Protein AF-K6VUL8-F1 (afdb_monomer)

Foldseek 3Di:
DDDDDDDLAPDDLLNVLVVVVVVDPPFDPLLSQLLSLLLVDLVSNCCSLVVNPPPPDDDDPPPDPPQFFDWFWAKKWWDQWFLHHHIDMDGDDRDPDDDDDDDDPSQCPVVSQQQVLCLQPVDGPQVVPDDPVVQVRTTDPPHNPFGKIKIWIDTHVFAIKMWIWGADDPDGSNRTFTWIDGVPDDIDTGCVVVVCNVVCQLQVPDDDPCRLCVLLVDDQQSVLVVVCRNLVLCSLVSSLVSLVVVLVVLCVLVVVLVVLLVVLLVLLVVFPDPLSVVLNVQSPDPDGDLVVLVCSLVVPDDPVSVVLVLLVVLLPDDFPDLVVLLVLLVQLLVLVVQLVVLDDVVLVVLVVLLVVLVVQLVVVVVVPDQWDQDPPPRPDTCHPVVNVVSVVSNVVSVVSNVSNVVSVVSNVVSLVVLLVSLVVDDQRDDDPPDDDPLNVVLNVLNVQSNPQDPDSNCSSVSSVPRRVSNSVSSNSSSVSSVVVSCVVCVRSVVSSVSSVVSSVSVVSSVVSVVVSVSSVVSSVVSVVCSQVSQCVSVVSLFVQLQVQLVVQDDPAQKHFDDWGFDDDDPPTGTFTWIDHVNHIDGRSVPDDPSSSSSSSVSSSVSPDDDPPDPPDPDPPCDDPPDDDRDDDPDDDDDDDDDDDDDDDDDDDDDDDDDDDDDDDDDDDDDDDDDDDDDDDDD

Solvent-accessible surface area (backbone atoms only — not comparable to full-atom values): 40327 Å² total; per-residue (Å²): 136,81,81,83,75,78,76,85,65,88,73,50,69,68,57,54,49,46,57,54,53,71,69,40,83,84,64,51,68,74,22,51,50,49,43,53,22,27,50,73,32,76,64,49,30,50,36,58,76,67,71,47,90,71,78,80,68,83,76,69,98,74,78,70,78,75,77,78,60,55,72,28,60,32,35,42,37,37,17,3,41,38,65,30,30,68,78,48,74,48,80,41,80,64,63,99,75,87,83,85,90,74,78,64,90,82,64,31,66,67,39,58,53,50,42,53,41,28,43,71,67,78,44,46,75,71,52,79,75,46,64,67,79,56,54,78,56,44,56,10,91,89,30,51,64,67,29,36,35,39,37,36,28,45,32,54,101,50,60,48,33,36,35,18,30,39,43,57,89,92,52,59,83,88,49,49,48,42,28,24,31,45,65,93,56,70,77,43,73,35,49,57,84,75,67,42,54,65,55,48,68,60,58,54,90,71,85,53,72,80,45,53,54,52,51,71,76,43,58,44,47,57,39,24,53,54,47,36,53,62,66,61,50,48,50,63,54,48,20,47,46,53,37,53,50,53,45,62,55,57,41,45,44,48,47,52,25,50,56,44,48,58,47,52,68,64,55,42,81,83,49,99,43,72,65,42,54,51,49,54,58,49,64,70,43,97,72,56,62,65,65,63,50,49,41,60,62,66,48,78,84,49,72,68,46,55,52,45,54,50,29,52,55,49,40,64,56,84,74,76,59,63,65,63,48,50,48,43,23,50,53,26,48,50,24,44,52,50,30,52,73,54,62,47,74,66,51,62,48,36,56,55,49,35,54,53,46,51,53,52,52,55,53,50,69,70,66,78,57,75,68,38,68,29,92,87,76,65,81,48,68,52,32,68,67,50,50,53,54,45,52,52,51,36,55,54,37,51,53,53,52,48,53,38,51,49,31,51,46,48,27,50,54,32,47,51,52,49,53,49,58,49,63,68,64,76,87,83,82,88,54,92,94,59,90,63,80,43,50,62,59,27,54,53,28,40,58,57,41,57,59,68,62,89,52,77,84,49,41,34,60,48,46,69,67,27,42,59,61,28,44,54,28,47,49,51,37,22,53,52,27,45,48,52,45,49,60,69,40,63,76,47,51,64,56,37,49,55,48,52,55,33,50,54,32,41,56,58,16,64,73,35,53,62,61,37,50,36,38,51,51,25,41,46,52,46,65,72,40,50,61,55,56,49,49,64,63,37,49,51,52,40,49,54,22,45,56,46,27,67,71,63,56,74,96,62,68,66,43,77,75,44,64,44,82,44,64,64,85,97,58,33,26,46,44,46,38,16,26,45,87,83,42,83,43,59,37,81,84,74,54,50,74,68,55,50,48,38,42,53,47,20,63,66,67,64,89,61,82,81,75,81,81,74,91,67,94,72,90,71,87,73,78,83,80,77,80,74,80,86,82,82,92,78,90,81,88,90,85,90,88,85,80,91,88,90,82,83,88,80,87,83,92,88,83,90,86,87,82,89,84,81,91,80,89,86,86,88,80,90,86,84,86,89,90,82,86,90,88,87,87,131

Structure (mmCIF, N/CA/C/O backbone):
data_AF-K6VUL8-F1
#
_entry.id   AF-K6VUL8-F1
#
loop_
_atom_site.group_PDB
_atom_site.id
_atom_site.type_symbol
_atom_site.label_atom_id
_atom_site.label_alt_id
_atom_site.label_comp_id
_atom_site.label_asym_id
_atom_site.label_entity_id
_atom_site.label_seq_id
_atom_site.pdbx_PDB_ins_code
_atom_site.Cartn_x
_atom_site.Cartn_y
_atom_site.Cartn_z
_atom_site.occupancy
_atom_site.B_iso_or_equiv
_atom_site.auth_seq_id
_atom_site.auth_comp_id
_atom_site.auth_asym_id
_atom_site.auth_atom_id
_atom_site.pdbx_PDB_model_num
ATOM 1 N N . MET A 1 1 ? -47.765 -31.436 45.464 1.00 25.31 1 MET A N 1
ATOM 2 C CA . MET A 1 1 ? -46.637 -31.233 44.537 1.00 25.31 1 MET A CA 1
ATOM 3 C C . MET A 1 1 ? -46.400 -29.740 44.486 1.00 25.31 1 MET A C 1
ATOM 5 O O . MET A 1 1 ? -47.222 -29.038 43.917 1.00 25.31 1 MET A O 1
ATOM 9 N N . LEU A 1 2 ? -45.379 -29.262 45.192 1.00 23.05 2 LEU A N 1
ATOM 10 C CA . LEU A 1 2 ? -44.821 -27.939 44.929 1.00 23.05 2 LEU A CA 1
ATOM 11 C C . LEU A 1 2 ? -43.824 -28.140 43.787 1.00 23.05 2 LEU A C 1
ATOM 13 O O . LEU A 1 2 ? -43.104 -29.135 43.793 1.00 23.05 2 LEU A O 1
ATOM 17 N N . THR A 1 3 ? -43.853 -27.270 42.788 1.00 23.42 3 THR A N 1
ATOM 18 C CA . THR A 1 3 ? -42.827 -27.233 41.746 1.00 23.42 3 THR A CA 1
ATOM 19 C C . THR A 1 3 ? -41.604 -26.542 42.326 1.00 23.42 3 THR A C 1
ATOM 21 O O . THR A 1 3 ? -41.706 -25.373 42.701 1.00 23.42 3 THR A O 1
ATOM 24 N N . ASP A 1 4 ? -40.477 -27.244 42.403 1.00 26.73 4 ASP A N 1
ATOM 25 C CA . ASP A 1 4 ? -39.197 -26.605 42.692 1.00 26.73 4 ASP A CA 1
ATOM 26 C C . ASP A 1 4 ? -38.881 -25.622 41.557 1.00 26.73 4 ASP A C 1
ATOM 28 O O . ASP A 1 4 ? -38.757 -26.015 40.395 1.00 26.73 4 ASP A O 1
ATOM 32 N N . SER A 1 5 ? -38.804 -24.331 41.882 1.00 23.22 5 SER A N 1
ATOM 33 C CA . SER A 1 5 ? -38.269 -23.330 40.957 1.00 23.22 5 SER A CA 1
ATOM 34 C C . SER A 1 5 ? -36.760 -23.552 40.803 1.00 23.22 5 SER A C 1
ATOM 36 O O . SER A 1 5 ? -36.098 -23.800 41.815 1.00 23.22 5 SER A O 1
ATOM 38 N N . PRO A 1 6 ? -36.195 -23.442 39.587 1.00 24.50 6 PRO A N 1
ATOM 39 C CA . PRO A 1 6 ? -34.751 -23.548 39.390 1.00 24.50 6 PRO A CA 1
ATOM 40 C C . PRO A 1 6 ? -33.995 -22.424 40.126 1.00 24.50 6 PRO A C 1
ATOM 42 O O . PRO A 1 6 ? -34.584 -21.377 40.429 1.00 24.50 6 PRO A O 1
ATOM 45 N N . PRO A 1 7 ? -32.699 -22.619 40.434 1.00 35.38 7 PRO A N 1
ATOM 46 C CA . PRO A 1 7 ? -31.873 -21.594 41.063 1.00 35.38 7 PRO A CA 1
ATOM 47 C C . PRO A 1 7 ? -31.712 -20.349 40.171 1.00 35.38 7 PRO A C 1
ATOM 49 O O . PRO A 1 7 ? -31.817 -20.384 38.946 1.00 35.38 7 PRO A O 1
ATOM 52 N N . ILE A 1 8 ? -31.476 -19.201 40.812 1.00 34.78 8 ILE A N 1
ATOM 53 C CA . ILE A 1 8 ? -31.490 -17.886 40.154 1.00 34.78 8 ILE A CA 1
ATOM 54 C C . ILE A 1 8 ? -30.122 -17.597 39.504 1.00 34.78 8 ILE A C 1
ATOM 56 O O . ILE A 1 8 ? -29.301 -16.865 40.068 1.00 34.78 8 ILE A O 1
ATOM 60 N N . GLY A 1 9 ? -29.876 -18.140 38.305 1.00 44.94 9 GLY A N 1
ATOM 61 C CA . GLY A 1 9 ? -28.724 -17.713 37.493 1.00 44.94 9 GLY A CA 1
ATOM 62 C C . GLY A 1 9 ? -28.232 -18.578 36.324 1.00 44.94 9 GLY A C 1
ATOM 63 O O . GLY A 1 9 ? -27.287 -18.140 35.682 1.00 44.94 9 GLY A O 1
ATOM 64 N N . ASP A 1 10 ? -28.822 -19.741 36.032 1.00 49.44 10 ASP A N 1
ATOM 65 C CA . ASP A 1 10 ? -28.162 -20.829 35.269 1.00 49.44 10 ASP A CA 1
ATOM 66 C C . ASP A 1 10 ? -27.709 -20.565 33.811 1.00 49.44 10 ASP A C 1
ATOM 68 O O . ASP A 1 10 ? -26.972 -21.386 33.268 1.00 49.44 10 ASP A O 1
ATOM 72 N N . LYS A 1 11 ? -28.101 -19.468 33.143 1.00 57.75 11 LYS A N 1
ATOM 73 C CA . LYS A 1 11 ? -27.672 -19.205 31.751 1.00 57.75 11 LYS A CA 1
ATOM 74 C C . LYS A 1 11 ? -26.341 -18.457 31.669 1.00 57.75 11 LYS A C 1
ATOM 76 O O . LYS A 1 11 ? -26.185 -17.365 32.216 1.00 57.75 11 LYS A O 1
ATOM 81 N N . SER A 1 12 ? -25.407 -19.002 30.889 1.00 67.38 12 SER A N 1
ATOM 82 C CA . SER A 1 12 ? -24.137 -18.331 30.575 1.00 67.38 12 SER A CA 1
ATOM 83 C C . SER A 1 12 ? -24.340 -17.108 29.661 1.00 67.38 12 SER A C 1
ATOM 85 O O . SER A 1 12 ? -25.332 -17.016 28.927 1.00 67.38 12 SER A O 1
ATOM 87 N N . LEU A 1 13 ? -23.381 -16.166 29.648 1.00 71.06 13 LEU A N 1
ATOM 88 C CA . LEU A 1 13 ? -23.419 -15.048 28.690 1.00 71.06 13 LEU A CA 1
ATOM 89 C C . LEU A 1 13 ? -23.409 -15.570 27.252 1.00 71.06 13 LEU A C 1
ATOM 91 O O . LEU A 1 13 ? -24.186 -15.102 26.427 1.00 71.06 13 LEU A O 1
ATOM 95 N N . LEU A 1 14 ? -22.548 -16.549 26.968 1.00 74.38 14 LEU A N 1
ATOM 96 C CA . LEU A 1 14 ? -22.374 -17.112 25.635 1.00 74.38 14 LEU A CA 1
ATOM 97 C C . LEU A 1 14 ? -23.662 -17.791 25.141 1.00 74.38 14 LEU A C 1
ATOM 99 O O . LEU A 1 14 ? -24.054 -17.571 24.001 1.00 74.38 14 LEU A O 1
ATOM 103 N N . GLU A 1 15 ? -24.382 -18.520 25.999 1.00 75.62 15 GLU A N 1
ATOM 104 C CA . GLU A 1 15 ? -25.709 -19.067 25.673 1.00 75.62 15 GLU A CA 1
ATOM 105 C C . GLU A 1 15 ? -26.760 -17.967 25.442 1.00 75.62 15 GLU A C 1
ATOM 107 O O . GLU A 1 15 ? -27.526 -18.044 24.484 1.00 75.62 15 GLU A O 1
ATOM 112 N N . THR A 1 16 ? -26.773 -16.920 26.274 1.00 78.06 16 THR A N 1
ATOM 113 C CA . THR A 1 16 ? -27.692 -15.774 26.117 1.00 78.06 16 THR A CA 1
ATOM 114 C C . THR A 1 16 ? -27.429 -15.036 24.795 1.00 78.06 16 THR A C 1
ATOM 116 O O . THR A 1 16 ? -28.362 -14.631 24.104 1.00 78.06 16 THR A O 1
ATOM 119 N N . VAL A 1 17 ? -26.158 -14.899 24.401 1.00 83.94 17 VAL A N 1
ATOM 120 C CA . VAL A 1 17 ? -25.767 -14.337 23.104 1.00 83.94 17 VAL A CA 1
ATOM 121 C C . VAL A 1 17 ? -26.171 -15.267 21.960 1.00 83.94 17 VAL A C 1
ATOM 123 O O . VAL A 1 17 ? -26.728 -14.768 20.988 1.00 83.94 17 VAL A O 1
ATOM 126 N N . TRP A 1 18 ? -25.976 -16.588 22.069 1.00 83.56 18 TRP A N 1
ATOM 127 C CA . TRP A 1 18 ? -26.486 -17.541 21.073 1.00 83.56 18 TRP A CA 1
ATOM 128 C C . TRP A 1 18 ? -28.003 -17.430 20.900 1.00 83.56 18 TRP A C 1
ATOM 130 O O . TRP A 1 18 ? -28.458 -17.343 19.769 1.00 83.56 18 TRP A O 1
ATOM 140 N N . ASP A 1 19 ? -28.786 -17.340 21.978 1.00 84.69 19 ASP A N 1
ATOM 141 C CA . ASP A 1 19 ? -30.246 -17.183 21.883 1.00 84.69 19 ASP A CA 1
ATOM 142 C C . ASP A 1 19 ? -30.664 -15.880 21.168 1.00 84.69 19 ASP A C 1
ATOM 144 O O . ASP A 1 19 ? -31.624 -15.889 20.395 1.00 84.69 19 ASP A O 1
ATOM 148 N N . LEU A 1 20 ? -29.940 -14.769 21.367 1.00 85.31 20 LEU A N 1
ATOM 149 C CA . LEU A 1 20 ? -30.189 -13.523 20.625 1.00 85.31 20 LEU A CA 1
ATOM 150 C C . LEU A 1 20 ? -29.700 -13.587 19.166 1.00 85.31 20 LEU A C 1
ATOM 152 O O . LEU A 1 20 ? -30.355 -13.032 18.286 1.00 85.31 20 LEU A O 1
ATOM 156 N N . LEU A 1 21 ? -28.575 -14.255 18.890 1.00 87.06 21 LEU A N 1
ATOM 157 C CA . LEU A 1 21 ? -28.056 -14.450 17.531 1.00 87.06 21 LEU A CA 1
ATOM 158 C C . LEU A 1 21 ? -28.924 -15.424 16.722 1.00 87.06 21 LEU A C 1
ATOM 160 O O . LEU A 1 21 ? -29.094 -15.223 15.524 1.00 87.06 21 LEU A O 1
ATOM 164 N N . ASP A 1 22 ? -29.492 -16.454 17.348 1.00 85.00 22 ASP A N 1
ATOM 165 C CA . ASP A 1 22 ? -30.405 -17.415 16.717 1.00 85.00 22 ASP A CA 1
ATOM 166 C C . ASP A 1 22 ? -31.780 -16.779 16.436 1.00 85.00 22 ASP A C 1
ATOM 168 O O . ASP A 1 22 ? -32.415 -17.098 15.430 1.00 85.00 22 ASP A O 1
ATOM 172 N N . ALA A 1 23 ? -32.218 -15.832 17.277 1.00 85.38 23 ALA A N 1
ATOM 173 C CA . ALA A 1 23 ? -33.423 -15.031 17.046 1.00 85.38 23 ALA A CA 1
ATOM 174 C C . ALA A 1 23 ? -33.263 -13.976 15.929 1.00 85.38 23 ALA A C 1
ATOM 176 O O . ALA A 1 23 ? -34.260 -13.574 15.324 1.00 85.38 23 ALA A O 1
ATOM 177 N N . ASP A 1 24 ? -32.037 -13.528 15.644 1.00 84.56 24 ASP A N 1
ATOM 178 C CA . ASP A 1 24 ? -31.744 -12.575 14.571 1.00 84.56 24 ASP A CA 1
ATOM 179 C C . ASP A 1 24 ? -31.668 -13.281 13.204 1.00 84.56 24 ASP A C 1
ATOM 181 O O . ASP A 1 24 ? -30.733 -14.030 12.901 1.00 84.56 24 ASP A O 1
ATOM 185 N N . THR A 1 25 ? -32.675 -13.045 12.362 1.00 81.62 25 THR A N 1
ATOM 186 C CA . THR A 1 25 ? -32.781 -13.612 11.008 1.00 81.62 25 THR A CA 1
ATOM 187 C C . THR A 1 25 ? -32.270 -12.683 9.902 1.00 81.62 25 THR A C 1
ATOM 189 O O . THR A 1 25 ? -32.234 -13.098 8.743 1.00 81.62 25 THR A O 1
ATOM 192 N N . GLU A 1 26 ? -31.851 -11.454 10.229 1.00 84.75 26 GLU A N 1
ATOM 193 C CA . GLU A 1 26 ? -31.236 -10.517 9.276 1.00 84.75 26 GLU A CA 1
ATOM 194 C C . GLU A 1 26 ? -29.697 -10.600 9.306 1.00 84.75 26 GLU A C 1
ATOM 196 O O . GLU A 1 26 ? -29.028 -10.321 8.306 1.00 84.75 26 GLU A O 1
ATOM 201 N N . LEU A 1 27 ? -29.127 -11.018 10.439 1.00 87.81 27 LEU A N 1
ATOM 202 C CA . LEU A 1 27 ? -27.696 -11.222 10.636 1.00 87.81 27 LEU A CA 1
ATOM 203 C C . LEU A 1 27 ? -27.188 -12.496 9.936 1.00 87.81 27 LEU A C 1
ATOM 205 O O . LEU A 1 27 ? -27.712 -13.589 10.142 1.00 87.81 27 LEU A O 1
ATOM 209 N N . SER A 1 28 ? -26.116 -12.380 9.145 1.00 86.69 28 SER A N 1
ATOM 210 C CA . SER A 1 28 ? -25.499 -13.525 8.459 1.00 86.69 28 SER A CA 1
ATOM 211 C C . SER A 1 28 ? -24.636 -14.381 9.391 1.00 86.69 28 SER A C 1
ATOM 213 O O . SER A 1 28 ? -23.977 -13.859 10.289 1.00 86.69 28 SER A O 1
ATOM 215 N N . ASP A 1 29 ? -24.563 -15.690 9.134 1.00 84.94 29 ASP A N 1
ATOM 216 C CA . ASP A 1 29 ? -23.842 -16.652 9.987 1.00 84.94 29 ASP A CA 1
ATOM 217 C C . ASP A 1 29 ? -22.368 -16.269 10.203 1.00 84.94 29 ASP A C 1
ATOM 219 O O . ASP A 1 29 ? -21.874 -16.293 11.328 1.00 84.94 29 ASP A O 1
ATOM 223 N N . ASN A 1 30 ? -21.684 -15.788 9.158 1.00 85.94 30 ASN A N 1
ATOM 224 C CA . ASN A 1 30 ? -20.315 -15.265 9.266 1.00 85.94 30 ASN A CA 1
ATOM 225 C C . ASN A 1 30 ? -20.194 -14.118 10.285 1.00 85.94 30 ASN A C 1
ATOM 227 O O . ASN A 1 30 ? -19.182 -14.023 10.976 1.00 85.94 30 ASN A O 1
ATOM 231 N N . ALA A 1 31 ? -21.208 -13.255 10.399 1.00 88.19 31 ALA A N 1
ATOM 232 C CA . ALA A 1 31 ? -21.240 -12.201 11.406 1.00 88.19 31 ALA A CA 1
ATOM 233 C C . ALA A 1 31 ? -21.595 -12.751 12.799 1.00 88.19 31 ALA A C 1
ATOM 235 O O . ALA A 1 31 ? -20.986 -12.311 13.772 1.00 88.19 31 ALA A O 1
ATOM 236 N N . LYS A 1 32 ? -22.480 -13.758 12.904 1.00 89.06 32 LYS A N 1
ATOM 237 C CA . LYS A 1 32 ? -22.768 -14.471 14.169 1.00 89.06 32 LYS A CA 1
ATOM 238 C C . LYS A 1 32 ? -21.497 -15.094 14.758 1.00 89.06 32 LYS A C 1
ATOM 240 O O . LYS A 1 32 ? -21.158 -14.822 15.908 1.00 89.06 32 LYS A O 1
ATOM 245 N N . TYR A 1 33 ? -20.729 -15.830 13.952 1.00 88.44 33 TYR A N 1
ATOM 246 C CA . TYR A 1 33 ? -19.456 -16.417 14.384 1.00 88.44 33 TYR A CA 1
ATOM 247 C C . TYR A 1 33 ? -18.409 -15.359 14.768 1.00 88.44 33 TYR A C 1
ATOM 249 O O . TYR A 1 33 ? -17.673 -15.559 15.728 1.00 88.44 33 TYR A O 1
ATOM 257 N N . VAL A 1 34 ? -18.366 -14.207 14.084 1.00 90.12 34 VAL A N 1
ATOM 258 C CA . VAL A 1 34 ? -17.474 -13.086 14.446 1.00 90.12 34 VAL A CA 1
ATOM 259 C C . VAL A 1 34 ? -17.881 -12.413 15.767 1.00 90.12 34 VAL A C 1
ATOM 261 O O . VAL A 1 34 ? -16.999 -11.989 16.511 1.00 90.12 34 VAL A O 1
ATOM 264 N N . VAL A 1 35 ? -19.175 -12.357 16.113 1.00 90.12 35 VAL A N 1
ATOM 265 C CA . VAL A 1 35 ? -19.628 -11.914 17.449 1.00 90.12 35 VAL A CA 1
ATOM 266 C C . VAL A 1 35 ? -19.168 -12.889 18.538 1.00 90.12 35 VAL A C 1
ATOM 268 O O . VAL A 1 35 ? -18.590 -12.453 19.533 1.00 90.12 35 VAL A O 1
ATOM 271 N N . ILE A 1 36 ? -19.379 -14.196 18.348 1.00 88.38 36 ILE A N 1
ATOM 272 C CA . ILE A 1 36 ? -18.988 -15.226 19.327 1.00 88.38 36 ILE A CA 1
ATOM 273 C C . ILE A 1 36 ? -17.465 -15.261 19.519 1.00 88.38 36 ILE A C 1
ATOM 275 O O . ILE A 1 36 ? -16.987 -15.184 20.650 1.00 88.38 36 ILE A O 1
ATOM 279 N N . ALA A 1 37 ? -16.695 -15.275 18.428 1.00 87.50 37 ALA A N 1
ATOM 280 C CA . ALA A 1 37 ? -15.235 -15.266 18.477 1.00 87.50 37 ALA A CA 1
ATOM 281 C C . ALA A 1 37 ? -14.669 -14.002 19.158 1.00 87.50 37 ALA A C 1
ATOM 283 O O . ALA A 1 37 ? -13.650 -14.074 19.838 1.00 87.50 37 ALA A O 1
ATOM 284 N N . ALA A 1 38 ? -15.343 -12.851 19.031 1.00 89.75 38 ALA A N 1
ATOM 285 C CA . ALA A 1 38 ? -14.962 -11.627 19.735 1.00 89.75 38 ALA A CA 1
ATOM 286 C C . ALA A 1 38 ? -15.233 -11.668 21.247 1.00 89.75 38 ALA A C 1
ATOM 288 O O . ALA A 1 38 ? -14.509 -11.005 21.990 1.00 89.75 38 ALA A O 1
ATOM 289 N N . LEU A 1 39 ? -16.244 -12.412 21.706 1.00 84.88 39 LEU A N 1
ATOM 290 C CA . LEU A 1 39 ? -16.528 -12.614 23.134 1.00 84.88 39 LEU A CA 1
ATOM 291 C C . LEU A 1 39 ? -15.507 -13.556 23.777 1.00 84.88 39 LEU A C 1
ATOM 293 O O . LEU A 1 39 ? -14.970 -13.223 24.830 1.00 84.88 39 LEU A O 1
ATOM 297 N N . ASP A 1 40 ? -15.188 -14.658 23.095 1.00 83.44 40 ASP A N 1
ATOM 298 C CA . ASP A 1 40 ? -14.138 -15.621 23.452 1.00 83.44 40 ASP A CA 1
ATOM 299 C C . ASP A 1 40 ? -12.777 -14.916 23.639 1.00 83.44 40 ASP A C 1
ATOM 301 O O . ASP A 1 40 ? -12.390 -14.565 24.759 1.00 83.44 40 ASP A O 1
ATOM 305 N N . SER A 1 41 ? -12.057 -14.619 22.555 1.00 81.69 41 SER A N 1
ATOM 306 C CA . SER A 1 41 ? -10.683 -14.123 22.661 1.00 81.69 41 SER A CA 1
ATOM 307 C C . SER A 1 41 ? -10.211 -13.361 21.425 1.00 81.69 41 SER A C 1
ATOM 309 O O . SER A 1 41 ? -10.708 -13.527 20.314 1.00 81.69 41 SER A O 1
ATOM 311 N N . GLU A 1 42 ? -9.190 -12.523 21.610 1.00 84.38 42 GLU A N 1
ATOM 312 C CA . GLU A 1 42 ? -8.506 -11.834 20.508 1.00 84.38 42 GLU A CA 1
ATOM 313 C C . GLU A 1 42 ? -7.900 -12.831 19.500 1.00 84.38 42 GLU A C 1
ATOM 315 O O . GLU A 1 42 ? -7.941 -12.591 18.293 1.00 84.38 42 GLU A O 1
ATOM 320 N N . GLN A 1 43 ? -7.425 -13.991 19.975 1.00 82.69 43 GLN A N 1
ATOM 321 C CA . GLN A 1 43 ? -6.955 -15.073 19.110 1.00 82.69 43 GLN A CA 1
ATOM 322 C C . GLN A 1 43 ? -8.103 -15.702 18.306 1.00 82.69 43 GLN A C 1
ATOM 324 O O . GLN A 1 43 ? -7.991 -15.775 17.084 1.00 82.69 43 GLN A O 1
ATOM 329 N N . ALA A 1 44 ? -9.209 -16.101 18.948 1.00 84.62 44 ALA A N 1
ATOM 330 C CA . ALA A 1 44 ? -10.358 -16.686 18.251 1.00 84.62 44 ALA A CA 1
ATOM 331 C C . ALA A 1 44 ? -10.929 -15.734 17.186 1.00 84.62 44 ALA A C 1
ATOM 333 O O . ALA A 1 44 ? -11.226 -16.154 16.066 1.00 84.62 44 ALA A O 1
ATOM 334 N N . LEU A 1 45 ? -11.024 -14.435 17.500 1.00 88.00 45 LEU A N 1
ATOM 335 C CA . LEU A 1 45 ? -11.431 -13.408 16.541 1.00 88.00 45 LEU A CA 1
ATOM 336 C C . LEU A 1 45 ? -10.459 -13.314 15.353 1.00 88.00 45 LEU A C 1
ATOM 338 O O . LEU A 1 45 ? -10.899 -13.269 14.205 1.00 88.00 45 LEU A O 1
ATOM 342 N N . SER A 1 46 ? -9.149 -13.323 15.609 1.00 86.19 46 SER A N 1
ATOM 343 C CA . SER A 1 46 ? -8.126 -13.263 14.558 1.00 86.19 46 SER A CA 1
ATOM 344 C C . SER A 1 46 ? -8.145 -14.501 13.649 1.00 86.19 46 SER A C 1
ATOM 346 O O . SER A 1 46 ? -8.083 -14.359 12.427 1.00 86.19 46 SER A O 1
ATOM 348 N N . GLU A 1 47 ? -8.323 -15.703 14.210 1.00 85.06 47 GLU A N 1
ATOM 349 C CA . GLU A 1 47 ? -8.469 -16.957 13.453 1.00 85.06 47 GLU A CA 1
ATOM 350 C C . GLU A 1 47 ? -9.715 -16.939 12.552 1.00 85.06 47 GLU A C 1
ATOM 352 O O . GLU A 1 47 ? -9.604 -17.163 11.340 1.00 85.06 47 GLU A O 1
ATOM 357 N N . GLN A 1 48 ? -10.877 -16.580 13.113 1.00 86.94 48 GLN A N 1
ATOM 358 C CA . GLN A 1 48 ? -12.150 -16.471 12.392 1.00 86.94 48 GLN A CA 1
ATOM 359 C C . GLN A 1 48 ? -12.086 -15.431 11.257 1.00 86.94 48 GLN A C 1
ATOM 361 O O . GLN A 1 48 ? -12.656 -15.634 10.184 1.00 86.94 48 GLN A O 1
ATOM 366 N N . LEU A 1 49 ? -11.366 -14.322 11.458 1.00 85.31 49 LEU A N 1
ATOM 367 C CA . LEU A 1 49 ? -11.143 -13.289 10.438 1.00 85.31 49 LEU A CA 1
ATOM 368 C C . LEU A 1 49 ? -9.957 -13.589 9.499 1.00 85.31 49 LEU A C 1
ATOM 370 O O . LEU A 1 49 ? -9.750 -12.859 8.526 1.00 85.31 49 LEU A O 1
ATOM 374 N N . GLY A 1 50 ? -9.157 -14.615 9.790 1.00 77.88 50 GLY A N 1
ATOM 375 C CA . GLY A 1 50 ? -8.021 -15.075 8.985 1.00 77.88 50 GLY A CA 1
ATOM 376 C C . GLY A 1 50 ? -8.363 -16.206 8.011 1.00 77.88 50 GLY A C 1
ATOM 377 O O . GLY A 1 50 ? -7.518 -16.587 7.204 1.00 77.88 50 GLY A O 1
ATOM 378 N N . GLY A 1 51 ? -9.587 -16.743 8.072 1.00 64.69 51 GLY A N 1
ATOM 379 C CA . GLY A 1 51 ? -9.999 -17.919 7.300 1.00 64.69 51 GLY A CA 1
ATOM 380 C C . GLY A 1 51 ? -9.575 -19.252 7.928 1.00 64.69 51 GLY A C 1
ATOM 381 O O . GLY A 1 51 ? -9.622 -20.281 7.253 1.00 64.69 51 GLY A O 1
ATOM 382 N N . GLY A 1 52 ? -9.173 -19.255 9.204 1.00 54.41 52 GLY A N 1
ATOM 383 C CA . GLY A 1 52 ? -9.021 -20.486 9.974 1.00 54.41 52 GLY A CA 1
ATOM 384 C C . GLY A 1 52 ? -10.392 -21.113 10.217 1.00 54.41 52 GLY A C 1
ATOM 385 O O . GLY A 1 52 ? -11.304 -20.446 10.699 1.00 54.41 52 GLY A O 1
ATOM 386 N N . THR A 1 53 ? -10.565 -22.392 9.879 1.00 48.12 53 THR A N 1
ATOM 387 C CA . THR A 1 53 ? -11.842 -23.110 10.041 1.00 48.12 53 THR A CA 1
ATOM 388 C C . THR A 1 53 ? -12.068 -23.565 11.486 1.00 48.12 53 THR A C 1
ATOM 390 O O . THR A 1 53 ? -12.278 -24.750 11.749 1.00 48.12 53 THR A O 1
ATOM 393 N N . THR A 1 54 ? -12.023 -22.622 12.427 1.00 51.62 54 THR A N 1
ATOM 394 C CA . THR A 1 54 ? -12.392 -22.823 13.832 1.00 51.62 54 THR A CA 1
ATOM 395 C C . THR A 1 54 ? -13.899 -22.590 13.966 1.00 51.62 54 THR A C 1
ATOM 397 O O . THR A 1 54 ? -14.345 -21.550 14.443 1.00 51.62 54 THR A O 1
ATOM 400 N N . THR A 1 55 ? -14.708 -23.539 13.478 1.00 55.78 55 THR A N 1
ATOM 401 C CA . THR A 1 55 ? -16.177 -23.442 13.526 1.00 55.78 55 THR A CA 1
ATOM 402 C C . THR A 1 55 ? -16.659 -23.419 14.978 1.00 55.78 55 THR A C 1
ATOM 404 O O . THR A 1 55 ? -16.830 -24.470 15.592 1.00 55.78 55 THR A O 1
ATOM 407 N N . GLN A 1 56 ? -16.887 -22.217 15.513 1.00 59.78 56 GLN A N 1
ATOM 408 C CA . GLN A 1 56 ? -17.479 -21.961 16.829 1.00 59.78 56 GLN A CA 1
ATOM 409 C C . GLN A 1 56 ? -18.882 -22.590 16.891 1.00 59.78 56 GLN A C 1
ATOM 411 O O . GLN A 1 56 ? -19.866 -22.006 16.435 1.00 59.78 56 GLN A O 1
ATOM 416 N N . GLN A 1 57 ? -18.973 -23.816 17.407 1.00 61.62 57 GLN A N 1
ATOM 417 C CA . GLN A 1 57 ? -20.241 -24.511 17.623 1.00 61.62 57 GLN A CA 1
ATOM 418 C C . GLN A 1 57 ? -20.903 -23.996 18.906 1.00 61.62 57 GLN A C 1
ATOM 420 O O . GLN A 1 57 ? -20.230 -23.771 19.912 1.00 61.62 57 GLN A O 1
ATOM 425 N N . ARG A 1 58 ? -22.233 -23.848 18.887 1.00 62.84 58 ARG A N 1
ATOM 426 C CA . ARG A 1 58 ? -23.020 -23.612 20.103 1.00 62.84 58 ARG A CA 1
ATOM 427 C C . ARG A 1 58 ? -22.756 -24.774 21.080 1.00 62.84 58 ARG A C 1
ATOM 429 O O . ARG A 1 58 ? -22.958 -25.918 20.669 1.00 62.84 58 ARG A O 1
ATOM 436 N N . PRO A 1 59 ? -22.313 -24.523 22.329 1.00 56.38 59 PRO A N 1
ATOM 437 C CA . PRO A 1 59 ? -22.100 -25.590 23.302 1.00 56.38 59 PRO A CA 1
ATOM 438 C C . PRO A 1 59 ? -23.375 -26.406 23.515 1.00 56.38 59 PRO A C 1
ATOM 440 O O . PRO A 1 59 ? -24.476 -25.848 23.535 1.00 56.38 59 PRO A O 1
ATOM 443 N N . GLU A 1 60 ? -23.236 -27.720 23.694 1.00 48.34 60 GLU A N 1
ATOM 444 C CA . GLU A 1 60 ? -24.379 -28.560 24.046 1.00 48.34 60 GLU A CA 1
ATOM 445 C C . GLU A 1 60 ? -24.939 -28.117 25.406 1.00 48.34 60 GLU A C 1
ATOM 447 O O . GLU A 1 60 ? -24.200 -27.991 26.386 1.00 48.34 60 GLU A O 1
ATOM 452 N N . ALA A 1 61 ? -26.253 -27.878 25.462 1.00 44.56 61 ALA A N 1
ATOM 453 C CA . ALA A 1 61 ? -26.969 -27.462 26.668 1.00 44.56 61 ALA A CA 1
ATOM 454 C C . ALA A 1 61 ? -27.019 -28.621 27.685 1.00 44.56 61 ALA A C 1
ATOM 456 O O . ALA A 1 61 ? -28.008 -29.345 27.799 1.00 44.56 61 ALA A O 1
ATOM 457 N N . GLY A 1 62 ? -25.891 -28.829 28.360 1.00 42.06 62 GLY A N 1
ATOM 458 C CA . GLY A 1 62 ? -25.592 -30.016 29.156 1.00 42.06 62 GLY A CA 1
ATOM 459 C C . GLY A 1 62 ? -24.205 -30.010 29.806 1.00 42.06 62 GLY A C 1
ATOM 460 O O . GLY A 1 62 ? -23.982 -30.801 30.721 1.00 42.06 62 GLY A O 1
ATOM 461 N N . THR A 1 63 ? -23.294 -29.100 29.427 1.00 35.66 63 THR A N 1
ATOM 462 C CA . THR A 1 63 ? -22.110 -28.778 30.245 1.00 35.66 63 THR A CA 1
ATOM 463 C C . THR A 1 63 ? -22.531 -28.007 31.495 1.00 35.66 63 THR A C 1
ATOM 465 O O . THR A 1 63 ? -22.394 -26.788 31.571 1.00 35.66 63 THR A O 1
ATOM 468 N N . VAL A 1 64 ? -23.066 -28.738 32.471 1.00 37.25 64 VAL A N 1
ATOM 469 C CA . VAL A 1 64 ? -23.190 -28.277 33.854 1.00 37.25 64 VAL A CA 1
ATOM 470 C C . VAL A 1 64 ? -21.788 -27.897 34.330 1.00 37.25 64 VAL A C 1
ATOM 472 O O . VAL A 1 64 ? -20.893 -28.743 34.318 1.00 37.25 64 VAL A O 1
ATOM 475 N N . GLU A 1 65 ? -21.584 -26.644 34.741 1.00 41.53 65 GLU A N 1
ATOM 476 C CA . GLU A 1 65 ? -20.406 -26.300 35.537 1.00 41.53 65 GLU A CA 1
ATOM 477 C C . GLU A 1 65 ? -20.488 -27.115 36.835 1.00 41.53 65 GLU A C 1
ATOM 479 O O . GLU A 1 65 ? -21.422 -26.933 37.617 1.00 41.53 65 GLU A O 1
ATOM 484 N N . GLU A 1 66 ? -19.564 -28.058 37.053 1.00 37.59 66 GLU A N 1
ATOM 485 C CA . GLU A 1 66 ? -19.512 -28.797 38.319 1.00 37.59 66 GLU A CA 1
ATOM 486 C C . GLU A 1 66 ? -19.347 -27.785 39.462 1.00 37.59 66 GLU A C 1
ATOM 488 O O . GLU A 1 66 ? -18.321 -27.102 39.524 1.00 37.59 66 GLU A O 1
ATOM 493 N N . GLU A 1 67 ? -20.346 -27.677 40.356 1.00 42.94 67 GLU A N 1
ATOM 494 C CA . GLU A 1 67 ? -20.284 -26.754 41.498 1.00 42.94 67 GLU A CA 1
ATOM 495 C C . GLU A 1 67 ? -18.953 -26.972 42.244 1.00 42.94 67 GLU A C 1
ATOM 497 O O . GLU A 1 67 ? -18.704 -28.076 42.748 1.00 42.94 67 GLU A O 1
ATOM 502 N N . PRO A 1 68 ? -18.066 -25.959 42.315 1.00 52.38 68 PRO A N 1
ATOM 503 C CA . PRO A 1 68 ? -16.715 -26.158 42.815 1.00 52.38 68 PRO A CA 1
ATOM 504 C C . PRO A 1 68 ? -16.761 -26.530 44.299 1.00 52.38 68 PRO A C 1
ATOM 506 O O . PRO A 1 68 ? -17.146 -25.717 45.142 1.00 52.38 68 PRO A O 1
ATOM 509 N N . ALA A 1 69 ? -16.359 -27.772 44.593 1.00 60.56 69 ALA A N 1
ATOM 510 C CA . ALA A 1 69 ? -16.544 -28.442 45.880 1.00 60.56 69 ALA A CA 1
ATOM 511 C C . ALA A 1 69 ? -16.267 -27.532 47.091 1.00 60.56 69 ALA A C 1
ATOM 513 O O . ALA A 1 69 ? -15.171 -26.978 47.236 1.00 60.56 69 ALA A O 1
ATOM 514 N N . GLY A 1 70 ? -17.262 -27.390 47.975 1.00 71.75 70 GLY A N 1
ATOM 515 C CA . GLY A 1 70 ? -17.316 -26.323 48.967 1.00 71.75 70 GLY A CA 1
ATOM 516 C C . GLY A 1 70 ? -16.092 -26.260 49.878 1.00 71.75 70 GLY A C 1
ATOM 517 O O . GLY A 1 70 ? -15.833 -27.163 50.677 1.00 71.75 70 GLY A O 1
ATOM 518 N N . ALA A 1 71 ? -15.352 -25.152 49.797 1.00 84.44 71 ALA A N 1
ATOM 519 C CA . ALA A 1 71 ? -14.190 -24.882 50.636 1.00 84.44 71 ALA A CA 1
ATOM 520 C C . ALA A 1 71 ? -14.596 -24.157 51.932 1.00 84.44 71 ALA A C 1
ATOM 522 O O . ALA A 1 71 ? -14.784 -22.940 51.964 1.00 84.44 71 ALA A O 1
ATOM 523 N N . PHE A 1 72 ? -14.711 -24.898 53.035 1.00 87.12 72 PHE A N 1
ATOM 524 C CA . PHE A 1 72 ? -15.051 -24.350 54.348 1.00 87.12 72 PHE A CA 1
ATOM 525 C C . PHE A 1 72 ? -13.801 -23.978 55.144 1.00 87.12 72 PHE A C 1
ATOM 527 O O . PHE A 1 72 ? -12.988 -24.831 55.502 1.00 87.12 72 PHE A O 1
ATOM 534 N N . LEU A 1 73 ? -13.679 -22.692 55.468 1.00 89.94 73 LEU A N 1
ATOM 535 C CA . LEU A 1 73 ? -12.624 -22.148 56.318 1.00 89.94 73 LEU A CA 1
ATOM 536 C C . LEU A 1 73 ? -12.624 -22.816 57.707 1.00 89.94 73 LEU A C 1
ATOM 538 O O . LEU A 1 73 ? -13.656 -22.853 58.380 1.00 89.94 73 LEU A O 1
ATOM 542 N N . ARG A 1 74 ? -11.462 -23.327 58.133 1.00 91.69 74 ARG A N 1
ATOM 543 C CA . ARG A 1 74 ? -11.292 -24.107 59.373 1.00 91.69 74 ARG A CA 1
ATOM 544 C C . ARG A 1 74 ? -10.304 -23.481 60.359 1.00 91.69 74 ARG A C 1
ATOM 546 O O . ARG A 1 74 ? -10.540 -23.496 61.565 1.00 91.69 74 ARG A O 1
ATOM 553 N N . GLU A 1 75 ? -9.184 -22.957 59.875 1.00 94.38 75 GLU A N 1
ATOM 554 C CA . GLU A 1 75 ? -8.159 -22.338 60.722 1.00 94.38 75 GLU A CA 1
ATOM 555 C C . GLU A 1 75 ? -7.499 -21.174 59.980 1.00 94.38 75 GLU A C 1
ATOM 557 O O . GLU A 1 75 ? -7.127 -21.325 58.819 1.00 94.38 75 GLU A O 1
ATOM 562 N N . ILE A 1 76 ? -7.308 -20.037 60.654 1.00 95.50 76 ILE A N 1
ATOM 563 C CA . ILE A 1 76 ? -6.352 -19.002 60.234 1.00 95.50 76 ILE A CA 1
ATOM 564 C C . ILE A 1 76 ? -5.268 -18.918 61.308 1.00 95.50 76 ILE A C 1
ATOM 566 O O . ILE A 1 76 ? -5.565 -18.640 62.470 1.00 95.50 76 ILE A O 1
ATOM 570 N N . ARG A 1 77 ? -4.012 -19.122 60.925 1.00 96.31 77 ARG A N 1
ATOM 571 C CA . ARG A 1 77 ? -2.831 -19.055 61.791 1.00 96.31 77 ARG A CA 1
ATOM 572 C C . ARG A 1 77 ? -1.906 -17.956 61.288 1.00 96.31 77 ARG A C 1
ATOM 574 O O . ARG A 1 77 ? -1.606 -17.894 60.098 1.00 96.31 77 ARG A O 1
ATOM 581 N N . VAL A 1 78 ? -1.482 -17.072 62.186 1.00 95.75 78 VAL A N 1
ATOM 582 C CA . VAL A 1 78 ? -0.740 -15.856 61.834 1.00 95.75 78 VAL A CA 1
ATOM 583 C C . VAL A 1 78 ? 0.390 -15.616 62.829 1.00 95.75 78 VAL A C 1
ATOM 585 O O . VAL A 1 78 ? 0.158 -15.642 64.036 1.00 95.75 78 VAL A O 1
ATOM 588 N N . ALA A 1 79 ? 1.589 -15.325 62.328 1.00 94.38 79 ALA A N 1
ATOM 589 C CA . ALA A 1 79 ? 2.743 -14.872 63.103 1.00 94.38 79 ALA A CA 1
ATOM 590 C C . ALA A 1 79 ? 3.419 -13.678 62.408 1.00 94.38 79 ALA A C 1
ATOM 592 O O . ALA A 1 79 ? 3.442 -13.595 61.180 1.00 94.38 79 ALA A O 1
ATOM 593 N N . GLY A 1 80 ? 3.953 -12.737 63.189 1.00 90.81 80 GLY A N 1
ATOM 594 C CA . GLY A 1 80 ? 4.758 -11.606 62.712 1.00 90.81 80 GLY A CA 1
ATOM 595 C C . GLY A 1 80 ? 4.074 -10.603 61.778 1.00 90.81 80 GLY A C 1
ATOM 596 O O . GLY A 1 80 ? 4.756 -9.764 61.184 1.00 90.81 80 GLY A O 1
ATOM 597 N N . PHE A 1 81 ? 2.752 -10.661 61.634 1.00 89.88 81 PHE A N 1
ATOM 598 C CA . PHE A 1 81 ? 1.972 -9.926 60.640 1.00 89.88 81 PHE A CA 1
ATOM 599 C C . PHE A 1 81 ? 1.004 -8.946 61.316 1.00 89.88 81 PHE A C 1
ATOM 601 O O . PHE A 1 81 ? 0.180 -9.313 62.160 1.00 89.88 81 PHE A O 1
ATOM 608 N N . ARG A 1 82 ? 1.067 -7.672 60.915 1.00 87.62 82 ARG A N 1
ATOM 609 C CA . ARG A 1 82 ? 0.161 -6.599 61.354 1.00 87.62 82 ARG A CA 1
ATOM 610 C C . ARG A 1 82 ? 0.080 -6.493 62.881 1.00 87.62 82 ARG A C 1
ATOM 612 O O . ARG A 1 82 ? 1.095 -6.272 63.534 1.00 87.62 82 ARG A O 1
ATOM 619 N N . GLY A 1 83 ? -1.109 -6.622 63.474 1.00 86.44 83 GLY A N 1
ATOM 620 C CA . GLY A 1 83 ? -1.311 -6.555 64.925 1.00 86.44 83 GLY A CA 1
ATOM 621 C C . GLY A 1 83 ? -0.896 -7.816 65.696 1.00 86.44 83 GLY A C 1
ATOM 622 O O . GLY A 1 83 ? -1.034 -7.834 66.916 1.00 86.44 83 GLY A O 1
ATOM 623 N N . ILE A 1 84 ? -0.420 -8.862 65.012 1.00 89.81 84 ILE A N 1
ATOM 624 C CA . ILE A 1 84 ? -0.111 -10.177 65.584 1.00 89.81 84 ILE A CA 1
ATOM 625 C C . ILE A 1 84 ? 1.411 -10.381 65.557 1.00 89.81 84 ILE A C 1
ATOM 627 O O . ILE A 1 84 ? 2.018 -10.423 64.493 1.00 89.81 84 ILE A O 1
ATOM 631 N N . GLY A 1 85 ? 2.027 -10.455 66.740 1.00 87.38 85 GLY A N 1
ATOM 632 C CA . GLY A 1 85 ? 3.466 -10.694 66.910 1.00 87.38 85 GLY A CA 1
ATOM 633 C C . GLY A 1 85 ? 3.780 -12.187 67.051 1.00 87.38 85 GLY A C 1
ATOM 634 O O . GLY A 1 85 ? 4.158 -12.816 66.064 1.00 87.38 85 GLY A O 1
ATOM 635 N N . PRO A 1 86 ? 3.598 -12.778 68.248 1.00 89.88 86 PRO A N 1
ATOM 636 C CA . PRO A 1 86 ? 3.685 -14.227 68.428 1.00 89.88 86 PRO A CA 1
ATOM 637 C C . PRO A 1 86 ? 2.581 -14.948 67.642 1.00 89.88 86 PRO A C 1
ATOM 639 O O . PRO A 1 86 ? 1.540 -14.350 67.362 1.00 89.88 86 PRO A O 1
ATOM 642 N N . GLU A 1 87 ? 2.790 -16.234 67.335 1.00 93.38 87 GLU A N 1
ATOM 643 C CA . GLU A 1 87 ? 1.792 -17.058 66.639 1.00 93.38 87 GLU A CA 1
ATOM 644 C C . GLU A 1 87 ? 0.439 -17.018 67.365 1.00 93.38 87 GLU A C 1
ATOM 646 O O . GLU A 1 87 ? 0.344 -17.278 68.568 1.00 93.38 87 GLU A O 1
ATOM 651 N N . ALA A 1 88 ? -0.610 -16.699 66.612 1.00 93.25 88 ALA A N 1
ATOM 652 C CA . ALA A 1 88 ? -1.987 -16.726 67.068 1.00 93.25 88 ALA A CA 1
ATOM 653 C C . ALA A 1 88 ? -2.869 -17.454 66.049 1.00 93.25 88 ALA A C 1
ATOM 655 O O . ALA A 1 88 ? -2.740 -17.262 64.838 1.00 93.25 88 ALA A O 1
ATOM 656 N N . THR A 1 89 ? -3.805 -18.248 66.565 1.00 93.94 89 THR A N 1
ATOM 657 C CA . THR A 1 89 ? -4.700 -19.092 65.769 1.00 93.94 89 THR A CA 1
ATOM 658 C C . THR A 1 89 ? -6.154 -18.702 66.006 1.00 93.94 89 THR A C 1
ATOM 660 O O . THR A 1 89 ? -6.586 -18.520 67.146 1.00 93.94 89 THR A O 1
ATOM 663 N N . LEU A 1 90 ? -6.912 -18.593 64.919 1.00 93.19 90 LEU A N 1
ATOM 664 C CA . LEU A 1 90 ? -8.357 -18.426 64.894 1.00 93.19 90 LEU A CA 1
ATOM 665 C C . LEU A 1 90 ? -8.978 -19.701 64.310 1.00 93.19 90 LEU A C 1
ATOM 667 O O . LEU A 1 90 ? -9.019 -19.890 63.095 1.00 93.19 90 LEU A O 1
ATOM 671 N N . GLU A 1 91 ? -9.432 -20.583 65.200 1.00 92.25 91 GLU A N 1
ATOM 672 C CA . GLU A 1 91 ? -10.247 -21.753 64.859 1.00 92.25 91 GLU A CA 1
ATOM 673 C C . GLU A 1 91 ? -11.654 -21.295 64.441 1.00 92.25 91 GLU A C 1
ATOM 675 O O . GLU A 1 91 ? -12.294 -20.511 65.148 1.00 92.25 91 GLU A O 1
ATOM 680 N N . ILE A 1 92 ? -12.146 -21.803 63.312 1.00 90.38 92 ILE A N 1
ATOM 681 C CA . ILE A 1 92 ? -13.506 -21.587 62.808 1.00 90.38 92 ILE A CA 1
ATOM 682 C C . ILE A 1 92 ? -14.105 -22.966 62.538 1.00 90.38 92 ILE A C 1
ATOM 684 O O . ILE A 1 92 ? -13.461 -23.828 61.946 1.00 90.38 92 ILE A O 1
ATOM 688 N N . THR A 1 93 ? -15.327 -23.219 63.000 1.00 87.62 93 THR A N 1
ATOM 689 C CA . THR A 1 93 ? -15.955 -24.526 62.788 1.00 87.62 93 THR A CA 1
ATOM 690 C C . THR A 1 93 ? -16.438 -24.620 61.332 1.00 87.62 93 THR A C 1
ATOM 692 O O . THR A 1 93 ? -17.285 -23.814 60.946 1.00 87.62 93 THR A O 1
ATOM 695 N N . PRO A 1 94 ? -15.948 -25.574 60.516 1.00 83.81 94 PRO A N 1
ATOM 696 C CA . PRO A 1 94 ? -16.215 -25.600 59.078 1.00 83.81 94 PRO A CA 1
ATOM 697 C C . PRO A 1 94 ? -17.604 -26.189 58.775 1.00 83.81 94 PRO A C 1
ATOM 699 O O . PRO A 1 94 ? -17.728 -27.354 58.407 1.00 83.81 94 PRO A O 1
ATOM 702 N N . TYR A 1 95 ? -18.658 -25.391 58.967 1.00 78.56 95 TYR A N 1
ATOM 703 C CA . TYR A 1 95 ? -20.037 -25.714 58.582 1.00 78.56 95 TYR A CA 1
ATOM 704 C C . TYR A 1 95 ? -20.787 -24.458 58.085 1.00 78.56 95 TYR A C 1
ATOM 706 O O . TYR A 1 95 ? -20.368 -23.340 58.392 1.00 78.56 95 TYR A O 1
ATOM 714 N N . PRO A 1 96 ? -21.898 -24.594 57.330 1.00 76.25 96 PRO A N 1
ATOM 715 C CA . PRO A 1 96 ? -22.724 -23.456 56.918 1.00 76.25 96 PRO A CA 1
ATOM 716 C C . PRO A 1 96 ? -23.340 -22.708 58.116 1.00 76.25 96 PRO A C 1
ATOM 718 O O . PRO A 1 96 ? -24.251 -23.215 58.768 1.00 76.25 96 PRO A O 1
ATOM 721 N N . GLY A 1 97 ? -22.873 -21.491 58.403 1.00 78.31 97 GLY A N 1
ATOM 722 C CA . GLY A 1 97 ? -23.382 -20.681 59.513 1.00 78.31 97 GLY A CA 1
ATOM 723 C C . GLY A 1 97 ? -22.674 -19.333 59.665 1.00 78.31 97 GLY A C 1
ATOM 724 O O . GLY A 1 97 ? -21.752 -19.011 58.919 1.00 78.31 97 GLY A O 1
ATOM 725 N N . ILE A 1 98 ? -23.103 -18.540 60.653 1.00 81.00 98 ILE A N 1
ATOM 726 C CA . ILE A 1 98 ? -22.534 -17.217 60.956 1.00 81.00 98 ILE A CA 1
ATOM 727 C C . ILE A 1 98 ? -21.587 -17.328 62.159 1.00 81.00 98 ILE A C 1
ATOM 729 O O . ILE A 1 98 ? -22.021 -17.633 63.270 1.00 81.00 98 ILE A O 1
ATOM 733 N N . THR A 1 99 ? -20.300 -17.029 61.960 1.00 84.06 99 THR A N 1
ATOM 734 C CA . THR A 1 99 ? -19.288 -16.994 63.034 1.00 84.06 99 THR A CA 1
ATOM 735 C C . THR A 1 99 ? -18.942 -15.549 63.400 1.00 84.06 99 THR A C 1
ATOM 737 O O . THR A 1 99 ? -18.349 -14.826 62.604 1.00 84.06 99 THR A O 1
ATOM 740 N N . VAL A 1 100 ? -19.284 -15.114 64.620 1.00 85.38 100 VAL A N 1
ATOM 741 C CA . VAL A 1 100 ? -19.069 -13.726 65.080 1.00 85.38 100 VAL A CA 1
ATOM 742 C C . VAL A 1 100 ? -17.786 -13.599 65.909 1.00 85.38 100 VAL A C 1
ATOM 744 O O . VAL A 1 100 ? -17.749 -13.942 67.092 1.00 85.38 100 VAL A O 1
ATOM 747 N N . VAL A 1 101 ? -16.730 -13.042 65.309 1.00 86.25 101 VAL A N 1
ATOM 748 C CA . VAL A 1 101 ? -15.443 -12.792 65.984 1.00 86.25 101 VAL A CA 1
ATOM 749 C C . VAL A 1 101 ? -15.474 -11.446 66.721 1.00 86.25 101 VAL A C 1
ATOM 751 O O . VAL A 1 101 ? -15.399 -10.381 66.110 1.00 86.25 101 VAL A O 1
ATOM 754 N N . SER A 1 102 ? -15.559 -11.478 68.054 1.00 86.38 102 SER A N 1
ATOM 755 C CA . SER A 1 102 ? -15.651 -10.280 68.907 1.00 86.38 102 SER A CA 1
ATOM 756 C C . SER A 1 102 ? -14.436 -10.097 69.830 1.00 86.38 102 SER A C 1
ATOM 758 O O . SER A 1 102 ? -13.752 -11.046 70.203 1.00 86.38 102 SER A O 1
ATOM 760 N N . GLY A 1 103 ? -14.131 -8.842 70.179 1.00 84.94 103 GLY A N 1
ATOM 761 C CA . GLY A 1 103 ? -12.933 -8.467 70.941 1.00 84.94 103 GLY A CA 1
ATOM 762 C C . GLY A 1 103 ? -12.670 -6.959 70.898 1.00 84.94 103 GLY A C 1
ATOM 763 O O . GLY A 1 103 ? -13.285 -6.244 70.104 1.00 84.94 103 GLY A O 1
ATOM 764 N N . ARG A 1 104 ? -11.756 -6.455 71.737 1.00 84.56 104 ARG A N 1
ATOM 765 C CA . ARG A 1 104 ? -11.442 -5.012 71.852 1.00 84.56 104 ARG A CA 1
ATOM 766 C C . ARG A 1 104 ? -10.837 -4.441 70.554 1.00 84.56 104 ARG A C 1
ATOM 768 O O . ARG A 1 104 ? -10.380 -5.176 69.678 1.00 84.56 104 ARG A O 1
ATOM 775 N N . ASN A 1 105 ? -10.804 -3.118 70.414 1.00 78.88 105 ASN A N 1
ATOM 776 C CA . ASN A 1 105 ? -10.046 -2.492 69.324 1.00 78.88 105 ASN A CA 1
ATOM 777 C C . ASN A 1 105 ? -8.540 -2.741 69.521 1.00 78.88 105 ASN A C 1
ATOM 779 O O . ASN A 1 105 ? -8.074 -2.861 70.653 1.00 78.88 105 ASN A O 1
ATOM 783 N N . GLY A 1 106 ? -7.809 -2.916 68.416 1.00 75.62 106 GLY A N 1
ATOM 784 C CA . GLY A 1 106 ? -6.412 -3.372 68.422 1.00 75.62 106 GLY A CA 1
ATOM 785 C C . GLY A 1 106 ? -6.205 -4.879 68.651 1.00 75.62 106 GLY A C 1
ATOM 786 O O . GLY A 1 106 ? -5.082 -5.348 68.529 1.00 75.62 106 GLY A O 1
ATOM 787 N N . SER A 1 107 ? -7.248 -5.674 68.933 1.00 80.50 107 SER A N 1
ATOM 788 C CA . SER A 1 107 ? -7.107 -7.093 69.319 1.00 80.50 107 SER A CA 1
ATOM 789 C C . SER A 1 107 ? -6.882 -8.083 68.156 1.00 80.50 107 SER A C 1
ATOM 791 O O . SER A 1 107 ? -7.410 -9.192 68.181 1.00 80.50 107 SER A O 1
ATOM 793 N N . GLY A 1 108 ? -6.189 -7.681 67.089 1.00 82.00 108 GLY A N 1
ATOM 794 C CA . GLY A 1 108 ? -5.839 -8.556 65.957 1.00 82.00 108 GLY A CA 1
ATOM 795 C C . GLY A 1 108 ? -6.983 -9.018 65.036 1.00 82.00 108 GLY A C 1
ATOM 796 O O . GLY A 1 108 ? -6.692 -9.571 63.984 1.00 82.00 108 GLY A O 1
ATOM 797 N N . LYS A 1 109 ? -8.266 -8.761 65.350 1.00 87.25 109 LYS A N 1
ATOM 798 C CA . LYS A 1 109 ? -9.428 -9.214 64.541 1.00 87.25 109 LYS A CA 1
ATOM 799 C C . LYS A 1 109 ? -9.281 -8.911 63.044 1.00 87.25 109 LYS A C 1
ATOM 801 O O . LYS A 1 109 ? -9.350 -9.810 62.216 1.00 87.25 109 LYS A O 1
ATOM 806 N N . SER A 1 110 ? -9.025 -7.645 62.711 1.00 84.56 110 SER A N 1
ATOM 807 C CA . SER A 1 110 ? -8.817 -7.205 61.327 1.00 84.56 110 SER A CA 1
ATOM 808 C C . SER A 1 110 ? -7.525 -7.759 60.727 1.00 84.56 110 SER A C 1
ATOM 810 O O . SER A 1 110 ? -7.468 -7.932 59.523 1.00 84.56 110 SER A O 1
ATOM 812 N N . SER A 1 111 ? -6.514 -8.084 61.539 1.00 88.38 111 SER A N 1
ATOM 813 C CA . SER A 1 111 ? -5.273 -8.704 61.062 1.00 88.38 111 SER A CA 1
ATOM 814 C C . SER A 1 111 ? -5.477 -10.153 60.618 1.00 88.38 111 SER A C 1
ATOM 816 O O . SER A 1 111 ? -4.843 -10.554 59.656 1.00 88.38 111 SER A O 1
ATOM 818 N N . PHE A 1 112 ? -6.390 -10.913 61.238 1.00 90.31 112 PHE A N 1
ATOM 819 C CA . PHE A 1 112 ? -6.792 -12.232 60.725 1.00 90.31 112 PHE A CA 1
ATOM 820 C C . PHE A 1 112 ? -7.550 -12.132 59.388 1.00 90.31 112 PHE A C 1
ATOM 822 O O . PHE A 1 112 ? -7.334 -12.959 58.508 1.00 90.31 112 PHE A O 1
ATOM 829 N N . ALA A 1 113 ? -8.396 -11.111 59.210 1.00 87.88 113 ALA A N 1
ATOM 830 C CA . ALA A 1 113 ? -9.108 -10.879 57.949 1.00 87.88 113 ALA A CA 1
ATOM 831 C C . ALA A 1 113 ? -8.174 -10.378 56.825 1.00 87.88 113 ALA A C 1
ATOM 833 O O . ALA A 1 113 ? -8.184 -10.941 55.736 1.00 87.88 113 ALA A O 1
ATOM 834 N N . GLU A 1 114 ? -7.319 -9.385 57.107 1.00 87.12 114 GLU A N 1
ATOM 835 C CA . GLU A 1 114 ? -6.267 -8.901 56.193 1.00 87.12 114 GLU A CA 1
ATOM 836 C C . GLU A 1 114 ? -5.283 -10.040 55.829 1.00 87.12 114 GLU A C 1
ATOM 838 O O . GLU A 1 114 ? -4.816 -10.114 54.696 1.00 87.12 114 GLU A O 1
ATOM 843 N N . ALA A 1 115 ? -5.003 -10.972 56.752 1.00 90.12 115 ALA A N 1
ATOM 844 C CA . ALA A 1 115 ? -4.183 -12.159 56.490 1.00 90.12 115 ALA A CA 1
ATOM 845 C C . ALA A 1 115 ? -4.867 -13.158 55.538 1.00 90.12 115 ALA A C 1
ATOM 847 O O . ALA A 1 115 ? -4.230 -13.635 54.601 1.00 90.12 115 ALA A O 1
ATOM 848 N N . LEU A 1 116 ? -6.158 -13.454 55.742 1.00 90.38 116 LEU A N 1
ATOM 849 C CA . LEU A 1 116 ? -6.941 -14.309 54.840 1.00 90.38 116 LEU A CA 1
ATOM 850 C C . LEU A 1 116 ? -7.032 -13.703 53.428 1.00 90.38 116 LEU A C 1
ATOM 852 O O . LEU A 1 116 ? -6.846 -14.419 52.447 1.00 90.38 116 LEU A O 1
ATOM 856 N N . GLU A 1 117 ? -7.262 -12.388 53.330 1.00 86.81 117 GLU A N 1
ATOM 857 C CA . GLU A 1 117 ? -7.298 -11.649 52.058 1.00 86.81 117 GLU A CA 1
ATOM 858 C C . GLU A 1 117 ? -5.973 -11.777 51.309 1.00 86.81 117 GLU A C 1
ATOM 860 O O . GLU A 1 117 ? -5.956 -12.130 50.128 1.00 86.81 117 GLU A O 1
ATOM 865 N N . TYR A 1 118 ? -4.861 -11.580 52.016 1.00 88.62 118 TYR A N 1
ATOM 866 C CA . TYR A 1 118 ? -3.538 -11.668 51.421 1.00 88.62 118 TYR A CA 1
ATOM 867 C C . TYR A 1 118 ? -3.165 -13.097 51.009 1.00 88.62 118 TYR A C 1
ATOM 869 O O . TYR A 1 118 ? -2.644 -13.300 49.915 1.00 88.62 118 TYR A O 1
ATOM 877 N N . ALA A 1 119 ? -3.478 -14.104 51.831 1.00 89.69 119 ALA A N 1
ATOM 878 C CA . ALA A 1 119 ? -3.214 -15.503 51.497 1.00 89.69 119 ALA A CA 1
ATOM 879 C C . ALA A 1 119 ? -3.973 -15.967 50.238 1.00 89.69 119 ALA A C 1
ATOM 881 O O . ALA A 1 119 ? -3.426 -16.751 49.465 1.00 89.69 119 ALA A O 1
ATOM 882 N N . LEU A 1 120 ? -5.195 -15.462 50.021 1.00 86.12 120 LEU A N 1
ATOM 883 C CA . LEU A 1 120 ? -6.023 -15.779 48.851 1.00 86.12 120 LEU A CA 1
ATOM 884 C C . LEU A 1 120 ? -5.676 -14.961 47.598 1.00 86.12 120 LEU A C 1
ATOM 886 O O . LEU A 1 120 ? -5.767 -15.495 46.498 1.00 86.12 120 LEU A O 1
ATOM 890 N N . THR A 1 121 ? -5.317 -13.679 47.737 1.00 80.88 121 THR A N 1
ATOM 891 C CA . THR A 1 121 ? -5.252 -12.736 46.595 1.00 80.88 121 THR A CA 1
ATOM 892 C C . THR A 1 121 ? -3.867 -12.153 46.306 1.00 80.88 121 THR A C 1
ATOM 894 O O . THR A 1 121 ? -3.692 -11.479 45.292 1.00 80.88 121 THR A O 1
ATOM 897 N N . GLY A 1 122 ? -2.890 -12.328 47.203 1.00 81.69 122 GLY A N 1
ATOM 898 C CA . GLY A 1 122 ? -1.608 -11.613 47.141 1.00 81.69 122 GLY A CA 1
ATOM 899 C C . GLY A 1 122 ? -1.715 -10.099 47.366 1.00 81.69 122 GLY A C 1
ATOM 900 O O . GLY A 1 122 ? -0.745 -9.375 47.162 1.00 81.69 122 GLY A O 1
ATOM 901 N N . GLN A 1 123 ? -2.888 -9.591 47.760 1.00 76.38 123 GLN A N 1
ATOM 902 C CA . GLN A 1 123 ? -3.163 -8.167 47.950 1.00 76.38 123 GLN A CA 1
ATOM 903 C C . GLN A 1 123 ? -4.017 -7.937 49.207 1.00 76.38 123 GLN A C 1
ATOM 905 O O . GLN A 1 123 ? -4.510 -8.864 49.842 1.00 76.38 123 GLN A O 1
ATOM 910 N N . SER A 1 124 ? -4.189 -6.671 49.582 1.00 73.56 124 SER A N 1
ATOM 911 C CA . SER A 1 124 ? -5.276 -6.256 50.470 1.00 73.56 124 SER A CA 1
ATOM 912 C C . SER A 1 124 ? -5.825 -4.916 50.006 1.00 73.56 124 SER A C 1
ATOM 914 O O . SER A 1 124 ? -5.047 -4.024 49.640 1.00 73.56 124 SER A O 1
ATOM 916 N N . TYR A 1 125 ? -7.150 -4.744 50.062 1.00 67.50 125 TYR A N 1
ATOM 917 C CA . TYR A 1 125 ? -7.829 -3.484 49.731 1.00 67.50 125 TYR A CA 1
ATOM 918 C C . TYR A 1 125 ? -7.173 -2.266 50.405 1.00 67.50 125 TYR A C 1
ATOM 920 O O . TYR A 1 125 ? -7.005 -1.204 49.798 1.00 67.50 125 TYR A O 1
ATOM 928 N N . ARG A 1 126 ? -6.723 -2.437 51.656 1.00 63.28 126 ARG A N 1
ATOM 929 C CA . ARG A 1 126 ? -6.100 -1.374 52.453 1.00 63.28 126 ARG A CA 1
ATOM 930 C C . ARG A 1 126 ? -4.772 -0.875 51.879 1.00 63.28 126 ARG A C 1
ATOM 932 O O . ARG A 1 126 ? -4.463 0.302 52.046 1.00 63.28 126 ARG A O 1
ATOM 939 N N . TRP A 1 127 ? -3.989 -1.747 51.247 1.00 65.38 127 TRP A N 1
ATOM 940 C CA . TRP A 1 127 ? -2.686 -1.399 50.669 1.00 65.38 127 TRP A CA 1
ATOM 941 C C . TRP A 1 127 ? -2.807 -0.896 49.236 1.00 65.38 127 TRP A C 1
ATOM 943 O O . TRP A 1 127 ? -2.119 0.050 48.868 1.00 65.38 127 TRP A O 1
ATOM 953 N N . LYS A 1 128 ? -3.740 -1.460 48.462 1.00 60.88 128 LYS A N 1
ATOM 954 C CA . LYS A 1 128 ? -4.009 -1.065 47.072 1.00 60.88 128 LYS A CA 1
ATOM 955 C C . LYS A 1 128 ? -4.420 0.410 46.941 1.00 60.88 128 LYS A C 1
ATOM 957 O O . LYS A 1 128 ? -4.064 1.057 45.963 1.00 60.88 128 LYS A O 1
ATOM 962 N N . ASN A 1 129 ? -5.128 0.939 47.947 1.00 54.12 129 ASN A N 1
ATOM 963 C CA . ASN A 1 129 ? -5.825 2.228 47.875 1.00 54.12 129 ASN A CA 1
ATOM 964 C C . ASN A 1 129 ? -5.369 3.295 48.902 1.00 54.12 129 ASN A C 1
ATOM 966 O O . ASN A 1 129 ? -6.031 4.328 49.023 1.00 54.12 129 ASN A O 1
ATOM 970 N N . LYS A 1 130 ? -4.286 3.093 49.678 1.00 53.06 130 LYS A N 1
ATOM 971 C CA . LYS A 1 130 ? -3.821 4.074 50.694 1.00 53.06 130 LYS A CA 1
ATOM 972 C C . LYS A 1 130 ? -2.307 4.324 50.639 1.00 53.06 130 LYS A C 1
ATOM 974 O O . LYS A 1 130 ? -1.530 3.475 50.226 1.00 53.06 130 LYS A O 1
ATOM 979 N N . ALA A 1 131 ? -1.895 5.528 51.046 1.00 52.78 131 ALA A N 1
ATOM 980 C CA . ALA A 1 131 ? -0.524 6.032 50.893 1.00 52.78 131 ALA A CA 1
ATOM 981 C C . ALA A 1 131 ? 0.550 5.206 51.640 1.00 52.78 131 ALA A C 1
ATOM 983 O O . ALA A 1 131 ? 0.245 4.571 52.650 1.00 52.78 131 ALA A O 1
ATOM 984 N N . LYS A 1 132 ? 1.813 5.311 51.177 1.00 54.25 132 LYS A N 1
ATOM 985 C CA . LYS A 1 132 ? 3.008 4.540 51.610 1.00 54.25 132 LYS A CA 1
ATOM 986 C C . LYS A 1 132 ? 3.068 4.167 53.097 1.00 54.25 132 LYS A C 1
ATOM 988 O O . LYS A 1 132 ? 3.298 3.007 53.405 1.00 54.25 132 LYS A O 1
ATOM 993 N N . LEU A 1 133 ? 2.738 5.107 53.986 1.00 50.59 133 LEU A N 1
ATOM 994 C CA . LEU A 1 133 ? 2.682 4.933 55.446 1.00 50.59 133 LEU A CA 1
ATOM 995 C C . LEU A 1 133 ? 1.916 3.672 55.922 1.00 50.59 133 LEU A C 1
ATOM 997 O O . LEU A 1 133 ? 2.162 3.178 57.020 1.00 50.59 133 LEU A O 1
ATOM 1001 N N . TRP A 1 134 ? 0.967 3.158 55.129 1.00 54.09 134 TRP A N 1
ATOM 1002 C CA . TRP A 1 134 ? 0.216 1.929 55.425 1.00 54.09 134 TRP A CA 1
ATOM 1003 C C . TRP A 1 134 ? 0.844 0.651 54.861 1.00 54.09 134 TRP A C 1
ATOM 1005 O O . TRP A 1 134 ? 0.584 -0.425 55.405 1.00 54.09 134 TRP A O 1
ATOM 1015 N N . VAL A 1 135 ? 1.650 0.769 53.802 1.00 58.81 135 VAL A N 1
ATOM 1016 C CA . VAL A 1 135 ? 2.485 -0.310 53.257 1.00 58.81 135 VAL A CA 1
ATOM 1017 C C . VAL A 1 135 ? 3.630 -0.576 54.229 1.00 58.81 135 VAL A C 1
ATOM 1019 O O . VAL A 1 135 ? 3.794 -1.709 54.658 1.00 58.81 135 VAL A O 1
ATOM 1022 N N . ASP A 1 136 ? 4.315 0.471 54.700 1.00 62.78 136 ASP A N 1
ATOM 1023 C CA . ASP A 1 136 ? 5.442 0.383 55.648 1.00 62.78 136 ASP A CA 1
ATOM 1024 C C . ASP A 1 136 ? 5.071 -0.311 56.986 1.00 62.78 136 ASP A C 1
ATOM 1026 O O . ASP A 1 136 ? 5.932 -0.822 57.699 1.00 62.78 136 ASP A O 1
ATOM 1030 N N . ALA A 1 137 ? 3.777 -0.362 57.326 1.00 70.81 137 ALA A N 1
ATOM 1031 C CA . ALA A 1 137 ? 3.225 -0.929 58.561 1.00 70.81 137 ALA A CA 1
ATOM 1032 C C . ALA A 1 137 ? 2.554 -2.311 58.362 1.00 70.81 137 ALA A C 1
ATOM 1034 O O . ALA A 1 137 ? 1.492 -2.595 58.936 1.00 70.81 137 ALA A O 1
ATOM 1035 N N . TRP A 1 138 ? 3.133 -3.162 57.508 1.00 83.25 138 TRP A N 1
ATOM 1036 C CA . TRP A 1 138 ? 2.621 -4.508 57.220 1.00 83.25 138 TRP A CA 1
ATOM 1037 C C . TRP A 1 138 ? 3.120 -5.580 58.211 1.00 83.25 138 TRP A C 1
ATOM 1039 O O . TRP A 1 138 ? 2.313 -6.342 58.746 1.00 83.25 138 TRP A O 1
ATOM 1049 N N . ARG A 1 139 ? 4.427 -5.610 58.504 1.00 86.44 139 ARG A N 1
ATOM 1050 C CA . ARG A 1 139 ? 5.080 -6.539 59.446 1.00 86.44 139 ARG A CA 1
ATOM 1051 C C . ARG A 1 139 ? 4.878 -6.057 60.893 1.00 86.44 139 ARG A C 1
ATOM 1053 O O . ARG A 1 139 ? 4.756 -4.858 61.141 1.00 86.44 139 ARG A O 1
ATOM 1060 N N . ASN A 1 140 ? 4.813 -6.966 61.868 1.00 87.94 140 ASN A N 1
ATOM 1061 C CA . ASN A 1 140 ? 4.573 -6.589 63.265 1.00 87.94 140 ASN A CA 1
ATOM 1062 C C . ASN A 1 140 ? 5.778 -5.857 63.892 1.00 87.94 140 ASN A C 1
ATOM 1064 O O . ASN A 1 140 ? 6.902 -6.353 63.864 1.00 87.94 140 ASN A O 1
ATOM 1068 N N . LEU A 1 141 ? 5.519 -4.705 64.523 1.00 84.56 141 LEU A N 1
ATOM 1069 C CA . LEU A 1 141 ? 6.543 -3.820 65.100 1.00 84.56 141 LEU A CA 1
ATOM 1070 C C . LEU A 1 141 ? 7.272 -4.399 66.329 1.00 84.56 141 LEU A C 1
ATOM 1072 O O . LEU A 1 141 ? 8.396 -3.998 66.616 1.00 84.56 141 LEU A O 1
ATOM 1076 N N . HIS A 1 142 ? 6.637 -5.299 67.084 1.00 83.75 142 HIS A N 1
ATOM 1077 C CA . HIS A 1 142 ? 7.181 -5.825 68.344 1.00 83.75 142 HIS A CA 1
ATOM 1078 C C . HIS A 1 142 ? 7.847 -7.194 68.182 1.00 83.75 142 HIS A C 1
ATOM 1080 O O . HIS A 1 142 ? 8.796 -7.503 68.896 1.00 83.75 142 HIS A O 1
ATOM 1086 N N . GLN A 1 143 ? 7.352 -8.008 67.250 1.00 85.69 143 GLN A N 1
ATOM 1087 C CA . GLN A 1 143 ? 7.884 -9.322 66.913 1.00 85.69 143 GLN A CA 1
ATOM 1088 C C . GLN A 1 143 ? 7.553 -9.616 65.445 1.00 85.69 143 GLN A C 1
ATOM 1090 O O . GLN A 1 143 ? 6.547 -10.248 65.151 1.00 85.69 143 GLN A O 1
ATOM 1095 N N . GLY A 1 144 ? 8.378 -9.133 64.513 1.00 81.50 144 GLY A N 1
ATOM 1096 C CA . GLY A 1 144 ? 8.174 -9.297 63.065 1.00 81.50 144 GLY A CA 1
ATOM 1097 C C . GLY A 1 144 ? 8.709 -10.608 62.468 1.00 81.50 144 GLY A C 1
ATOM 1098 O O . GLY A 1 144 ? 8.841 -10.701 61.245 1.00 81.50 144 GLY A O 1
ATOM 1099 N N . GLN A 1 145 ? 9.088 -11.575 63.312 1.00 83.81 145 GLN A N 1
ATOM 1100 C CA . GLN A 1 145 ? 9.722 -12.848 62.944 1.00 83.81 145 GLN A CA 1
ATOM 1101 C C . GLN A 1 145 ? 9.259 -13.992 63.880 1.00 83.81 145 GLN A C 1
ATOM 1103 O O . GLN A 1 145 ? 9.205 -13.782 65.099 1.00 83.81 145 GLN A O 1
ATOM 1108 N N . PRO A 1 146 ? 8.968 -15.201 63.350 1.00 87.94 146 PRO A N 1
ATOM 1109 C CA . PRO A 1 146 ? 8.742 -15.482 61.928 1.00 87.94 146 PRO A CA 1
ATOM 1110 C C . PRO A 1 146 ? 7.533 -14.689 61.404 1.00 87.94 146 PRO A C 1
ATOM 1112 O O . PRO A 1 146 ? 6.650 -14.326 62.178 1.00 87.94 146 PRO A O 1
ATOM 1115 N N . CYS A 1 147 ? 7.504 -14.397 60.103 1.00 91.75 147 CYS A N 1
ATOM 1116 C CA . CYS A 1 147 ? 6.368 -13.739 59.460 1.00 91.75 147 CYS A CA 1
ATOM 1117 C C . CYS A 1 147 ? 5.707 -14.723 58.490 1.00 91.75 147 CYS A C 1
ATOM 1119 O O . CYS A 1 147 ? 6.255 -15.033 57.430 1.00 91.75 147 CYS A O 1
ATOM 1121 N N . GLU A 1 148 ? 4.558 -15.261 58.895 1.00 93.94 148 GLU A N 1
ATOM 1122 C CA . GLU A 1 148 ? 3.829 -16.290 58.154 1.00 93.94 148 GLU A CA 1
ATOM 1123 C C . GLU A 1 148 ? 2.323 -16.152 58.384 1.00 93.94 148 GLU A C 1
ATOM 1125 O O . GLU A 1 148 ? 1.852 -15.923 59.502 1.00 93.94 148 GLU A O 1
ATOM 1130 N N . VAL A 1 149 ? 1.570 -16.338 57.305 1.00 94.94 149 VAL A N 1
ATOM 1131 C CA . VAL A 1 149 ? 0.133 -16.582 57.311 1.00 94.94 149 VAL A CA 1
ATOM 1132 C C . VAL A 1 149 ? -0.101 -17.980 56.758 1.00 94.94 149 VAL A C 1
ATOM 1134 O O . VAL A 1 149 ? 0.384 -18.311 55.676 1.00 94.94 149 VAL A O 1
ATOM 1137 N N . ARG A 1 150 ? -0.902 -18.773 57.465 1.00 95.88 150 ARG A N 1
ATOM 1138 C CA . ARG A 1 150 ? -1.424 -20.059 57.007 1.00 95.88 150 ARG A CA 1
ATOM 1139 C C . ARG A 1 150 ? -2.938 -20.087 57.182 1.00 95.88 150 ARG A C 1
ATOM 1141 O O . ARG A 1 150 ? -3.457 -19.656 58.210 1.00 95.88 150 ARG A O 1
ATOM 1148 N N . VAL A 1 151 ? -3.634 -20.633 56.194 1.00 95.25 151 VAL A N 1
ATOM 1149 C CA . VAL A 1 151 ? -5.081 -20.839 56.216 1.00 95.25 151 VAL A CA 1
ATOM 1150 C C . VAL A 1 151 ? -5.374 -22.285 55.844 1.00 95.25 151 VAL A C 1
ATOM 1152 O O . VAL A 1 151 ? -4.924 -22.753 54.801 1.00 95.25 151 VAL A O 1
ATOM 1155 N N . ASP A 1 152 ? -6.149 -22.976 56.675 1.00 94.31 152 ASP A N 1
ATOM 1156 C CA . ASP A 1 152 ? -6.602 -24.340 56.415 1.00 94.31 152 ASP A CA 1
ATOM 1157 C C . ASP A 1 152 ? -8.107 -24.362 56.104 1.00 94.31 152 ASP A C 1
ATOM 1159 O O . ASP A 1 152 ? -8.920 -23.754 56.810 1.00 94.31 152 ASP A O 1
ATOM 1163 N N . PHE A 1 153 ? -8.472 -25.141 55.088 1.00 92.12 153 PHE A N 1
ATOM 1164 C CA . PHE A 1 153 ? -9.832 -25.394 54.623 1.00 92.12 153 PHE A CA 1
ATOM 1165 C C . PHE A 1 153 ? -10.179 -26.886 54.712 1.00 92.12 153 PHE A C 1
ATOM 1167 O O . PHE A 1 153 ? -9.341 -27.764 54.478 1.00 92.12 153 PHE A O 1
ATOM 1174 N N . THR A 1 154 ? -11.446 -27.168 54.997 1.00 90.69 154 THR A N 1
ATOM 1175 C CA . THR A 1 154 ? -12.085 -28.462 54.742 1.00 90.69 154 THR A CA 1
ATOM 1176 C C . THR A 1 154 ? -12.773 -28.378 53.381 1.00 90.69 154 THR A C 1
ATOM 1178 O O . THR A 1 154 ? -13.575 -27.470 53.181 1.00 90.69 154 THR A O 1
ATOM 1181 N N . ILE A 1 155 ? -12.471 -29.293 52.460 1.00 87.56 155 ILE A N 1
ATOM 1182 C CA . ILE A 1 155 ? -13.111 -29.359 51.137 1.00 87.56 155 ILE A CA 1
ATOM 1183 C C . ILE A 1 155 ? -14.205 -30.429 51.173 1.00 87.56 155 ILE A C 1
ATOM 1185 O O . ILE A 1 155 ? -13.971 -31.523 51.690 1.00 87.56 155 ILE A O 1
ATOM 1189 N N . GLU A 1 156 ? -15.389 -30.142 50.635 1.00 80.88 156 GLU A N 1
ATOM 1190 C CA . GLU A 1 156 ? -16.441 -31.153 50.478 1.00 80.88 156 GLU A CA 1
ATOM 1191 C C . GLU A 1 156 ? -15.952 -32.316 49.606 1.00 80.88 156 GLU A C 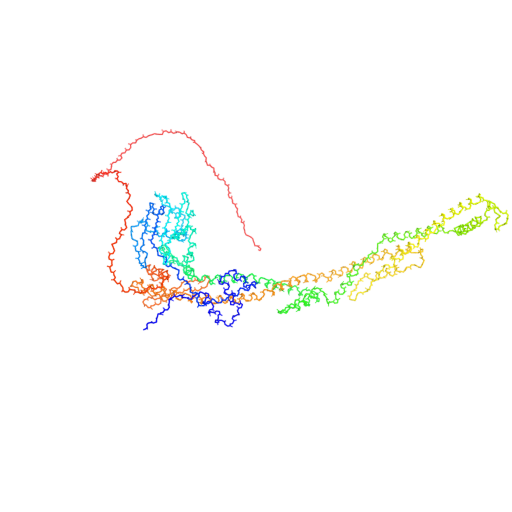1
ATOM 1193 O O . GLU A 1 156 ? -15.458 -32.119 48.501 1.00 80.88 156 GLU A O 1
ATOM 1198 N N . ASN A 1 157 ? -16.059 -33.542 50.128 1.00 76.75 157 ASN A N 1
ATOM 1199 C CA . ASN A 1 157 ? -15.607 -34.783 49.481 1.00 76.75 157 ASN A CA 1
ATOM 1200 C C . ASN A 1 157 ? -14.115 -34.818 49.058 1.00 76.75 157 ASN A C 1
ATOM 1202 O O . ASN A 1 157 ? -13.706 -35.741 48.356 1.00 76.75 157 ASN A O 1
ATOM 1206 N N . GLY A 1 158 ? -13.294 -33.857 49.502 1.00 81.06 158 GLY A N 1
ATOM 1207 C CA . GLY A 1 158 ? -11.902 -33.687 49.077 1.00 81.06 158 GLY A CA 1
ATOM 1208 C C . GLY A 1 158 ? -10.873 -33.744 50.218 1.00 81.06 158 GLY A C 1
ATOM 1209 O O . GLY A 1 158 ? -11.234 -33.706 51.398 1.00 81.06 158 GLY A O 1
ATOM 1210 N N . PRO A 1 159 ? -9.568 -33.816 49.890 1.00 83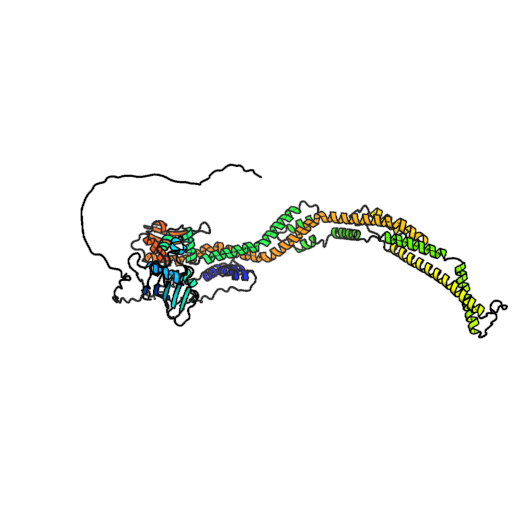.62 159 PRO A N 1
ATOM 1211 C CA . PRO A 1 159 ? -8.495 -33.740 50.879 1.00 83.62 159 PRO A CA 1
ATOM 1212 C C . PRO A 1 159 ? -8.477 -32.371 51.572 1.00 83.62 159 PRO A C 1
ATOM 1214 O O . PRO A 1 159 ? -8.815 -31.343 50.972 1.00 83.62 159 PRO A O 1
ATOM 1217 N N . LYS A 1 160 ? -8.017 -32.324 52.830 1.00 87.81 160 LYS A N 1
ATOM 1218 C CA . LYS A 1 160 ? -7.807 -31.049 53.528 1.00 87.81 160 LYS A CA 1
ATOM 1219 C C . LYS A 1 160 ? -6.855 -30.181 52.701 1.00 87.81 160 LYS A C 1
ATOM 1221 O O . LYS A 1 160 ? -5.804 -30.643 52.265 1.00 87.81 160 LYS A O 1
ATOM 1226 N N . THR A 1 161 ? -7.204 -28.916 52.496 1.00 92.31 161 THR A N 1
ATOM 1227 C CA . THR A 1 161 ? -6.411 -28.001 51.664 1.00 92.31 161 THR A CA 1
ATOM 1228 C C . THR A 1 161 ? -5.908 -26.846 52.514 1.00 92.31 161 THR A C 1
ATOM 1230 O O . THR A 1 161 ? -6.635 -26.311 53.343 1.00 92.31 161 THR A O 1
ATOM 1233 N N . SER A 1 162 ? -4.635 -26.493 52.367 1.00 93.69 162 SER A N 1
ATOM 1234 C CA . SER A 1 162 ? -3.993 -25.376 53.062 1.00 93.69 162 SER A CA 1
ATOM 1235 C C . SER A 1 162 ? -3.412 -24.399 52.048 1.00 93.69 162 SER A C 1
ATOM 1237 O O . SER A 1 162 ? -2.885 -24.820 51.020 1.00 93.69 162 SER A O 1
ATOM 1239 N N . ILE A 1 163 ? -3.457 -23.110 52.357 1.00 94.25 163 ILE A N 1
ATOM 1240 C CA . ILE A 1 163 ? -2.732 -22.062 51.631 1.00 94.25 163 ILE A CA 1
ATOM 1241 C C . ILE A 1 163 ? -1.942 -21.210 52.624 1.00 94.25 163 ILE A C 1
ATOM 1243 O O . ILE A 1 163 ? -2.184 -21.259 53.834 1.00 94.25 163 ILE A O 1
ATOM 1247 N N . GLY A 1 164 ? -1.027 -20.387 52.130 1.00 93.06 164 GLY A N 1
ATOM 1248 C CA . GLY A 1 164 ? -0.346 -19.421 52.975 1.00 93.06 164 GLY A CA 1
ATOM 1249 C C . GLY A 1 164 ? 0.540 -18.442 52.224 1.00 93.06 164 GLY A C 1
ATOM 1250 O O . GLY A 1 164 ? 0.728 -18.537 51.014 1.00 93.06 164 GLY A O 1
ATOM 1251 N N . ALA A 1 165 ? 1.099 -17.511 52.988 1.00 93.12 165 ALA A N 1
ATOM 1252 C CA . ALA A 1 165 ? 2.120 -16.565 52.567 1.00 93.12 165 ALA A CA 1
ATOM 1253 C C . ALA A 1 165 ? 3.223 -16.549 53.633 1.00 93.12 165 ALA A C 1
ATOM 1255 O O . ALA A 1 165 ? 2.935 -16.373 54.817 1.00 93.12 165 ALA A O 1
ATOM 1256 N N . GLN A 1 166 ? 4.475 -16.759 53.233 1.00 92.38 166 GLN A N 1
ATOM 1257 C CA . GLN A 1 166 ? 5.626 -16.752 54.140 1.00 92.38 166 GLN A CA 1
ATOM 1258 C C . GLN A 1 166 ? 6.676 -15.763 53.633 1.00 92.38 166 GLN A C 1
ATOM 1260 O O . GLN A 1 166 ? 7.037 -15.791 52.455 1.00 92.38 166 GLN A O 1
ATOM 1265 N N . TRP A 1 167 ? 7.184 -14.904 54.516 1.00 92.56 167 TRP A N 1
ATOM 1266 C CA . TRP A 1 167 ? 8.207 -13.918 54.170 1.00 92.56 167 TRP A CA 1
ATOM 1267 C C . TRP A 1 167 ? 9.564 -14.322 54.744 1.00 92.56 167 TRP A C 1
ATOM 1269 O O . TRP A 1 167 ? 9.654 -14.588 55.946 1.00 92.56 167 TRP A O 1
ATOM 1279 N N . PRO A 1 168 ? 10.639 -14.294 53.937 1.00 88.88 168 PRO A N 1
ATOM 1280 C CA . PRO A 1 168 ? 11.996 -14.390 54.452 1.00 88.88 168 PRO A CA 1
ATOM 1281 C C . PRO A 1 168 ? 12.333 -13.287 55.468 1.00 88.88 168 PRO A C 1
ATOM 1283 O O . PRO A 1 168 ? 11.686 -12.232 55.559 1.00 88.88 168 PRO A O 1
ATOM 1286 N N . ASP A 1 169 ? 13.402 -13.524 56.218 1.00 83.25 169 ASP A N 1
ATOM 1287 C CA . ASP A 1 169 ? 13.976 -12.536 57.123 1.00 83.25 169 ASP A CA 1
ATOM 1288 C C . ASP A 1 169 ? 14.502 -11.327 56.341 1.00 83.25 169 ASP A C 1
ATOM 1290 O O . ASP A 1 169 ? 15.196 -11.471 55.338 1.00 83.25 169 ASP A O 1
ATOM 1294 N N . GLY A 1 170 ? 14.121 -10.124 56.777 1.00 80.00 170 GLY A N 1
ATOM 1295 C CA . GLY A 1 170 ? 14.460 -8.872 56.094 1.00 80.00 170 GLY A CA 1
ATOM 1296 C C . GLY A 1 170 ? 13.729 -8.606 54.770 1.00 80.00 170 GLY A C 1
ATOM 1297 O O . GLY A 1 170 ? 13.950 -7.550 54.191 1.00 80.00 170 GLY A O 1
ATOM 1298 N N . ALA A 1 171 ? 12.859 -9.504 54.290 1.00 83.94 171 ALA A N 1
ATOM 1299 C CA . ALA A 1 171 ? 12.082 -9.266 53.071 1.00 83.94 171 ALA A CA 1
ATOM 1300 C C . ALA A 1 171 ? 11.007 -8.180 53.263 1.00 83.94 171 ALA A C 1
ATOM 1302 O O . ALA A 1 171 ? 10.346 -8.148 54.307 1.00 83.94 171 ALA A O 1
ATOM 1303 N N . ASP A 1 172 ? 10.800 -7.356 52.234 1.00 84.44 172 ASP A N 1
ATOM 1304 C CA . ASP A 1 172 ? 9.678 -6.416 52.109 1.00 84.44 172 ASP A CA 1
ATOM 1305 C C . ASP A 1 172 ? 8.350 -7.135 51.796 1.00 84.44 172 ASP A C 1
ATOM 1307 O O . ASP A 1 172 ? 8.323 -8.353 51.605 1.00 84.44 172 ASP A O 1
ATOM 1311 N N . LEU A 1 173 ? 7.239 -6.384 51.744 1.00 82.00 173 LEU A N 1
ATOM 1312 C CA . LEU A 1 173 ? 5.887 -6.929 51.552 1.00 82.00 173 LEU A CA 1
ATOM 1313 C C . LEU A 1 173 ? 5.779 -7.798 50.288 1.00 82.00 173 LEU A C 1
ATOM 1315 O O . LEU A 1 173 ? 5.287 -8.920 50.369 1.00 82.00 173 LEU A O 1
ATOM 1319 N N . ASP A 1 174 ? 6.309 -7.321 49.160 1.00 83.12 174 ASP A N 1
ATOM 1320 C CA . ASP A 1 174 ? 6.274 -8.025 47.869 1.00 83.12 174 ASP A CA 1
ATOM 1321 C C . ASP A 1 174 ? 7.214 -9.251 47.820 1.00 83.12 174 ASP A C 1
ATOM 1323 O O . ASP A 1 174 ? 7.185 -10.032 46.873 1.00 83.12 174 ASP A O 1
ATOM 1327 N N . GLY A 1 175 ? 8.034 -9.463 48.857 1.00 82.88 175 GLY A N 1
ATOM 1328 C CA . GLY A 1 175 ? 8.877 -10.651 49.034 1.00 82.88 175 GLY A CA 1
ATOM 1329 C C . GLY A 1 175 ? 8.134 -11.882 49.575 1.00 82.88 175 GLY A C 1
ATOM 1330 O O . GLY A 1 175 ? 8.780 -12.831 50.031 1.00 82.88 175 GLY A O 1
ATOM 1331 N N . ALA A 1 176 ? 6.799 -11.865 49.576 1.00 86.81 176 ALA A N 1
ATOM 1332 C CA . ALA A 1 176 ? 5.954 -12.963 50.028 1.00 86.81 176 ALA A CA 1
ATOM 1333 C C . ALA A 1 176 ? 6.064 -14.195 49.119 1.00 86.81 176 ALA A C 1
ATOM 1335 O O . ALA A 1 176 ? 5.834 -14.129 47.912 1.00 86.81 176 ALA A O 1
ATOM 1336 N N . LYS A 1 177 ? 6.315 -15.366 49.711 1.00 90.69 177 LYS A N 1
ATOM 1337 C CA . LYS A 1 177 ? 6.144 -16.653 49.029 1.00 90.69 177 LYS A CA 1
ATOM 1338 C C . LYS A 1 177 ? 4.752 -17.198 49.312 1.00 90.69 177 LYS A C 1
ATOM 1340 O O . LYS A 1 177 ? 4.507 -17.755 50.385 1.00 90.69 177 LYS A O 1
ATOM 1345 N N . HIS A 1 178 ? 3.851 -17.009 48.353 1.00 91.31 178 HIS A N 1
ATOM 1346 C CA . HIS A 1 178 ? 2.508 -17.583 48.371 1.00 91.31 178 HIS A CA 1
ATOM 1347 C C . HIS A 1 178 ? 2.548 -19.054 47.972 1.00 91.31 178 HIS A C 1
ATOM 1349 O O . HIS A 1 178 ? 3.221 -19.411 47.009 1.00 91.31 178 HIS A O 1
ATOM 1355 N N . TRP A 1 179 ? 1.802 -19.900 48.676 1.00 93.44 179 TRP A N 1
ATOM 1356 C CA . TRP A 1 179 ? 1.752 -21.336 48.415 1.00 93.44 179 TRP A CA 1
ATOM 1357 C C . TRP A 1 179 ? 0.360 -21.920 48.661 1.00 93.44 179 TRP A C 1
ATOM 1359 O O . TRP A 1 179 ? -0.404 -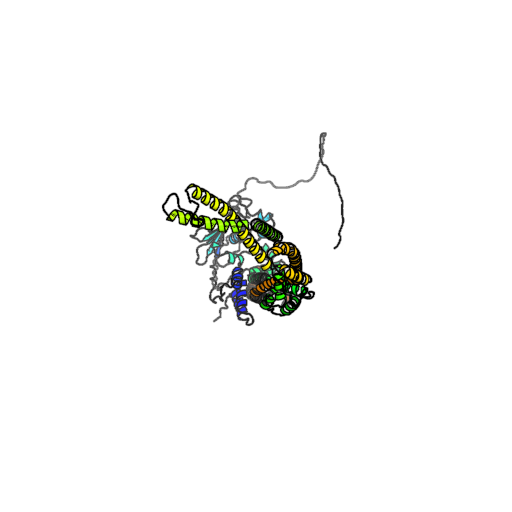21.421 49.488 1.00 93.44 179 TRP A O 1
ATOM 1369 N N . SER A 1 180 ? 0.070 -23.029 47.987 1.00 92.38 180 SER A N 1
ATOM 1370 C CA . SER A 1 180 ? -1.069 -23.913 48.241 1.00 92.38 180 SER A CA 1
ATOM 1371 C C . SER A 1 180 ? -0.610 -25.366 48.388 1.00 92.38 180 SER A C 1
ATOM 1373 O O . SER A 1 180 ? 0.474 -25.745 47.942 1.00 92.38 180 SER A O 1
ATOM 1375 N N . GLN A 1 181 ? -1.394 -26.182 49.091 1.00 92.75 181 GLN A N 1
ATOM 1376 C CA . GLN A 1 181 ? -1.098 -27.591 49.340 1.00 92.75 181 GLN A CA 1
ATOM 1377 C C . GLN A 1 181 ? -2.379 -28.372 49.647 1.00 92.75 181 GLN A C 1
ATOM 1379 O O . GLN A 1 181 ? -3.090 -28.051 50.600 1.00 92.75 181 GLN A O 1
ATOM 1384 N N . ARG A 1 182 ? -2.637 -29.441 48.893 1.00 90.56 182 ARG A N 1
ATOM 1385 C CA . ARG A 1 182 ? -3.616 -30.477 49.253 1.00 90.56 182 ARG A CA 1
ATOM 1386 C C . ARG A 1 182 ? -2.949 -31.522 50.152 1.00 90.56 182 ARG A C 1
ATOM 1388 O O . ARG A 1 182 ? -1.749 -31.773 50.046 1.00 90.56 182 ARG A O 1
ATOM 1395 N N . GLU A 1 183 ? -3.701 -32.116 51.069 1.00 88.88 183 GLU A N 1
ATOM 1396 C CA . GLU A 1 183 ? -3.196 -33.134 51.995 1.00 88.88 183 GLU A CA 1
ATOM 1397 C C . GLU A 1 183 ? -2.657 -34.360 51.237 1.00 88.88 183 GLU A C 1
ATOM 1399 O O . GLU A 1 183 ? -3.357 -34.967 50.433 1.00 88.88 183 GLU A O 1
ATOM 1404 N N . GLY A 1 184 ? -1.382 -34.693 51.471 1.00 84.19 184 GLY A N 1
ATOM 1405 C CA . GLY A 1 184 ? -0.637 -35.722 50.731 1.00 84.19 184 GLY A CA 1
ATOM 1406 C C . GLY A 1 184 ? 0.180 -35.202 49.537 1.00 84.19 184 GLY A C 1
ATOM 1407 O O . GLY A 1 184 ? 1.133 -35.864 49.129 1.00 84.19 184 GLY A O 1
ATOM 1408 N N . GLU A 1 185 ? -0.114 -34.007 49.015 1.00 89.56 185 GLU A N 1
ATOM 1409 C CA . GLU A 1 185 ? 0.625 -33.398 47.901 1.00 89.56 185 GLU A CA 1
ATOM 1410 C C . GLU A 1 185 ? 1.813 -32.531 48.368 1.00 89.56 185 GLU A C 1
ATOM 1412 O O . GLU A 1 185 ? 1.951 -32.158 49.540 1.00 89.56 185 GLU A O 1
ATOM 1417 N N . LYS A 1 186 ? 2.692 -32.176 47.421 1.00 89.38 186 LYS A N 1
ATOM 1418 C CA . LYS A 1 186 ? 3.720 -31.140 47.616 1.00 89.38 186 LYS A CA 1
ATOM 1419 C C . LYS A 1 186 ? 3.077 -29.748 47.607 1.00 89.38 186 LYS A C 1
ATOM 1421 O O . LYS A 1 186 ? 2.018 -29.554 47.018 1.00 89.38 186 LYS A O 1
ATOM 1426 N N . ARG A 1 187 ? 3.748 -28.766 48.220 1.00 91.06 187 ARG A N 1
ATOM 1427 C CA . ARG A 1 187 ? 3.391 -27.350 48.042 1.00 91.06 187 ARG A CA 1
ATOM 1428 C C . ARG A 1 187 ? 3.564 -26.943 46.576 1.00 91.06 187 ARG A C 1
ATOM 1430 O O . ARG A 1 187 ? 4.549 -27.337 45.953 1.00 91.06 187 ARG A O 1
ATOM 1437 N N . GLN A 1 188 ? 2.628 -26.146 46.080 1.00 90.12 188 GLN A N 1
ATOM 1438 C CA . GLN A 1 188 ? 2.656 -25.492 44.772 1.00 90.12 188 GLN A CA 1
ATOM 1439 C C . GLN A 1 188 ? 2.609 -23.970 44.985 1.00 90.12 188 GLN A C 1
ATOM 1441 O O . GLN A 1 188 ? 2.084 -23.515 46.005 1.00 90.12 188 GLN A O 1
ATOM 1446 N N . ASP A 1 189 ? 3.173 -23.183 44.069 1.00 87.31 189 ASP A N 1
ATOM 1447 C CA . ASP A 1 189 ? 3.247 -21.725 44.228 1.00 87.31 189 ASP A CA 1
ATOM 1448 C C . ASP A 1 189 ? 1.892 -21.052 43.934 1.00 87.31 189 ASP A C 1
ATOM 1450 O O . ASP A 1 189 ? 1.207 -21.362 42.956 1.00 87.31 189 ASP A O 1
ATOM 1454 N N . GLY A 1 190 ? 1.500 -20.109 44.795 1.00 83.75 190 GLY A N 1
ATOM 1455 C CA . GLY A 1 190 ? 0.222 -19.392 44.715 1.00 83.75 190 GLY A CA 1
ATOM 1456 C C . GLY A 1 190 ? -1.027 -20.262 44.930 1.00 83.75 190 GLY A C 1
ATOM 1457 O O . GLY A 1 190 ? -0.951 -21.429 45.315 1.00 83.75 190 GLY A O 1
ATOM 1458 N N . VAL A 1 191 ? -2.205 -19.674 44.685 1.00 80.75 191 VAL A N 1
ATOM 1459 C CA . VAL A 1 191 ? -3.516 -20.360 44.757 1.00 80.75 191 VAL A CA 1
ATOM 1460 C C . VAL A 1 191 ? -4.015 -20.883 43.404 1.00 80.75 191 VAL A C 1
ATOM 1462 O O . VAL A 1 191 ? -4.979 -21.643 43.359 1.00 80.75 191 VAL A O 1
ATOM 1465 N N . ALA A 1 192 ? -3.352 -20.519 42.299 1.00 77.81 192 ALA A N 1
ATOM 1466 C CA . ALA A 1 192 ? -3.759 -20.902 40.945 1.00 77.81 192 ALA A CA 1
ATOM 1467 C C . ALA A 1 192 ? -3.782 -22.428 40.737 1.00 77.81 192 ALA A C 1
ATOM 1469 O O . ALA A 1 192 ? -4.669 -22.942 40.062 1.00 77.81 192 ALA A O 1
ATOM 1470 N N . ALA A 1 193 ? -2.882 -23.159 41.405 1.00 76.88 193 ALA A N 1
ATOM 1471 C CA . ALA A 1 193 ? -2.844 -24.624 41.418 1.00 76.88 193 ALA A CA 1
ATOM 1472 C C . ALA A 1 193 ? -4.114 -25.295 41.990 1.00 76.88 193 ALA A C 1
ATOM 1474 O O . ALA A 1 193 ? -4.333 -26.486 41.776 1.00 76.88 193 ALA A O 1
ATOM 1475 N N . LEU A 1 194 ? -4.964 -24.552 42.710 1.00 78.81 194 LEU A N 1
ATOM 1476 C CA . LEU A 1 194 ? -6.256 -25.038 43.205 1.00 78.81 194 LEU A CA 1
ATOM 1477 C C . LEU A 1 194 ? -7.416 -24.781 42.225 1.00 78.81 194 LEU A C 1
ATOM 1479 O O . LEU A 1 194 ? -8.533 -25.206 42.506 1.00 78.81 194 LEU A O 1
ATOM 1483 N N . GLY A 1 195 ? -7.177 -24.076 41.112 1.00 74.06 195 GLY A N 1
ATOM 1484 C CA . GLY A 1 195 ? -8.218 -23.571 40.203 1.00 74.06 195 GLY A CA 1
ATOM 1485 C C . GLY A 1 195 ? -8.951 -22.326 40.723 1.00 74.06 195 GLY A C 1
ATOM 1486 O O . GLY A 1 195 ? -9.873 -21.834 40.085 1.00 74.06 195 GLY A O 1
ATOM 1487 N N . TRP A 1 196 ? -8.554 -21.793 41.884 1.00 77.31 196 TRP A N 1
ATOM 1488 C CA . TRP A 1 196 ? -9.335 -20.786 42.611 1.00 77.31 196 TRP A CA 1
ATOM 1489 C C . TRP A 1 196 ? -9.209 -19.351 42.081 1.00 77.31 196 TRP A C 1
ATOM 1491 O O . TRP A 1 196 ? -10.012 -18.517 42.482 1.00 77.31 196 TRP A O 1
ATOM 1501 N N . SER A 1 197 ? -8.251 -19.034 41.200 1.00 69.44 197 SER A N 1
ATOM 1502 C CA . SER A 1 197 ? -7.971 -17.648 40.773 1.00 69.44 197 SER A CA 1
ATOM 1503 C C . SER A 1 197 ? -9.213 -16.914 40.250 1.00 69.44 197 SER A C 1
ATOM 1505 O O . SER A 1 197 ? -9.581 -15.873 40.789 1.00 69.44 197 SER A O 1
ATOM 1507 N N . THR A 1 198 ? -9.893 -17.486 39.253 1.00 63.75 198 THR A N 1
ATOM 1508 C CA . THR A 1 198 ? -11.089 -16.897 38.631 1.00 63.75 198 THR A CA 1
ATOM 1509 C C . THR A 1 198 ? -12.240 -16.787 39.633 1.00 63.75 198 THR A C 1
ATOM 1511 O O . THR A 1 198 ? -12.872 -15.741 39.749 1.00 63.75 198 THR A O 1
ATOM 1514 N N . ALA A 1 199 ? -12.461 -17.836 40.433 1.00 68.44 199 ALA A N 1
ATOM 1515 C CA . ALA A 1 199 ? -13.503 -17.853 41.456 1.00 68.44 199 ALA A CA 1
ATOM 1516 C C . ALA A 1 199 ? -13.263 -16.818 42.573 1.00 68.44 199 ALA A C 1
ATOM 1518 O O . ALA A 1 199 ? -14.219 -16.239 43.076 1.00 68.44 199 ALA A O 1
ATOM 1519 N N . VAL A 1 200 ? -12.007 -16.548 42.946 1.00 72.62 200 VAL A N 1
ATOM 1520 C CA . VAL A 1 200 ? -11.637 -15.552 43.969 1.00 72.62 200 VAL A CA 1
ATOM 1521 C C . VAL A 1 200 ? -11.705 -14.115 43.436 1.00 72.62 200 VAL A C 1
ATOM 1523 O O . VAL A 1 200 ? -11.927 -13.199 44.229 1.00 72.62 200 VAL A O 1
ATOM 1526 N N . GLU A 1 201 ? -11.555 -13.894 42.126 1.00 66.00 201 GLU A N 1
ATOM 1527 C CA . GLU A 1 201 ? -11.787 -12.576 41.519 1.00 66.00 201 GLU A CA 1
ATOM 1528 C C . GLU A 1 201 ? -13.285 -12.278 41.329 1.00 66.00 201 GLU A C 1
ATOM 1530 O O . GLU A 1 201 ? -13.724 -11.187 41.693 1.00 66.00 201 GLU A O 1
ATOM 1535 N N . ILE A 1 202 ? -14.077 -13.245 40.844 1.00 58.38 202 ILE A N 1
ATOM 1536 C CA . ILE A 1 202 ? -15.536 -13.102 40.673 1.00 58.38 202 ILE A CA 1
ATOM 1537 C C . ILE A 1 202 ? -16.244 -13.056 42.038 1.00 58.38 202 ILE A C 1
ATOM 1539 O O . ILE A 1 202 ? -16.934 -12.093 42.370 1.00 58.38 202 ILE A O 1
ATOM 1543 N N . TYR A 1 203 ? -16.053 -14.084 42.867 1.00 63.56 203 TYR A N 1
ATOM 1544 C CA . TYR A 1 203 ? -16.731 -14.255 44.154 1.00 63.56 203 TYR A CA 1
ATOM 1545 C C . TYR A 1 203 ? -15.830 -13.820 45.313 1.00 63.56 203 TYR A C 1
ATOM 1547 O O . TYR A 1 203 ? -15.579 -14.596 46.239 1.00 63.56 203 TYR A O 1
ATOM 1555 N N . ARG A 1 204 ? -15.311 -12.583 45.260 1.00 68.50 204 ARG A N 1
ATOM 1556 C CA . ARG A 1 204 ? -14.318 -12.093 46.230 1.00 68.50 204 ARG A CA 1
ATOM 1557 C C . ARG A 1 204 ? -14.796 -12.303 47.683 1.00 68.50 204 ARG A C 1
ATOM 1559 O O . ARG A 1 204 ? -15.711 -11.612 48.130 1.00 68.50 204 ARG A O 1
ATOM 1566 N N . PRO A 1 205 ? -14.162 -13.207 48.459 1.00 69.12 205 PRO A N 1
ATOM 1567 C CA . PRO A 1 205 ? -14.778 -13.786 49.660 1.00 69.12 205 PRO A CA 1
ATOM 1568 C C . PRO A 1 205 ? -14.656 -12.913 50.919 1.00 69.12 205 PRO A C 1
ATOM 1570 O O . PRO A 1 205 ? -14.933 -13.372 52.027 1.00 69.12 205 PRO A O 1
ATOM 1573 N N . ILE A 1 206 ? -14.182 -11.672 50.779 1.00 77.31 206 ILE A N 1
ATOM 1574 C CA . ILE A 1 206 ? -13.901 -10.750 51.882 1.00 77.31 206 ILE A CA 1
ATOM 1575 C C . ILE A 1 206 ? -14.332 -9.347 51.473 1.00 77.31 206 ILE A C 1
ATOM 1577 O O . ILE A 1 206 ? -13.853 -8.807 50.478 1.00 77.31 206 ILE A O 1
ATOM 1581 N N . LEU A 1 207 ? -15.179 -8.745 52.304 1.00 73.06 207 LEU A N 1
ATOM 1582 C CA . LEU A 1 207 ? -15.537 -7.333 52.254 1.00 73.06 207 LEU A CA 1
ATOM 1583 C C . LEU A 1 207 ? -14.918 -6.622 53.458 1.00 73.06 207 LEU A C 1
ATOM 1585 O O . LEU A 1 207 ? -15.129 -7.038 54.601 1.00 73.06 207 LEU A O 1
ATOM 1589 N N . SER A 1 208 ? -14.181 -5.534 53.229 1.00 72.50 208 SER A N 1
ATOM 1590 C CA . SER A 1 208 ? -13.712 -4.677 54.323 1.00 72.50 208 SER A CA 1
ATOM 1591 C C . SER A 1 208 ? -14.697 -3.531 54.611 1.00 72.50 208 SER A C 1
ATOM 1593 O O . SER A 1 208 ? -15.432 -3.083 53.735 1.00 72.50 208 SER A O 1
ATOM 1595 N N . TYR A 1 209 ? -14.732 -3.031 55.850 1.00 66.69 209 TYR A N 1
ATOM 1596 C CA . TYR A 1 209 ? -15.630 -1.925 56.229 1.00 66.69 209 TYR A CA 1
ATOM 1597 C C . TYR A 1 209 ? -15.347 -0.644 55.415 1.00 66.69 209 TYR A C 1
ATOM 1599 O O . TYR A 1 209 ? -16.262 -0.037 54.865 1.00 66.69 209 TYR A O 1
ATOM 1607 N N . ASP A 1 210 ? -14.061 -0.298 55.261 1.00 63.62 210 ASP A N 1
ATOM 1608 C CA . ASP A 1 210 ? -13.564 0.812 54.428 1.00 63.62 210 ASP A CA 1
ATOM 1609 C C . ASP A 1 210 ? -13.937 0.677 52.932 1.00 63.62 210 ASP A C 1
ATOM 1611 O O . ASP A 1 210 ? -13.778 1.625 52.160 1.00 63.62 210 ASP A O 1
ATOM 1615 N N . GLU A 1 211 ? -14.368 -0.507 52.503 1.00 66.50 211 GLU A N 1
ATOM 1616 C CA . GLU A 1 211 ? -14.711 -0.846 51.123 1.00 66.50 211 GLU A CA 1
ATOM 1617 C C . GLU A 1 211 ? -16.215 -0.867 50.889 1.00 66.50 211 GLU A C 1
ATOM 1619 O O . GLU A 1 211 ? -16.662 -0.327 49.886 1.00 66.50 211 GLU A O 1
ATOM 1624 N N . ILE A 1 212 ? -17.003 -1.389 51.833 1.00 65.50 212 ILE A N 1
ATOM 1625 C CA . ILE A 1 212 ? -18.469 -1.321 51.768 1.00 65.50 212 ILE A CA 1
ATOM 1626 C C . ILE A 1 212 ? -18.939 0.141 51.741 1.00 65.50 212 ILE A C 1
ATOM 1628 O O . ILE A 1 212 ? -19.688 0.524 50.842 1.00 65.50 212 ILE A O 1
ATOM 1632 N N . GLY A 1 213 ? -18.463 0.970 52.679 1.00 62.09 213 GLY A N 1
ATOM 1633 C CA . GLY A 1 213 ? -18.763 2.405 52.670 1.00 62.09 213 GLY A CA 1
ATOM 1634 C C . GLY A 1 213 ? -18.195 3.090 51.424 1.00 62.09 213 GLY A C 1
ATOM 1635 O O . GLY A 1 213 ? -18.910 3.780 50.703 1.00 62.09 213 GLY A O 1
ATOM 1636 N N . GLY A 1 214 ? -16.926 2.811 51.104 1.00 64.88 214 GLY A N 1
ATOM 1637 C CA . GLY A 1 214 ? -16.243 3.403 49.952 1.00 64.88 214 GLY A CA 1
ATOM 1638 C C . GLY A 1 214 ? -16.884 3.084 48.597 1.00 64.88 214 GLY A C 1
ATOM 1639 O O . GLY A 1 214 ? -16.815 3.912 47.694 1.00 64.88 214 GLY A O 1
ATOM 1640 N N . LEU A 1 215 ? -17.515 1.919 48.425 1.00 65.56 215 LEU A N 1
ATOM 1641 C CA . LEU A 1 215 ? -18.185 1.517 47.184 1.00 65.56 215 LEU A CA 1
ATOM 1642 C C . LEU A 1 215 ? -19.472 2.316 46.928 1.00 65.56 215 LEU A C 1
ATOM 1644 O O . LEU A 1 215 ? -19.749 2.672 45.785 1.00 65.56 215 LEU A O 1
ATOM 1648 N N . LEU A 1 216 ? -20.241 2.610 47.980 1.00 62.00 216 LEU A N 1
ATOM 1649 C CA . LEU A 1 216 ? -21.547 3.274 47.878 1.00 62.00 216 LEU A CA 1
ATOM 1650 C C . LEU A 1 216 ? -21.473 4.803 48.035 1.00 62.00 216 LEU A C 1
ATOM 1652 O O . LEU A 1 216 ? -22.363 5.503 47.561 1.00 62.00 216 LEU A O 1
ATOM 1656 N N . GLU A 1 217 ? -20.398 5.329 48.628 1.00 62.66 217 GLU A N 1
ATOM 1657 C CA . GLU A 1 217 ? -20.101 6.772 48.696 1.00 62.66 217 GLU A CA 1
ATOM 1658 C C . GLU A 1 217 ? -19.383 7.309 47.435 1.00 62.66 217 GLU A C 1
ATOM 1660 O O . GLU A 1 217 ? -19.043 8.491 47.357 1.00 62.66 217 GLU A O 1
ATOM 1665 N N . GLN A 1 218 ? -19.134 6.454 46.437 1.00 65.00 218 GLN A N 1
ATOM 1666 C CA . GLN A 1 218 ? -18.485 6.818 45.175 1.00 65.00 218 GLN A CA 1
ATOM 1667 C C . GLN A 1 218 ? -19.453 7.381 44.116 1.00 65.00 218 GLN A C 1
ATOM 1669 O O . GLN A 1 218 ? -20.669 7.224 44.176 1.00 65.00 218 GLN A O 1
ATOM 1674 N N . GLU A 1 219 ? -18.883 8.040 43.102 1.00 69.12 219 GLU A N 1
ATOM 1675 C CA . GLU A 1 219 ? -19.621 8.566 41.946 1.00 69.12 219 GLU A CA 1
ATOM 1676 C C . GLU A 1 219 ? -20.429 7.453 41.234 1.00 69.12 219 GLU A C 1
ATOM 1678 O O . GLU A 1 219 ? -19.906 6.347 41.067 1.00 69.12 219 GLU A O 1
ATOM 1683 N N . PRO A 1 220 ? -21.655 7.720 40.728 1.00 69.62 220 PRO A N 1
ATOM 1684 C CA . PRO A 1 220 ? -22.501 6.696 40.094 1.00 69.62 220 PRO A CA 1
ATOM 1685 C C . PRO A 1 220 ? -21.876 5.976 38.890 1.00 69.62 220 PRO A C 1
ATOM 1687 O O . PRO A 1 220 ? -22.302 4.874 38.548 1.00 69.62 220 PRO A O 1
ATOM 1690 N N . SER A 1 221 ? -20.875 6.584 38.250 1.00 72.06 221 SER A N 1
ATOM 1691 C CA . SER A 1 221 ? -20.041 5.995 37.197 1.00 72.06 221 SER A CA 1
ATOM 1692 C C . SER A 1 221 ? -19.060 4.944 37.729 1.00 72.06 221 SER A C 1
ATOM 1694 O O . SER A 1 221 ? -18.839 3.937 37.074 1.00 72.06 221 SER A O 1
ATOM 1696 N N . LYS A 1 222 ? -18.505 5.125 38.932 1.00 72.62 222 LYS A N 1
ATOM 1697 C CA . LYS A 1 222 ? -17.623 4.136 39.573 1.00 72.62 222 LYS A CA 1
ATOM 1698 C C . LYS A 1 222 ? -18.413 2.999 40.207 1.00 72.62 222 LYS A C 1
ATOM 1700 O O . LYS A 1 222 ? -17.963 1.860 40.172 1.00 72.62 222 LYS A O 1
ATOM 1705 N N . LEU A 1 223 ? -19.609 3.291 40.727 1.00 69.62 223 LEU A N 1
ATOM 1706 C CA . LEU A 1 223 ? -20.552 2.249 41.135 1.00 69.62 223 LEU A CA 1
ATOM 1707 C C . LEU A 1 223 ? -21.046 1.444 39.921 1.00 69.62 223 LEU A C 1
ATOM 1709 O O . LEU A 1 223 ? -21.177 0.231 40.034 1.00 69.62 223 LEU A O 1
ATOM 1713 N N . TYR A 1 224 ? -21.244 2.081 38.756 1.00 73.69 224 TYR A N 1
ATOM 1714 C CA . TYR A 1 224 ? -21.438 1.357 37.493 1.00 73.69 224 TYR A CA 1
ATOM 1715 C C . TYR A 1 224 ? -20.239 0.441 37.223 1.00 73.69 224 TYR A C 1
ATOM 1717 O O . TYR A 1 224 ? -20.435 -0.756 37.086 1.00 73.69 224 TYR A O 1
ATOM 1725 N N . ASP A 1 225 ? -19.009 0.966 37.203 1.00 71.81 225 ASP A N 1
ATOM 1726 C CA . ASP A 1 225 ? -17.810 0.196 36.819 1.00 71.81 225 ASP A CA 1
ATOM 1727 C C . ASP A 1 225 ? -17.536 -0.997 37.745 1.00 71.81 225 ASP A C 1
ATOM 1729 O O . ASP A 1 225 ? -17.172 -2.080 37.287 1.00 71.81 225 ASP A O 1
ATOM 1733 N N . ALA A 1 226 ? -17.749 -0.816 39.050 1.00 69.12 226 ALA A N 1
ATOM 1734 C CA . ALA A 1 226 ? -17.614 -1.880 40.035 1.00 69.12 226 ALA A CA 1
ATOM 1735 C C . ALA A 1 226 ? -18.704 -2.957 39.893 1.00 69.12 226 ALA A C 1
ATOM 1737 O O . ALA A 1 226 ? -18.419 -4.128 40.131 1.00 69.12 226 ALA A O 1
ATOM 1738 N N . LEU A 1 227 ? -19.925 -2.587 39.488 1.00 68.69 227 LEU A N 1
ATOM 1739 C CA . LEU A 1 227 ? -20.996 -3.540 39.191 1.00 68.69 227 LEU A CA 1
ATOM 1740 C C . LEU A 1 227 ? -20.794 -4.228 37.830 1.00 68.69 227 LEU A C 1
ATOM 1742 O O . LEU A 1 227 ? -20.929 -5.442 37.774 1.00 68.69 227 LEU A O 1
ATOM 1746 N N . ASP A 1 228 ? -20.417 -3.511 36.763 1.00 69.00 228 ASP A N 1
ATOM 1747 C CA . ASP A 1 228 ? -20.142 -4.091 35.432 1.00 69.00 228 ASP A CA 1
ATOM 1748 C C . ASP A 1 228 ? -19.068 -5.195 35.578 1.00 69.00 228 ASP A C 1
ATOM 1750 O O . ASP A 1 228 ? -19.288 -6.317 35.129 1.00 69.00 228 ASP A O 1
ATOM 1754 N N . LYS A 1 229 ? -17.982 -4.947 36.335 1.00 66.88 229 LYS A N 1
ATOM 1755 C CA . LYS A 1 229 ? -16.964 -5.978 36.623 1.00 66.88 229 LYS A CA 1
ATOM 1756 C C . LYS A 1 229 ? -17.426 -7.083 37.589 1.00 66.88 229 LYS A C 1
ATOM 1758 O O . LYS A 1 229 ? -17.172 -8.253 37.323 1.00 66.88 229 LYS A O 1
ATOM 1763 N N . LEU A 1 230 ? -18.098 -6.767 38.703 1.00 59.28 230 LEU A N 1
ATOM 1764 C CA . LEU A 1 230 ? -18.558 -7.794 39.665 1.00 59.28 230 LEU A CA 1
ATOM 1765 C C . LEU A 1 230 ? -19.584 -8.769 39.048 1.00 59.28 230 LEU A C 1
ATOM 1767 O O . LEU A 1 230 ? -19.821 -9.849 39.584 1.00 59.28 230 LEU A O 1
ATOM 1771 N N . LEU A 1 231 ? -20.177 -8.397 37.911 1.00 62.09 231 LEU A N 1
ATOM 1772 C CA . LEU A 1 231 ? -21.157 -9.180 37.160 1.00 62.09 231 LEU A CA 1
ATOM 1773 C C . LEU A 1 231 ? -20.601 -9.771 35.849 1.00 62.09 231 LEU A C 1
ATOM 1775 O O . LEU A 1 231 ? -21.382 -10.308 35.060 1.00 62.09 231 LEU A O 1
ATOM 1779 N N . ALA A 1 232 ? -19.284 -9.672 35.619 1.00 61.75 232 ALA A N 1
ATOM 1780 C CA . ALA A 1 232 ? -18.588 -10.081 34.390 1.00 61.75 232 ALA A CA 1
ATOM 1781 C C . ALA A 1 232 ? -19.182 -9.471 33.097 1.00 61.75 232 ALA A C 1
ATOM 1783 O O . ALA A 1 232 ? -19.155 -10.062 32.022 1.00 61.75 232 ALA A O 1
ATOM 1784 N N . LEU A 1 233 ? -19.786 -8.282 33.181 1.00 67.06 233 LEU A N 1
ATOM 1785 C CA . LEU A 1 233 ? -20.392 -7.574 32.045 1.00 67.06 233 LEU A CA 1
ATOM 1786 C C . LEU A 1 233 ? -19.373 -6.783 31.208 1.00 67.06 233 LEU A C 1
ATOM 1788 O O . LEU A 1 233 ? -19.708 -6.288 30.127 1.00 67.06 233 LEU A O 1
ATOM 1792 N N . ASP A 1 234 ? -18.124 -6.718 31.668 1.00 73.19 234 ASP A N 1
ATOM 1793 C CA . ASP A 1 234 ? -16.966 -6.255 30.908 1.00 73.19 234 ASP A CA 1
ATOM 1794 C C . ASP A 1 234 ? -16.660 -7.145 29.688 1.00 73.19 234 ASP A C 1
ATOM 1796 O O . ASP A 1 234 ? -16.243 -6.607 28.664 1.00 73.19 234 ASP A O 1
ATOM 1800 N N . GLU A 1 235 ? -17.010 -8.439 29.712 1.00 78.00 235 GLU A N 1
ATOM 1801 C CA . GLU A 1 235 ? -16.948 -9.370 28.561 1.00 78.00 235 GLU A CA 1
ATOM 1802 C C . GLU A 1 235 ? -17.576 -8.772 27.277 1.00 78.00 235 GLU A C 1
ATOM 1804 O O . GLU A 1 235 ? -16.993 -8.814 26.190 1.00 78.00 235 GLU A O 1
ATOM 1809 N N . ILE A 1 236 ? -18.745 -8.131 27.408 1.00 82.56 236 ILE A N 1
ATOM 1810 C CA . ILE A 1 236 ? -19.473 -7.485 26.299 1.00 82.56 236 ILE A CA 1
ATOM 1811 C C . ILE A 1 236 ? -18.721 -6.239 25.807 1.00 82.56 236 ILE A C 1
ATOM 1813 O O . ILE A 1 236 ? -18.688 -5.945 24.609 1.00 82.56 236 ILE A O 1
ATOM 1817 N N . GLN A 1 237 ? -18.128 -5.481 26.732 1.00 82.12 237 GLN A N 1
ATOM 1818 C CA . GLN A 1 237 ? -17.392 -4.263 26.406 1.00 82.12 237 GLN A CA 1
ATOM 1819 C C . GLN A 1 237 ? -16.072 -4.580 25.701 1.00 82.12 237 GLN A C 1
ATOM 1821 O O . GLN A 1 237 ? -15.696 -3.859 24.775 1.00 82.12 237 GLN A O 1
ATOM 1826 N N . ASP A 1 238 ? -15.410 -5.665 26.093 1.00 85.44 238 ASP A N 1
ATOM 1827 C CA . ASP A 1 238 ? -14.184 -6.144 25.467 1.00 85.44 238 ASP A CA 1
ATOM 1828 C C . ASP A 1 238 ? -14.434 -6.723 24.077 1.00 85.44 238 ASP A C 1
ATOM 1830 O O . ASP A 1 238 ? -13.677 -6.398 23.163 1.00 85.44 238 ASP A O 1
ATOM 1834 N N . ALA A 1 239 ? -15.531 -7.452 23.849 1.00 88.50 239 ALA A N 1
ATOM 1835 C CA . ALA A 1 239 ? -15.950 -7.816 22.493 1.00 88.50 239 ALA A CA 1
ATOM 1836 C C . ALA A 1 239 ? -16.169 -6.571 21.605 1.00 88.50 239 ALA A C 1
ATOM 1838 O O . ALA A 1 239 ? -15.680 -6.513 20.473 1.00 88.50 239 ALA A O 1
ATOM 1839 N N . GLU A 1 240 ? -16.827 -5.527 22.129 1.00 89.38 240 GLU A N 1
ATOM 1840 C CA . GLU A 1 240 ? -17.010 -4.250 21.419 1.00 89.38 240 GLU A CA 1
ATOM 1841 C C . GLU A 1 240 ? -15.671 -3.548 21.115 1.00 89.38 240 GLU A C 1
ATOM 1843 O O . GLU A 1 240 ? -15.510 -2.947 20.046 1.00 89.38 240 GLU A O 1
ATOM 1848 N N . ASN A 1 241 ? -14.701 -3.637 22.033 1.00 90.81 241 ASN A N 1
ATOM 1849 C CA . ASN A 1 241 ? -13.355 -3.077 21.888 1.00 90.81 241 ASN A CA 1
ATOM 1850 C C . ASN A 1 241 ? -12.541 -3.840 20.828 1.00 90.81 241 ASN A C 1
ATOM 1852 O O . ASN A 1 241 ? -12.030 -3.213 19.897 1.00 90.81 241 ASN A O 1
ATOM 1856 N N . ARG A 1 242 ? -12.486 -5.178 20.918 1.00 92.38 242 ARG A N 1
ATOM 1857 C CA . ARG A 1 242 ? -11.804 -6.089 19.977 1.00 92.38 242 ARG A CA 1
ATOM 1858 C C . ARG A 1 242 ? -12.317 -5.873 18.545 1.00 92.38 242 ARG A C 1
ATOM 1860 O O . ARG A 1 242 ? -11.542 -5.544 17.647 1.00 92.38 242 ARG A O 1
ATOM 1867 N N . LEU A 1 243 ? -13.641 -5.903 18.347 1.00 93.56 243 LEU A N 1
ATOM 1868 C CA . LEU A 1 243 ? -14.279 -5.618 17.051 1.00 93.56 243 LEU A CA 1
ATOM 1869 C C . LEU A 1 243 ? -14.034 -4.177 16.565 1.00 93.56 243 LEU A C 1
ATOM 1871 O O . LEU A 1 243 ? -13.927 -3.934 15.362 1.00 93.56 243 LEU A O 1
ATOM 1875 N N . SER A 1 244 ? -13.930 -3.201 17.475 1.00 93.12 244 SER A N 1
ATOM 1876 C CA . SER A 1 244 ? -13.612 -1.809 17.124 1.00 93.12 244 SER A CA 1
ATOM 1877 C C . SER A 1 244 ? -12.162 -1.603 16.684 1.00 93.12 244 SER A C 1
ATOM 1879 O O . SER A 1 244 ? -11.925 -0.733 15.837 1.00 93.12 244 SER A O 1
ATOM 1881 N N . ALA A 1 245 ? -11.216 -2.373 17.226 1.00 93.62 245 ALA A N 1
ATOM 1882 C CA . ALA A 1 245 ? -9.819 -2.377 16.801 1.00 93.62 245 ALA A CA 1
ATOM 1883 C C . ALA A 1 245 ? -9.689 -2.995 15.402 1.00 93.62 245 ALA A C 1
ATOM 1885 O O . ALA A 1 245 ? -9.274 -2.304 14.470 1.00 93.62 245 ALA A O 1
ATOM 1886 N N . GLU A 1 246 ? -10.184 -4.222 15.222 1.00 92.69 246 GLU A N 1
ATOM 1887 C CA . GLU A 1 246 ? -10.147 -4.960 13.951 1.00 92.69 246 GLU A CA 1
ATOM 1888 C C . GLU A 1 246 ? -10.818 -4.197 12.795 1.00 92.69 246 GLU A C 1
ATOM 1890 O O . GLU A 1 246 ? -10.233 -3.997 11.726 1.00 92.69 246 GLU A O 1
ATOM 1895 N N . TYR A 1 247 ? -12.012 -3.636 13.024 1.00 93.50 247 TYR A N 1
ATOM 1896 C CA . TYR A 1 247 ? -12.675 -2.757 12.052 1.00 93.50 247 TYR A CA 1
ATOM 1897 C C . TYR A 1 247 ? -11.857 -1.493 11.726 1.00 93.50 247 TYR A C 1
ATOM 1899 O O . TYR A 1 247 ? -11.974 -0.934 10.634 1.00 93.50 247 TYR A O 1
ATOM 1907 N N . SER A 1 248 ? -11.040 -1.000 12.662 1.00 92.25 248 SER A N 1
ATOM 1908 C CA . SER A 1 248 ? -10.213 0.198 12.468 1.00 92.25 248 SER A CA 1
ATOM 1909 C C . SER A 1 248 ? -8.899 -0.060 11.746 1.00 92.25 248 SER A C 1
ATOM 1911 O O . SER A 1 248 ? -8.401 0.855 11.085 1.00 92.25 248 SER A O 1
ATOM 1913 N N . GLU A 1 249 ? -8.386 -1.283 11.801 1.00 91.25 249 GLU A N 1
ATOM 1914 C CA . GLU A 1 249 ? -7.254 -1.727 10.997 1.00 91.25 249 GLU A CA 1
ATOM 1915 C C . GLU A 1 249 ? -7.699 -2.133 9.587 1.00 91.25 249 GLU A C 1
ATOM 1917 O O . GLU A 1 249 ? -7.302 -1.506 8.600 1.00 91.25 249 GLU A O 1
ATOM 1922 N N . ARG A 1 250 ? -8.611 -3.106 9.464 1.00 90.94 250 ARG A N 1
ATOM 1923 C CA . ARG A 1 250 ? -8.947 -3.723 8.166 1.00 90.94 250 ARG A CA 1
ATOM 1924 C C . ARG A 1 250 ? -9.649 -2.780 7.181 1.00 90.94 250 ARG A C 1
ATOM 1926 O O . ARG A 1 250 ? -9.600 -3.026 5.974 1.00 90.94 250 ARG A O 1
ATOM 1933 N N . ARG A 1 251 ? -10.230 -1.662 7.649 1.00 93.75 251 ARG A N 1
ATOM 1934 C CA . ARG A 1 251 ? -10.787 -0.599 6.782 1.00 93.75 251 ARG A CA 1
ATOM 1935 C C . ARG A 1 251 ? -9.737 0.333 6.160 1.00 93.75 251 ARG A C 1
ATOM 1937 O O . ARG A 1 251 ? -10.081 1.100 5.258 1.00 93.75 251 ARG A O 1
ATOM 1944 N N . GLN A 1 252 ? -8.482 0.322 6.622 1.00 93.12 252 GLN A N 1
ATOM 1945 C CA . GLN A 1 252 ? -7.453 1.261 6.147 1.00 93.12 252 GLN A CA 1
ATOM 1946 C C . GLN A 1 252 ? -7.165 1.158 4.637 1.00 93.12 252 GLN A C 1
ATOM 1948 O O . GLN A 1 252 ? -7.143 2.213 3.999 1.00 93.12 252 GLN A O 1
ATOM 1953 N N . PRO A 1 253 ? -7.036 -0.036 4.013 1.00 93.00 253 PRO A N 1
ATOM 1954 C CA . PRO A 1 253 ? -6.829 -0.146 2.566 1.00 93.00 253 PRO A CA 1
ATOM 1955 C C . PRO A 1 253 ? -7.979 0.467 1.757 1.00 93.00 253 PRO A C 1
ATOM 1957 O O . PRO A 1 253 ? -7.743 1.228 0.822 1.00 93.00 253 PRO A O 1
ATOM 1960 N N . ARG A 1 254 ? -9.232 0.215 2.162 1.00 93.88 254 ARG A N 1
ATOM 1961 C CA . ARG A 1 254 ? -10.432 0.781 1.524 1.00 93.88 254 ARG A CA 1
ATOM 1962 C C . ARG A 1 254 ? -10.530 2.299 1.710 1.00 93.88 254 ARG A C 1
ATOM 1964 O O . ARG A 1 254 ? -10.988 2.982 0.794 1.00 93.88 254 ARG A O 1
ATOM 1971 N N . LYS A 1 255 ? -10.040 2.852 2.829 1.00 93.19 255 LYS A N 1
ATOM 1972 C CA . LYS A 1 255 ? -9.866 4.306 2.978 1.00 93.19 255 LYS A CA 1
ATOM 1973 C C . LYS A 1 255 ? -8.798 4.837 2.012 1.00 93.19 255 LYS A C 1
ATOM 1975 O O . LYS A 1 255 ? -9.107 5.724 1.226 1.00 93.19 255 LYS A O 1
ATOM 1980 N N . ALA A 1 256 ? -7.590 4.271 2.019 1.00 93.50 256 ALA A N 1
ATOM 1981 C CA . ALA A 1 256 ? -6.480 4.720 1.174 1.00 93.50 256 ALA A CA 1
ATOM 1982 C C . ALA A 1 256 ? -6.835 4.684 -0.324 1.00 93.50 256 ALA A C 1
ATOM 1984 O O . ALA A 1 256 ? -6.657 5.679 -1.020 1.00 93.50 256 ALA A O 1
ATOM 1985 N N . ALA A 1 257 ? -7.441 3.590 -0.800 1.00 93.69 257 ALA A N 1
ATOM 1986 C CA . ALA A 1 257 ? -7.915 3.465 -2.178 1.00 93.69 257 ALA A CA 1
ATOM 1987 C C . ALA A 1 257 ? -8.967 4.528 -2.549 1.00 93.69 257 ALA A C 1
ATOM 1989 O O . ALA A 1 257 ? -8.975 5.019 -3.676 1.00 93.69 257 ALA A O 1
ATOM 1990 N N . LYS A 1 258 ? -9.847 4.913 -1.612 1.00 92.81 258 LYS A N 1
ATOM 1991 C CA . LYS A 1 258 ? -10.857 5.961 -1.824 1.00 92.81 258 LYS A CA 1
ATOM 1992 C C . LYS A 1 258 ? -10.239 7.361 -1.838 1.00 92.81 258 LYS A C 1
ATOM 1994 O O . LYS A 1 258 ? -10.603 8.165 -2.695 1.00 92.81 258 LYS A O 1
ATOM 1999 N N . ASP A 1 259 ? -9.324 7.645 -0.915 1.00 93.44 259 ASP A N 1
ATOM 2000 C CA . ASP A 1 259 ? -8.656 8.944 -0.804 1.00 93.44 259 ASP A CA 1
ATOM 2001 C C . ASP A 1 259 ? -7.754 9.191 -2.032 1.00 93.44 259 ASP A C 1
ATOM 2003 O O . ASP A 1 259 ? -7.825 10.265 -2.633 1.00 93.44 259 ASP A O 1
ATOM 2007 N N . ALA A 1 260 ? -7.019 8.166 -2.489 1.00 93.19 260 ALA A N 1
ATOM 2008 C CA . ALA A 1 260 ? -6.263 8.182 -3.744 1.00 93.19 260 ALA A CA 1
ATOM 2009 C C . ALA A 1 260 ? -7.178 8.338 -4.973 1.00 93.19 260 ALA A C 1
ATOM 2011 O O . ALA A 1 260 ? -6.938 9.207 -5.809 1.00 93.19 260 ALA A O 1
ATOM 2012 N N . GLN A 1 261 ? -8.300 7.604 -5.055 1.00 93.38 261 GLN A N 1
ATOM 2013 C CA . GLN A 1 261 ? -9.262 7.797 -6.152 1.00 93.38 261 GLN A CA 1
ATOM 2014 C C . GLN A 1 261 ? -9.806 9.233 -6.192 1.00 93.38 261 GLN A C 1
ATOM 2016 O O . GLN A 1 261 ? -10.064 9.777 -7.264 1.00 93.38 261 GLN A O 1
ATOM 2021 N N . ALA A 1 262 ? -10.012 9.846 -5.024 1.00 92.19 262 ALA A N 1
ATOM 2022 C CA . ALA A 1 262 ? -10.467 11.222 -4.912 1.00 92.19 262 ALA A CA 1
ATOM 2023 C C . ALA A 1 262 ? -9.367 12.244 -5.246 1.00 92.19 262 ALA A C 1
ATOM 2025 O O . ALA A 1 262 ? -9.712 13.372 -5.586 1.00 92.19 262 ALA A O 1
ATOM 2026 N N . ALA A 1 263 ? -8.078 11.901 -5.144 1.00 91.25 263 ALA A N 1
ATOM 2027 C CA . ALA A 1 263 ? -6.965 12.708 -5.653 1.00 91.25 263 ALA A CA 1
ATOM 2028 C C . ALA A 1 263 ? -6.890 12.640 -7.184 1.00 91.25 263 ALA A C 1
ATOM 2030 O O . ALA A 1 263 ? -7.069 13.666 -7.835 1.00 91.25 263 ALA A O 1
ATOM 2031 N N . LEU A 1 264 ? -6.809 11.436 -7.752 1.00 91.31 264 LEU A N 1
ATOM 2032 C CA . LEU A 1 264 ? -6.750 11.211 -9.199 1.00 91.31 264 LEU A CA 1
ATOM 2033 C C . LEU A 1 264 ? -7.951 11.845 -9.936 1.00 91.31 264 LEU A C 1
ATOM 2035 O O . LEU A 1 264 ? -7.797 12.525 -10.946 1.00 91.31 264 LEU A O 1
ATOM 2039 N N . LYS A 1 265 ? -9.167 11.747 -9.371 1.00 90.50 265 LYS A N 1
ATOM 2040 C CA . LYS A 1 265 ? -10.377 12.427 -9.891 1.00 90.50 265 LYS A CA 1
ATOM 2041 C C . LYS A 1 265 ? -10.335 13.963 -9.855 1.00 90.50 265 LYS A C 1
ATOM 2043 O O . LYS A 1 265 ? -11.185 14.577 -10.495 1.00 90.50 265 LYS A O 1
ATOM 2048 N N . ARG A 1 266 ? -9.422 14.570 -9.091 1.00 90.25 266 ARG A N 1
ATOM 2049 C CA . ARG A 1 266 ? -9.188 16.024 -9.047 1.00 90.25 266 ARG A CA 1
ATOM 2050 C C . ARG A 1 266 ? -8.054 16.473 -9.967 1.00 90.25 266 ARG A C 1
ATOM 2052 O O . ARG A 1 266 ? -8.108 17.615 -10.386 1.00 90.25 266 ARG A O 1
ATOM 2059 N N . ALA A 1 267 ? -7.084 15.611 -10.279 1.00 87.62 267 ALA A N 1
ATOM 2060 C CA . ALA A 1 267 ? -5.999 15.925 -11.211 1.00 87.62 267 ALA A CA 1
ATOM 2061 C C . ALA A 1 267 ? -6.455 15.858 -12.682 1.00 87.62 267 ALA A C 1
ATOM 2063 O O . ALA A 1 267 ? -6.179 16.758 -13.464 1.00 87.62 267 ALA A O 1
ATOM 2064 N N . LEU A 1 268 ? -7.218 14.820 -13.044 1.00 88.44 268 LEU A N 1
ATOM 2065 C CA . LEU A 1 268 ? -7.621 14.535 -14.431 1.00 88.44 268 LEU A CA 1
ATOM 2066 C C . LEU A 1 268 ? -8.365 15.643 -15.221 1.00 88.44 268 LEU A C 1
ATOM 2068 O O . LEU A 1 268 ? -8.280 15.595 -16.444 1.00 88.44 268 LEU A O 1
ATOM 2072 N N . PRO A 1 269 ? -9.132 16.587 -14.628 1.00 85.00 269 PRO A N 1
ATOM 2073 C CA . PRO A 1 269 ? -9.835 17.618 -15.404 1.00 85.00 269 PRO A CA 1
ATOM 2074 C C . PRO A 1 269 ? -8.939 18.678 -16.056 1.00 85.00 269 PRO A C 1
ATOM 2076 O O . PRO A 1 269 ? -9.366 19.278 -17.037 1.00 85.00 269 PRO A O 1
ATOM 2079 N N . ASP A 1 270 ? -7.738 18.908 -15.518 1.00 81.00 270 ASP A N 1
ATOM 2080 C CA . ASP A 1 270 ? -6.832 19.987 -15.944 1.00 81.00 270 ASP A CA 1
ATOM 2081 C C . ASP A 1 270 ? -5.768 19.494 -16.954 1.00 81.00 270 ASP A C 1
ATOM 2083 O O . ASP A 1 270 ? -4.729 20.127 -17.143 1.00 81.00 270 ASP A O 1
ATOM 2087 N N . VAL A 1 271 ? -6.011 18.336 -17.582 1.00 82.88 271 VAL A N 1
ATOM 2088 C CA . VAL A 1 271 ? -5.044 17.573 -18.385 1.00 82.88 271 VAL A CA 1
ATOM 2089 C C . VAL A 1 271 ? -5.557 17.409 -19.815 1.00 82.88 271 VAL A C 1
ATOM 2091 O O . VAL A 1 271 ? -6.573 16.750 -20.043 1.00 82.88 271 VAL A O 1
ATOM 2094 N N . ASP A 1 272 ? -4.829 17.970 -20.779 1.00 80.56 272 ASP A N 1
ATOM 2095 C CA . ASP A 1 272 ? -5.166 17.916 -22.207 1.00 80.56 272 ASP A CA 1
ATOM 2096 C C . ASP A 1 272 ? -4.635 16.620 -22.852 1.00 80.56 272 ASP A C 1
ATOM 2098 O O . ASP A 1 272 ? -3.630 16.611 -23.558 1.00 80.56 272 ASP A O 1
ATOM 2102 N N . ASP A 1 273 ? -5.269 15.491 -22.515 1.00 79.75 273 ASP A N 1
ATOM 2103 C CA . ASP A 1 273 ? -4.870 14.148 -22.958 1.00 79.75 273 ASP A CA 1
ATOM 2104 C C . ASP A 1 273 ? -6.099 13.218 -23.135 1.00 79.75 273 ASP A C 1
ATOM 2106 O O . ASP A 1 273 ? -6.987 13.127 -22.271 1.00 79.75 273 ASP A O 1
ATOM 2110 N N . GLU A 1 274 ? -6.172 12.491 -24.259 1.00 80.44 274 GLU A N 1
ATOM 2111 C CA . GLU A 1 274 ? -7.290 11.575 -24.547 1.00 80.44 274 GLU A CA 1
ATOM 2112 C C . GLU A 1 274 ? -7.359 10.389 -23.566 1.00 80.44 274 GLU A C 1
ATOM 2114 O O . GLU A 1 274 ? -8.450 9.952 -23.175 1.00 80.44 274 GLU A O 1
ATOM 2119 N N . ARG A 1 275 ? -6.205 9.888 -23.114 1.00 84.06 275 ARG A N 1
ATOM 2120 C CA . ARG A 1 275 ? -6.061 8.808 -22.127 1.00 84.06 275 ARG A CA 1
ATOM 2121 C C . ARG A 1 275 ? -6.499 9.290 -20.748 1.00 84.06 275 ARG A C 1
ATOM 2123 O O . ARG A 1 275 ? -7.202 8.552 -20.055 1.00 84.06 275 ARG A O 1
ATOM 2130 N N . ALA A 1 276 ? -6.202 10.539 -20.378 1.00 86.38 276 ALA A N 1
ATOM 2131 C CA . ALA A 1 276 ? -6.733 11.160 -19.160 1.00 86.38 276 ALA A CA 1
ATOM 2132 C C . ALA A 1 276 ? -8.268 11.272 -19.205 1.00 86.38 276 ALA A C 1
ATOM 2134 O O . ALA A 1 276 ? -8.956 10.876 -18.257 1.00 86.38 276 ALA A O 1
ATOM 2135 N N . THR A 1 277 ? -8.828 11.684 -20.345 1.00 86.19 277 THR A N 1
ATOM 2136 C CA . THR A 1 277 ? -10.284 11.711 -20.566 1.00 86.19 277 THR A CA 1
ATOM 2137 C C . THR A 1 277 ? -10.911 10.308 -20.480 1.00 86.19 277 THR A C 1
ATOM 2139 O O . THR A 1 277 ? -11.960 10.120 -19.845 1.00 86.19 277 THR A O 1
ATOM 2142 N N . ALA A 1 278 ? -10.264 9.288 -21.051 1.00 87.06 278 ALA A N 1
ATOM 2143 C CA . ALA A 1 278 ? -10.698 7.893 -20.966 1.00 87.06 278 ALA A CA 1
ATOM 2144 C C . ALA A 1 278 ? -10.625 7.339 -19.527 1.00 87.06 278 ALA A C 1
ATOM 2146 O O . ALA A 1 278 ? -11.575 6.704 -19.055 1.00 87.06 278 ALA A O 1
ATOM 2147 N N . LEU A 1 279 ? -9.552 7.637 -18.793 1.00 89.69 279 LEU A N 1
ATOM 2148 C CA . LEU A 1 279 ? -9.362 7.252 -17.394 1.00 89.69 279 LEU A CA 1
ATOM 2149 C C . LEU A 1 279 ? -10.420 7.903 -16.491 1.00 89.69 279 LEU A C 1
ATOM 2151 O O . LEU A 1 279 ? -11.074 7.218 -15.699 1.00 89.69 279 LEU A O 1
ATOM 2155 N N . ALA A 1 280 ? -10.689 9.198 -16.680 1.00 89.25 280 ALA A N 1
ATOM 2156 C CA . ALA A 1 280 ? -11.752 9.916 -15.981 1.00 89.25 280 ALA A CA 1
ATOM 2157 C C . ALA A 1 280 ? -13.139 9.294 -16.230 1.00 89.25 280 ALA A C 1
ATOM 2159 O O . ALA A 1 280 ? -13.968 9.245 -15.317 1.00 89.25 280 ALA A O 1
ATOM 2160 N N . LYS A 1 281 ? -13.401 8.776 -17.438 1.00 89.44 281 LYS A N 1
ATOM 2161 C CA . LYS A 1 281 ? -14.639 8.052 -17.773 1.00 89.44 281 LYS A CA 1
ATOM 2162 C C . LYS A 1 281 ? -14.740 6.709 -17.039 1.00 89.44 281 LYS A C 1
ATOM 2164 O O . LYS A 1 281 ? -15.795 6.425 -16.474 1.00 89.44 281 LYS A O 1
ATOM 2169 N N . LEU A 1 282 ? -13.666 5.914 -16.992 1.00 90.44 282 LEU A N 1
ATOM 2170 C CA . LEU A 1 282 ? -13.638 4.622 -16.284 1.00 90.44 282 LEU A CA 1
ATOM 2171 C C . LEU A 1 282 ? -13.810 4.795 -14.762 1.00 90.44 282 LEU A C 1
ATOM 2173 O O . LEU A 1 282 ? -14.589 4.078 -14.127 1.00 90.44 282 LEU A O 1
ATOM 2177 N N . LEU A 1 283 ? -13.160 5.808 -14.180 1.00 90.69 283 LEU A N 1
ATOM 2178 C CA . LEU A 1 283 ? -13.219 6.110 -12.747 1.00 90.69 283 LEU A CA 1
ATOM 2179 C C . LEU A 1 283 ? -14.586 6.637 -12.268 1.00 90.69 283 LEU A C 1
ATOM 2181 O O . LEU A 1 283 ? -14.849 6.622 -11.063 1.00 90.69 283 LEU A O 1
ATOM 2185 N N . ARG A 1 284 ? -15.485 7.087 -13.159 1.00 87.81 284 ARG A N 1
ATOM 2186 C CA . ARG A 1 284 ? -16.860 7.497 -12.790 1.00 87.81 284 ARG A CA 1
ATOM 2187 C C . ARG A 1 284 ? -17.739 6.331 -12.323 1.00 87.81 284 ARG A C 1
ATOM 2189 O O . ARG A 1 284 ? -18.729 6.578 -11.638 1.00 87.81 284 ARG A O 1
ATOM 2196 N N . SER A 1 285 ? -17.400 5.085 -12.662 1.00 85.81 285 SER A N 1
ATOM 2197 C CA . SER A 1 285 ? -18.163 3.914 -12.216 1.00 85.81 285 SER A CA 1
ATOM 2198 C C . SER A 1 285 ? -18.123 3.743 -10.690 1.00 85.81 285 SER A C 1
ATOM 2200 O O . SER A 1 285 ? -17.080 3.913 -10.059 1.00 85.81 285 SER A O 1
ATOM 2202 N N . ARG A 1 286 ? -19.250 3.319 -10.095 1.00 79.75 286 ARG A N 1
ATOM 2203 C CA . ARG A 1 286 ? -19.320 2.855 -8.692 1.00 79.75 286 ARG A CA 1
ATOM 2204 C C . ARG A 1 286 ? -18.432 1.626 -8.456 1.00 79.75 286 ARG A C 1
ATOM 2206 O O . ARG A 1 286 ? -17.930 1.440 -7.352 1.00 79.75 286 ARG A O 1
ATOM 2213 N N . THR A 1 287 ? -18.235 0.811 -9.487 1.00 82.75 287 THR A N 1
ATOM 2214 C CA . THR A 1 287 ? -17.320 -0.336 -9.512 1.00 82.75 287 THR A CA 1
ATOM 2215 C C . THR A 1 287 ? -16.434 -0.206 -10.751 1.00 82.75 287 THR A C 1
ATOM 2217 O O . THR A 1 287 ? -16.837 -0.650 -11.830 1.00 82.75 287 THR A O 1
ATOM 2220 N N . PRO A 1 288 ? -15.268 0.459 -10.650 1.00 87.00 288 PRO A N 1
ATOM 2221 C CA . PRO A 1 288 ? -14.346 0.584 -11.772 1.00 87.00 288 PRO A CA 1
ATOM 2222 C C . PRO A 1 288 ? -13.843 -0.782 -12.243 1.00 87.00 288 PRO A C 1
ATOM 2224 O O . PRO A 1 288 ? -13.529 -1.652 -11.419 1.00 87.00 288 PRO A O 1
ATOM 2227 N N . ASP A 1 289 ? -13.742 -0.934 -13.560 1.00 90.00 289 ASP A N 1
ATOM 2228 C CA . ASP A 1 289 ? -13.056 -2.046 -14.209 1.00 90.00 289 ASP A CA 1
ATOM 2229 C C . ASP A 1 289 ? -11.541 -1.821 -14.085 1.00 90.00 289 ASP A C 1
ATOM 2231 O O . ASP A 1 289 ? -10.993 -0.860 -14.628 1.00 90.00 289 ASP A O 1
ATOM 2235 N N . LEU A 1 290 ? -10.878 -2.681 -13.312 1.00 90.94 290 LEU A N 1
ATOM 2236 C CA . LEU A 1 290 ? -9.450 -2.549 -13.016 1.00 90.94 290 LEU A CA 1
ATOM 2237 C C . LEU A 1 290 ? -8.573 -3.015 -14.176 1.00 90.94 290 LEU A C 1
ATOM 2239 O O . LEU A 1 290 ? -7.435 -2.566 -14.285 1.00 90.94 290 LEU A O 1
ATOM 2243 N N . ASP A 1 291 ? -9.091 -3.882 -15.041 1.00 88.19 291 ASP A N 1
ATOM 2244 C CA . ASP A 1 291 ? -8.327 -4.461 -16.140 1.00 88.19 291 ASP A CA 1
ATOM 2245 C C . ASP A 1 291 ? -8.455 -3.593 -17.396 1.00 88.19 291 ASP A C 1
ATOM 2247 O O . ASP A 1 291 ? -7.483 -3.451 -18.136 1.00 88.19 291 ASP A O 1
ATOM 2251 N N . ALA A 1 292 ? -9.591 -2.914 -17.591 1.00 87.75 292 ALA A N 1
ATOM 2252 C CA . ALA A 1 292 ? -9.703 -1.812 -18.547 1.00 87.75 292 ALA A CA 1
ATOM 2253 C C . ALA A 1 292 ? -8.779 -0.637 -18.178 1.00 87.75 292 ALA A C 1
ATOM 2255 O O . ALA A 1 292 ? -8.063 -0.133 -19.043 1.00 87.75 292 ALA A O 1
ATOM 2256 N N . ILE A 1 293 ? -8.744 -0.230 -16.899 1.00 89.00 293 ILE A N 1
ATOM 2257 C CA . ILE A 1 293 ? -7.837 0.836 -16.440 1.00 89.00 293 ILE A CA 1
ATOM 2258 C C . ILE A 1 293 ? -6.373 0.390 -16.569 1.00 89.00 293 ILE A C 1
ATOM 2260 O O . ILE A 1 293 ? -5.566 1.134 -17.117 1.00 89.00 293 ILE A O 1
ATOM 2264 N N . ALA A 1 294 ? -6.024 -0.837 -16.163 1.00 88.00 294 ALA A N 1
ATOM 2265 C CA . ALA A 1 294 ? -4.659 -1.343 -16.317 1.00 88.00 294 ALA A CA 1
ATOM 2266 C C . ALA A 1 294 ? -4.210 -1.407 -17.788 1.00 88.00 294 ALA A C 1
ATOM 2268 O O . ALA A 1 294 ? -3.079 -1.030 -18.080 1.00 88.00 294 ALA A O 1
ATOM 2269 N N . LYS A 1 295 ? -5.074 -1.831 -18.723 1.00 85.12 295 LYS A N 1
ATOM 2270 C CA . LYS A 1 295 ? -4.773 -1.851 -20.171 1.00 85.12 295 LYS A CA 1
ATOM 2271 C C . LYS A 1 295 ? -4.569 -0.462 -20.774 1.00 85.12 295 LYS A C 1
ATOM 2273 O O . LYS A 1 295 ? -3.699 -0.319 -21.630 1.00 85.12 295 LYS A O 1
ATOM 2278 N N . LEU A 1 296 ? -5.355 0.527 -20.336 1.00 85.25 296 LEU A N 1
ATOM 2279 C CA . LEU A 1 296 ? -5.219 1.930 -20.738 1.00 85.25 296 LEU A CA 1
ATOM 2280 C C . LEU A 1 296 ? -3.891 2.518 -20.243 1.00 85.25 296 LEU A C 1
ATOM 2282 O O . LEU A 1 296 ? -3.144 3.101 -21.019 1.00 85.25 296 LEU A O 1
ATOM 2286 N N . VAL A 1 297 ? -3.579 2.316 -18.962 1.00 85.81 297 VAL A N 1
ATOM 2287 C CA . VAL A 1 297 ? -2.379 2.867 -18.314 1.00 85.81 297 VAL A CA 1
ATOM 2288 C C . VAL A 1 297 ? -1.094 2.178 -18.794 1.00 85.81 297 VAL A C 1
ATOM 2290 O O . VAL A 1 297 ? -0.060 2.824 -18.899 1.00 85.81 297 VAL A O 1
ATOM 2293 N N . SER A 1 298 ? -1.165 0.900 -19.182 1.00 77.44 298 SER A N 1
ATOM 2294 C CA . SER A 1 298 ? -0.065 0.176 -19.848 1.00 77.44 298 SER A CA 1
ATOM 2295 C C . SER A 1 298 ? 0.013 0.389 -21.372 1.00 77.44 298 SER A C 1
ATOM 2297 O O . SER A 1 298 ? 0.796 -0.289 -22.034 1.00 77.44 298 SER A O 1
ATOM 2299 N N . GLY A 1 299 ? -0.793 1.288 -21.955 1.00 66.62 299 GLY A N 1
ATOM 2300 C CA . GLY A 1 299 ? -0.666 1.719 -23.359 1.00 66.62 299 GLY A CA 1
ATOM 2301 C C . GLY A 1 299 ? -1.032 0.685 -24.434 1.00 66.62 299 GLY A C 1
ATOM 2302 O O . GLY A 1 299 ? -0.879 0.929 -25.624 1.00 66.62 299 GLY A O 1
ATOM 2303 N N . THR A 1 300 ? -1.537 -0.489 -24.052 1.00 57.31 300 THR A N 1
ATOM 2304 C CA . THR A 1 300 ? -1.564 -1.686 -24.922 1.00 57.31 300 THR A CA 1
ATOM 2305 C C . THR A 1 300 ? -2.420 -1.622 -26.205 1.00 57.31 300 THR A C 1
ATOM 2307 O O . THR A 1 300 ? -2.421 -2.604 -26.945 1.00 57.31 300 THR A O 1
ATOM 2310 N N . ASN A 1 301 ? -3.201 -0.560 -26.464 1.00 52.66 301 ASN A N 1
ATOM 2311 C CA . ASN A 1 301 ? -4.273 -0.570 -27.481 1.00 52.66 301 ASN A CA 1
ATOM 2312 C C . ASN A 1 301 ? -4.596 0.790 -28.173 1.00 52.66 301 ASN A C 1
ATOM 2314 O O . ASN A 1 301 ? -5.694 0.933 -28.713 1.00 52.66 301 ASN A O 1
ATOM 2318 N N . THR A 1 302 ? -3.711 1.795 -28.180 1.00 63.44 302 THR A N 1
ATOM 2319 C CA . THR A 1 302 ? -3.967 3.115 -28.819 1.00 63.44 302 THR A CA 1
ATOM 2320 C C . THR A 1 302 ? -3.096 3.383 -30.052 1.00 63.44 302 THR A C 1
ATOM 2322 O O . THR A 1 302 ? -1.960 2.928 -30.136 1.00 63.44 302 THR A O 1
ATOM 2325 N N . SER A 1 303 ? -3.612 4.158 -31.016 1.00 67.94 303 SER A N 1
ATOM 2326 C CA . SER A 1 303 ? -2.861 4.605 -32.207 1.00 67.94 303 SER A CA 1
ATOM 2327 C C . SER A 1 303 ? -1.641 5.448 -31.836 1.00 67.94 303 SER A C 1
ATOM 2329 O O . SER A 1 303 ? -0.558 5.230 -32.364 1.00 67.94 303 SER A O 1
ATOM 2331 N N . GLU A 1 304 ? -1.802 6.336 -30.857 1.00 71.81 304 GLU A N 1
ATOM 2332 C CA . GLU A 1 304 ? -0.734 7.147 -30.268 1.00 71.81 304 GLU A CA 1
ATOM 2333 C C . GLU A 1 304 ? 0.441 6.296 -29.741 1.00 71.81 304 GLU A C 1
ATOM 2335 O O . GLU A 1 304 ? 1.594 6.699 -29.851 1.00 71.81 304 GLU A O 1
ATOM 2340 N N . GLN A 1 305 ? 0.182 5.076 -29.247 1.00 72.81 305 GLN A N 1
ATOM 2341 C CA . GLN A 1 305 ? 1.233 4.142 -28.825 1.00 72.81 305 GLN A CA 1
ATOM 2342 C C . GLN A 1 305 ? 2.076 3.662 -30.019 1.00 72.81 305 GLN A C 1
ATOM 2344 O O . GLN A 1 305 ? 3.288 3.508 -29.894 1.00 72.81 305 GLN A O 1
ATOM 2349 N N . ALA A 1 306 ? 1.455 3.435 -31.182 1.00 77.81 306 ALA A N 1
ATOM 2350 C CA . ALA A 1 306 ? 2.171 3.069 -32.405 1.00 77.81 306 ALA A CA 1
ATOM 2351 C C . ALA A 1 306 ? 2.993 4.250 -32.948 1.00 77.81 306 ALA A C 1
ATOM 2353 O O . ALA A 1 306 ? 4.110 4.052 -33.419 1.00 77.81 306 ALA A O 1
ATOM 2354 N N . THR A 1 307 ? 2.474 5.474 -32.816 1.00 84.75 307 THR A N 1
ATOM 2355 C CA . THR A 1 307 ? 3.191 6.722 -33.111 1.00 84.75 307 THR A CA 1
ATOM 2356 C C . THR A 1 307 ? 4.417 6.897 -32.203 1.00 84.75 307 THR A C 1
ATOM 2358 O O . THR A 1 307 ? 5.517 7.107 -32.708 1.00 84.75 307 THR A O 1
ATOM 2361 N N . ILE A 1 308 ? 4.264 6.729 -30.883 1.00 84.69 308 ILE A N 1
ATOM 2362 C CA . ILE A 1 308 ? 5.370 6.778 -29.909 1.00 84.69 308 ILE A CA 1
ATOM 2363 C C . ILE A 1 308 ? 6.410 5.690 -30.208 1.00 84.69 308 ILE A C 1
ATOM 2365 O O . ILE A 1 308 ? 7.589 6.005 -30.335 1.00 84.69 308 ILE A O 1
ATOM 2369 N N . ALA A 1 309 ? 5.995 4.438 -30.422 1.00 85.50 309 ALA A N 1
ATOM 2370 C CA . ALA A 1 309 ? 6.914 3.342 -30.739 1.00 85.50 309 ALA A CA 1
ATOM 2371 C C . ALA A 1 309 ? 7.672 3.556 -32.068 1.00 85.50 309 ALA A C 1
ATOM 2373 O O . ALA A 1 309 ? 8.817 3.123 -32.206 1.00 85.50 309 ALA A O 1
ATOM 2374 N N . ALA A 1 310 ? 7.066 4.240 -33.045 1.00 88.44 310 ALA A N 1
ATOM 2375 C CA . ALA A 1 310 ? 7.739 4.621 -34.285 1.00 88.44 310 ALA A CA 1
ATOM 2376 C C . ALA A 1 310 ? 8.783 5.734 -34.065 1.00 88.44 310 ALA A C 1
ATOM 2378 O O . ALA A 1 310 ? 9.870 5.661 -34.637 1.00 88.44 310 ALA A O 1
ATOM 2379 N N . LEU A 1 311 ? 8.503 6.720 -33.204 1.00 90.81 311 LEU A N 1
ATOM 2380 C CA . LEU A 1 311 ? 9.487 7.732 -32.801 1.00 90.81 311 LEU A CA 1
ATOM 2381 C C . LEU A 1 311 ? 10.635 7.128 -31.976 1.00 90.81 311 LEU A C 1
ATOM 2383 O O . LEU A 1 311 ? 11.797 7.433 -32.236 1.00 90.81 311 LEU A O 1
ATOM 2387 N N . GLU A 1 312 ? 10.339 6.230 -31.033 1.00 90.94 312 GLU A N 1
ATOM 2388 C CA . GLU A 1 312 ? 11.346 5.490 -30.259 1.00 90.94 312 GLU A CA 1
ATOM 2389 C C . GLU A 1 312 ? 12.253 4.659 -31.183 1.00 90.94 312 GLU A C 1
ATOM 2391 O O . GLU A 1 312 ? 13.472 4.656 -31.013 1.00 90.94 312 GLU A O 1
ATOM 2396 N N . ALA A 1 313 ? 11.691 4.023 -32.219 1.00 92.06 313 ALA A N 1
ATOM 2397 C CA . ALA A 1 313 ? 12.463 3.302 -33.231 1.00 92.06 313 ALA A CA 1
ATOM 2398 C C . ALA A 1 313 ? 13.373 4.220 -34.073 1.00 92.06 313 ALA A C 1
ATOM 2400 O O . ALA A 1 313 ? 14.463 3.794 -34.453 1.00 92.06 313 ALA A O 1
ATOM 2401 N N . ILE A 1 314 ? 12.971 5.472 -34.335 1.00 93.38 314 ILE A N 1
ATOM 2402 C CA . ILE A 1 314 ? 13.831 6.488 -34.969 1.00 93.38 314 ILE A CA 1
ATOM 2403 C C . ILE A 1 314 ? 14.946 6.912 -34.004 1.00 93.38 314 ILE A C 1
ATOM 2405 O O . ILE A 1 314 ? 16.119 6.876 -34.373 1.00 93.38 314 ILE A O 1
ATOM 2409 N N . ALA A 1 315 ? 14.615 7.251 -32.755 1.00 93.31 315 ALA A N 1
ATOM 2410 C CA . ALA A 1 315 ? 15.586 7.641 -31.731 1.00 93.31 315 ALA A CA 1
ATOM 2411 C C . ALA A 1 315 ? 16.608 6.524 -31.417 1.00 93.31 315 ALA A C 1
ATOM 2413 O O . ALA A 1 315 ? 17.756 6.808 -31.064 1.00 93.31 315 ALA A O 1
ATOM 2414 N N . ALA A 1 316 ? 16.235 5.256 -31.607 1.00 94.19 316 ALA A N 1
ATOM 2415 C CA . ALA A 1 316 ? 17.097 4.087 -31.439 1.00 94.19 316 ALA A CA 1
ATOM 2416 C C . ALA A 1 316 ? 18.022 3.770 -32.638 1.00 94.19 316 ALA A C 1
ATOM 2418 O O . ALA A 1 316 ? 18.811 2.830 -32.542 1.00 94.19 316 ALA A O 1
ATOM 2419 N N . LEU A 1 317 ? 17.959 4.513 -33.753 1.00 93.06 317 LEU A N 1
ATOM 2420 C CA . LEU A 1 317 ? 18.806 4.251 -34.926 1.00 93.06 317 LEU A CA 1
ATOM 2421 C C . LEU A 1 317 ? 20.306 4.397 -34.613 1.00 93.06 317 LEU A C 1
ATOM 2423 O O . LEU A 1 317 ? 20.752 5.397 -34.051 1.00 93.06 317 LEU A O 1
ATOM 2427 N N . GLU A 1 318 ? 21.101 3.413 -35.032 1.00 90.81 318 GLU A N 1
ATOM 2428 C CA . GLU A 1 318 ? 22.559 3.450 -34.895 1.00 90.81 318 GLU A CA 1
ATOM 2429 C C . GLU A 1 318 ? 23.172 4.518 -35.819 1.00 90.81 318 GLU A C 1
ATOM 2431 O O . GLU A 1 318 ? 22.857 4.596 -37.009 1.00 90.81 318 GLU A O 1
ATOM 2436 N N . LEU A 1 319 ? 24.073 5.338 -35.270 1.00 89.00 319 LEU A N 1
ATOM 2437 C CA . LEU A 1 319 ? 24.865 6.300 -36.037 1.00 89.00 319 LEU A CA 1
ATOM 2438 C C . LEU A 1 319 ? 26.102 5.592 -36.619 1.00 89.00 319 LEU A C 1
ATOM 2440 O O . LEU A 1 319 ? 26.850 4.984 -35.850 1.00 89.00 319 LEU A O 1
ATOM 2444 N N . PRO A 1 320 ? 26.370 5.688 -37.935 1.00 89.25 320 PRO A N 1
ATOM 2445 C CA . PRO A 1 320 ? 27.662 5.298 -38.490 1.00 89.25 320 PRO A CA 1
ATOM 2446 C C . PRO A 1 320 ? 28.796 6.110 -37.857 1.00 89.25 320 PRO A C 1
ATOM 2448 O O . PRO A 1 320 ? 28.737 7.339 -37.838 1.00 89.25 320 PRO A O 1
ATOM 2451 N N . ASP A 1 321 ? 29.837 5.432 -37.374 1.00 90.94 321 ASP A N 1
ATOM 2452 C CA . ASP A 1 321 ? 31.035 6.092 -36.853 1.00 90.94 321 ASP A CA 1
ATOM 2453 C C . ASP A 1 321 ? 31.798 6.806 -37.982 1.00 90.94 321 ASP A C 1
ATOM 2455 O O . ASP A 1 321 ? 32.241 6.181 -38.953 1.00 90.94 321 ASP A O 1
ATOM 2459 N N . THR A 1 322 ? 31.955 8.123 -37.842 1.00 90.56 322 THR A N 1
ATOM 2460 C CA . THR A 1 322 ? 32.667 8.979 -38.795 1.00 90.56 322 THR A CA 1
ATOM 2461 C C . THR A 1 322 ? 34.162 8.693 -38.844 1.00 90.56 322 THR A C 1
ATOM 2463 O O . THR A 1 322 ? 34.752 8.828 -39.915 1.00 90.56 322 THR A O 1
ATOM 2466 N N . ASP A 1 323 ? 34.770 8.263 -37.738 1.00 90.94 323 ASP A N 1
ATOM 2467 C CA . ASP A 1 323 ? 36.215 8.043 -37.658 1.00 90.94 323 ASP A CA 1
ATOM 2468 C C . ASP A 1 323 ? 36.581 6.702 -38.311 1.00 90.94 323 ASP A C 1
ATOM 2470 O O . ASP A 1 323 ? 37.455 6.650 -39.181 1.00 90.94 323 ASP A O 1
ATOM 2474 N N . THR A 1 324 ? 35.831 5.633 -38.012 1.00 93.25 324 THR A N 1
ATOM 2475 C CA . THR A 1 324 ? 35.903 4.363 -38.761 1.00 93.25 324 THR A CA 1
ATOM 2476 C C . THR A 1 324 ? 35.625 4.572 -40.254 1.00 93.25 324 THR A C 1
ATOM 2478 O O . THR A 1 324 ? 36.332 4.017 -41.096 1.00 93.25 324 THR A O 1
ATOM 2481 N N . ALA A 1 325 ? 34.637 5.396 -40.618 1.00 93.12 325 ALA A N 1
ATOM 2482 C CA . ALA A 1 325 ? 34.338 5.690 -42.019 1.00 93.12 325 ALA A CA 1
ATOM 2483 C C . ALA A 1 325 ? 35.472 6.442 -42.736 1.00 93.12 325 ALA A C 1
ATOM 2485 O O . ALA A 1 325 ? 35.798 6.112 -43.879 1.00 93.12 325 ALA A O 1
ATOM 2486 N N . ALA A 1 326 ? 36.102 7.411 -42.065 1.00 93.50 326 ALA A N 1
ATOM 2487 C CA . ALA A 1 326 ? 37.276 8.110 -42.577 1.00 93.50 326 ALA A CA 1
ATOM 2488 C C . ALA A 1 326 ? 38.479 7.162 -42.732 1.00 93.50 326 ALA A C 1
ATOM 2490 O O . ALA A 1 326 ? 39.178 7.235 -43.744 1.00 93.50 326 ALA A O 1
ATOM 2491 N N . SER A 1 327 ? 38.679 6.220 -41.798 1.00 95.50 327 SER A N 1
ATOM 2492 C CA . SER A 1 327 ? 39.695 5.163 -41.928 1.00 95.50 327 SER A CA 1
ATOM 2493 C C . SER A 1 327 ? 39.433 4.289 -43.157 1.00 95.50 327 SER A C 1
ATOM 2495 O O . SER A 1 327 ? 40.314 4.139 -43.997 1.00 95.50 327 SER A O 1
ATOM 2497 N N . ILE A 1 328 ? 38.198 3.809 -43.350 1.00 95.38 328 ILE A N 1
ATOM 2498 C CA . ILE A 1 328 ? 37.809 3.003 -44.522 1.00 95.38 328 ILE A CA 1
ATOM 2499 C C . ILE A 1 328 ? 38.039 3.768 -45.840 1.00 95.38 328 ILE A C 1
ATOM 2501 O O . ILE A 1 328 ? 38.523 3.184 -46.812 1.00 95.38 328 ILE A O 1
ATOM 2505 N N . ALA A 1 329 ? 37.736 5.070 -45.885 1.00 95.38 329 ALA A N 1
ATOM 2506 C CA . ALA A 1 329 ? 37.999 5.911 -47.053 1.00 95.38 329 ALA A CA 1
ATOM 2507 C C . ALA A 1 329 ? 39.508 6.077 -47.327 1.00 95.38 329 ALA A C 1
ATOM 2509 O O . ALA A 1 329 ? 39.949 5.910 -48.469 1.00 95.38 329 ALA A O 1
ATOM 2510 N N . ALA A 1 330 ? 40.311 6.348 -46.293 1.00 95.94 330 ALA A N 1
ATOM 2511 C CA . ALA A 1 330 ? 41.764 6.468 -46.399 1.00 95.94 330 ALA A CA 1
ATOM 2512 C C . ALA A 1 330 ? 42.430 5.143 -46.814 1.00 95.94 330 ALA A C 1
ATOM 2514 O O . ALA A 1 330 ? 43.181 5.113 -47.786 1.00 95.94 330 ALA A O 1
ATOM 2515 N N . GLU A 1 331 ? 42.089 4.034 -46.158 1.00 95.94 331 GLU A N 1
ATOM 2516 C CA . GLU A 1 331 ? 42.595 2.693 -46.469 1.00 95.94 331 GLU A CA 1
ATOM 2517 C C . GLU A 1 331 ? 42.258 2.266 -47.904 1.00 95.94 331 GLU A C 1
ATOM 2519 O O . GLU A 1 331 ? 43.107 1.702 -48.595 1.00 95.94 331 GLU A O 1
ATOM 2524 N N . LEU A 1 332 ? 41.040 2.551 -48.385 1.00 96.31 332 LEU A N 1
ATOM 2525 C CA . LEU A 1 332 ? 40.657 2.285 -49.774 1.00 96.31 332 LEU A CA 1
ATOM 2526 C C . LEU A 1 332 ? 41.460 3.154 -50.753 1.00 96.31 332 LEU A C 1
ATOM 2528 O O . LEU A 1 332 ? 41.961 2.640 -51.754 1.00 96.31 332 LEU A O 1
ATOM 2532 N N . ARG A 1 333 ? 41.624 4.451 -50.465 1.00 95.75 333 ARG A N 1
ATOM 2533 C CA . ARG A 1 333 ? 42.435 5.368 -51.281 1.00 95.75 333 ARG A CA 1
ATOM 2534 C C . ARG A 1 333 ? 43.884 4.890 -51.397 1.00 95.75 333 ARG A C 1
ATOM 2536 O O . ARG A 1 333 ? 44.411 4.835 -52.509 1.00 95.75 333 ARG A O 1
ATOM 2543 N N . ASP A 1 334 ? 44.498 4.506 -50.284 1.00 94.75 334 ASP A N 1
ATOM 2544 C CA . ASP A 1 334 ? 45.890 4.057 -50.239 1.00 94.75 334 ASP A CA 1
ATOM 2545 C C . ASP A 1 334 ? 46.066 2.678 -50.888 1.00 94.75 334 ASP A C 1
ATOM 2547 O O . ASP A 1 334 ? 47.012 2.470 -51.653 1.00 94.75 334 ASP A O 1
ATOM 2551 N N . ALA A 1 335 ? 45.122 1.751 -50.686 1.00 93.62 335 ALA A N 1
ATOM 2552 C CA . ALA A 1 335 ? 45.125 0.455 -51.363 1.00 93.62 335 ALA A CA 1
ATOM 2553 C C . ALA A 1 335 ? 44.980 0.599 -52.889 1.00 93.62 335 ALA A C 1
ATOM 2555 O O . ALA A 1 335 ? 45.696 -0.070 -53.637 1.00 93.62 335 ALA A O 1
ATOM 2556 N N . LEU A 1 336 ? 44.121 1.508 -53.367 1.00 93.00 336 LEU A N 1
ATOM 2557 C CA . LEU A 1 336 ? 44.003 1.841 -54.792 1.00 93.00 336 LEU A CA 1
ATOM 2558 C C . LEU A 1 336 ? 45.280 2.498 -55.331 1.00 93.00 336 LEU A C 1
ATOM 2560 O O . LEU A 1 336 ? 45.754 2.118 -56.401 1.00 93.00 336 LEU A O 1
ATOM 2564 N N . ALA A 1 337 ? 45.873 3.448 -54.603 1.00 90.88 337 ALA A N 1
ATOM 2565 C CA . ALA A 1 337 ? 47.117 4.103 -55.008 1.00 90.88 337 ALA A CA 1
ATOM 2566 C C . ALA A 1 337 ? 48.292 3.109 -55.099 1.00 90.88 337 ALA A C 1
ATOM 2568 O O . ALA A 1 337 ? 49.030 3.116 -56.087 1.00 90.88 337 ALA A O 1
ATOM 2569 N N . ASN A 1 338 ? 48.425 2.206 -54.126 1.00 88.94 338 ASN A N 1
ATOM 2570 C CA . ASN A 1 338 ? 49.399 1.115 -54.137 1.00 88.94 338 ASN A CA 1
ATOM 2571 C C . ASN A 1 338 ? 49.153 0.144 -55.308 1.00 88.94 338 ASN A C 1
ATOM 2573 O O . ASN A 1 338 ? 50.057 -0.123 -56.100 1.00 88.94 338 ASN A O 1
ATOM 2577 N N . ALA A 1 339 ? 47.909 -0.313 -55.491 1.00 87.75 339 ALA A N 1
ATOM 2578 C CA . ALA A 1 339 ? 47.538 -1.207 -56.587 1.00 87.75 339 ALA A CA 1
ATOM 2579 C C . ALA A 1 339 ? 47.780 -0.587 -57.976 1.00 87.75 339 ALA A C 1
ATOM 2581 O O . ALA A 1 339 ? 48.183 -1.313 -58.881 1.00 87.75 339 ALA A O 1
ATOM 2582 N N . ARG A 1 340 ? 47.597 0.734 -58.148 1.00 86.38 340 ARG A N 1
ATOM 2583 C CA . ARG A 1 340 ? 47.998 1.465 -59.367 1.00 86.38 340 ARG A CA 1
ATOM 2584 C C . ARG A 1 340 ? 49.519 1.559 -59.516 1.00 86.38 340 ARG A C 1
ATOM 2586 O O . ARG A 1 340 ? 50.024 1.366 -60.612 1.00 86.38 340 ARG A O 1
ATOM 2593 N N . THR A 1 341 ? 50.249 1.832 -58.434 1.00 84.19 341 THR A N 1
ATOM 2594 C CA . THR A 1 341 ? 51.718 1.996 -58.453 1.00 84.19 341 THR A CA 1
ATOM 2595 C C . THR A 1 341 ? 52.435 0.690 -58.815 1.00 84.19 341 THR A C 1
ATOM 2597 O O . THR A 1 341 ? 53.473 0.713 -59.469 1.00 84.19 341 THR A O 1
ATOM 2600 N N . LEU A 1 342 ? 51.853 -0.453 -58.443 1.00 81.00 342 LEU A N 1
ATOM 2601 C CA . LEU A 1 342 ? 52.312 -1.792 -58.825 1.00 81.00 342 LEU A CA 1
ATOM 2602 C C . LEU A 1 342 ? 51.704 -2.295 -60.155 1.00 81.00 342 LEU A C 1
ATOM 2604 O O . LEU A 1 342 ? 52.076 -3.371 -60.622 1.00 81.00 342 LEU A O 1
ATOM 2608 N N . ALA A 1 343 ? 50.778 -1.556 -60.779 1.00 72.69 343 ALA A N 1
ATOM 2609 C CA . ALA A 1 343 ? 50.147 -1.917 -62.050 1.00 72.69 343 ALA A CA 1
ATOM 2610 C C . ALA A 1 343 ? 50.877 -1.288 -63.248 1.00 72.69 343 ALA A C 1
ATOM 2612 O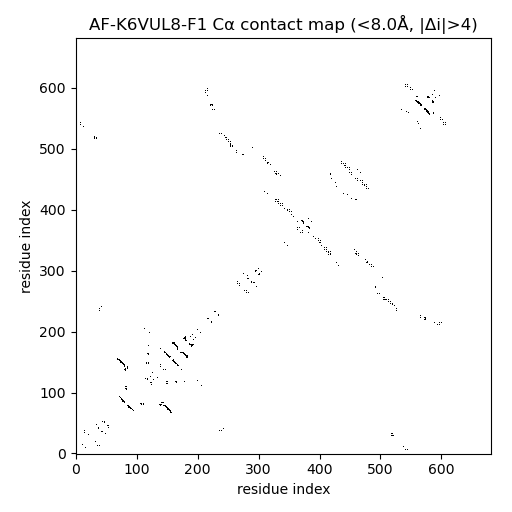 O . ALA A 1 343 ? 50.413 -0.309 -63.829 1.00 72.69 343 ALA A O 1
ATOM 2613 N N . ASP A 1 344 ? 51.989 -1.900 -63.649 1.00 71.06 344 ASP A N 1
ATOM 2614 C CA . ASP A 1 344 ? 52.709 -1.556 -64.880 1.00 71.06 344 ASP A CA 1
ATOM 2615 C C . ASP A 1 344 ? 52.752 -2.738 -65.867 1.00 71.06 344 ASP A C 1
ATOM 2617 O O . ASP A 1 344 ? 52.655 -3.909 -65.484 1.00 71.06 344 ASP A O 1
ATOM 2621 N N . ASP A 1 345 ? 52.951 -2.444 -67.152 1.00 62.69 345 ASP A N 1
ATOM 2622 C CA . ASP A 1 345 ? 53.115 -3.449 -68.205 1.00 62.69 345 ASP A CA 1
ATOM 2623 C C . ASP A 1 345 ? 54.360 -4.331 -67.991 1.00 62.69 345 ASP A C 1
ATOM 2625 O O . ASP A 1 345 ? 54.409 -5.481 -68.450 1.00 62.69 345 ASP A O 1
ATOM 2629 N N . ALA A 1 346 ? 55.328 -3.855 -67.199 1.00 66.69 346 ALA A N 1
ATOM 2630 C CA . ALA A 1 346 ? 56.418 -4.665 -66.670 1.00 66.69 346 ALA A CA 1
ATOM 2631 C C . ALA A 1 346 ? 55.929 -5.885 -65.862 1.00 66.69 346 ALA A C 1
ATOM 2633 O O . ALA A 1 346 ? 56.514 -6.958 -65.999 1.00 66.69 346 ALA A O 1
ATOM 2634 N N . MET A 1 347 ? 54.844 -5.780 -65.079 1.00 75.31 347 MET A N 1
ATOM 2635 C CA . MET A 1 347 ? 54.308 -6.913 -64.303 1.00 75.31 347 MET A CA 1
ATOM 2636 C C . MET A 1 347 ? 53.624 -7.951 -65.197 1.00 75.31 347 MET A C 1
ATOM 2638 O O . MET A 1 347 ? 53.862 -9.149 -65.046 1.00 75.31 347 MET A O 1
ATOM 2642 N N . ARG A 1 348 ? 52.851 -7.507 -66.197 1.00 73.12 348 ARG A N 1
ATOM 2643 C CA . ARG A 1 348 ? 52.278 -8.396 -67.225 1.00 73.12 348 ARG A CA 1
ATOM 2644 C C . ARG A 1 348 ? 53.378 -9.143 -67.990 1.00 73.12 348 ARG A C 1
ATOM 2646 O O . ARG A 1 348 ? 53.247 -10.334 -68.269 1.00 73.12 348 ARG A O 1
ATOM 2653 N N . THR A 1 349 ? 54.484 -8.456 -68.271 1.00 78.69 349 THR A N 1
ATOM 2654 C CA . THR A 1 349 ? 55.673 -9.034 -68.912 1.00 78.69 349 THR A CA 1
ATOM 2655 C C . THR A 1 349 ? 56.411 -10.013 -67.985 1.00 78.69 349 THR A C 1
ATOM 2657 O O . THR A 1 349 ? 56.837 -11.072 -68.441 1.00 78.69 349 THR A O 1
ATOM 2660 N N . ALA A 1 350 ? 56.523 -9.715 -66.686 1.00 83.69 350 ALA A N 1
ATOM 2661 C CA . ALA A 1 350 ? 57.142 -10.587 -65.682 1.00 83.69 350 ALA A CA 1
ATOM 2662 C C . ALA A 1 350 ? 56.354 -11.893 -65.460 1.00 83.69 350 ALA A C 1
ATOM 2664 O O . ALA A 1 350 ? 56.953 -12.963 -65.348 1.00 83.69 350 ALA A O 1
ATOM 2665 N N . GLU A 1 351 ? 55.017 -11.845 -65.471 1.00 84.25 351 GLU A N 1
ATOM 2666 C CA . GLU A 1 351 ? 54.169 -13.042 -65.365 1.00 84.25 351 GLU A CA 1
ATOM 2667 C C . GLU A 1 351 ? 54.343 -13.968 -66.580 1.00 84.25 351 GLU A C 1
ATOM 2669 O O . GLU A 1 351 ? 54.578 -15.170 -66.424 1.00 84.25 351 GLU A O 1
ATOM 2674 N N . GLN A 1 352 ? 54.337 -13.401 -67.792 1.00 86.06 352 GLN A N 1
ATOM 2675 C CA . GLN A 1 352 ? 54.589 -14.143 -69.035 1.00 86.06 352 GLN A CA 1
ATOM 2676 C C . GLN A 1 352 ? 56.017 -14.713 -69.095 1.00 86.06 352 GLN A C 1
ATOM 2678 O O . GLN A 1 352 ? 56.206 -15.870 -69.480 1.00 86.06 352 GLN A O 1
ATOM 2683 N N . ARG A 1 353 ? 57.022 -13.935 -68.668 1.00 88.44 353 ARG A N 1
ATOM 2684 C CA . ARG A 1 353 ? 58.420 -14.379 -68.557 1.00 88.44 353 ARG A CA 1
ATOM 2685 C C . ARG A 1 353 ? 58.573 -15.526 -67.560 1.00 88.44 353 ARG A C 1
ATOM 2687 O O . ARG A 1 353 ? 59.254 -16.501 -67.867 1.00 88.44 353 ARG A O 1
ATOM 2694 N N . SER A 1 354 ? 57.929 -15.433 -66.400 1.00 89.88 354 SER A N 1
ATOM 2695 C CA . SER A 1 354 ? 57.995 -16.458 -65.355 1.00 89.88 354 SER A CA 1
ATOM 2696 C C . SER A 1 354 ? 57.412 -17.787 -65.817 1.00 89.88 354 SER A C 1
ATOM 2698 O O . SER A 1 354 ? 58.048 -18.823 -65.628 1.00 89.88 354 SER A O 1
ATOM 2700 N N . GLU A 1 355 ? 56.249 -17.781 -66.476 1.00 90.31 355 GLU A N 1
ATOM 2701 C CA . GLU A 1 355 ? 55.673 -19.014 -67.025 1.00 90.31 355 GLU A CA 1
ATOM 2702 C C . GLU A 1 355 ? 56.558 -19.607 -68.132 1.00 90.31 355 GLU A C 1
ATOM 2704 O O . GLU A 1 355 ? 56.849 -20.803 -68.106 1.00 90.31 355 GLU A O 1
ATOM 2709 N N . LEU A 1 356 ? 57.087 -18.782 -69.045 1.00 91.94 356 LEU A N 1
ATOM 2710 C CA . LEU A 1 356 ? 58.015 -19.245 -70.083 1.00 91.94 356 LEU A CA 1
ATOM 2711 C C . LEU A 1 356 ? 59.280 -19.893 -69.487 1.00 91.94 356 LEU A C 1
ATOM 2713 O O . LEU A 1 356 ? 59.701 -20.960 -69.940 1.00 91.94 356 LEU A O 1
ATOM 2717 N N . LEU A 1 357 ? 59.869 -19.289 -68.449 1.00 91.94 357 LEU A N 1
ATOM 2718 C CA . LEU A 1 357 ? 61.042 -19.837 -67.762 1.00 91.94 357 LEU A CA 1
ATOM 2719 C C . LEU A 1 357 ? 60.717 -21.129 -66.995 1.00 91.94 357 LEU A C 1
ATOM 2721 O O . LEU A 1 357 ? 61.521 -22.062 -67.030 1.00 91.94 357 LEU A O 1
ATOM 2725 N N . ARG A 1 358 ? 59.539 -21.240 -66.360 1.00 92.81 358 ARG A N 1
ATOM 2726 C CA . ARG A 1 358 ? 59.080 -22.495 -65.733 1.00 92.81 358 ARG A CA 1
ATOM 2727 C C . ARG A 1 358 ? 58.958 -23.622 -66.755 1.00 92.81 358 ARG A C 1
ATOM 2729 O O . ARG A 1 358 ? 59.480 -24.707 -66.509 1.00 92.81 358 ARG A O 1
ATOM 2736 N N . ARG A 1 359 ? 58.346 -23.364 -67.916 1.00 92.25 359 ARG A N 1
ATOM 2737 C CA . ARG A 1 359 ? 58.219 -24.358 -68.999 1.00 92.25 359 ARG A CA 1
ATOM 2738 C C . ARG A 1 359 ? 59.564 -24.753 -69.598 1.00 92.25 359 ARG A C 1
ATOM 2740 O O . ARG A 1 359 ? 59.776 -25.926 -69.889 1.00 92.25 359 ARG A O 1
ATOM 2747 N N . ALA A 1 360 ? 60.505 -23.818 -69.719 1.00 89.00 360 ALA A N 1
ATOM 2748 C CA . ALA A 1 360 ? 61.864 -24.135 -70.153 1.00 89.00 360 ALA A CA 1
ATOM 2749 C C . ALA A 1 360 ? 62.630 -24.998 -69.122 1.00 89.00 360 ALA A C 1
ATOM 2751 O O . ALA A 1 360 ? 63.382 -25.894 -69.511 1.00 89.00 360 ALA A O 1
ATOM 2752 N N . LEU A 1 361 ? 62.417 -24.781 -67.816 1.00 89.56 361 LEU A N 1
ATOM 2753 C CA . LEU A 1 361 ? 62.970 -25.628 -66.749 1.00 89.56 361 LEU A CA 1
ATOM 2754 C C . LEU A 1 361 ? 62.348 -27.037 -66.743 1.00 89.56 361 LEU A C 1
ATOM 2756 O O . LEU A 1 361 ? 63.084 -28.013 -66.613 1.00 89.56 361 LEU A O 1
ATOM 2760 N N . GLU A 1 362 ? 61.027 -27.145 -66.923 1.00 90.38 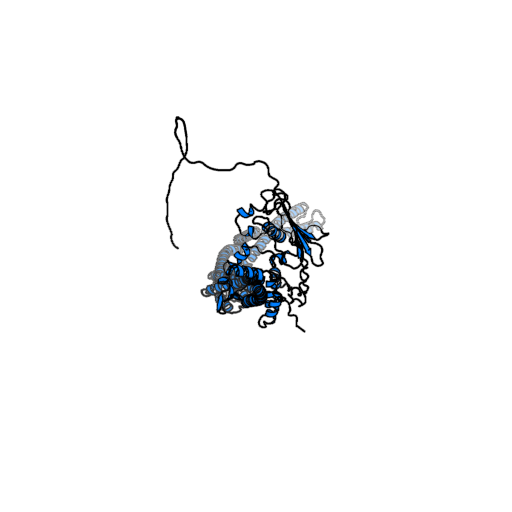362 GLU A N 1
ATOM 2761 C CA . GLU A 1 362 ? 60.276 -28.409 -67.049 1.00 90.38 362 GLU A CA 1
ATOM 2762 C C . GLU A 1 362 ? 60.730 -29.225 -68.277 1.00 90.38 362 GLU A C 1
ATOM 2764 O O . GLU A 1 362 ? 61.008 -30.422 -68.183 1.00 90.38 362 GLU A O 1
ATOM 2769 N N . PHE A 1 363 ? 60.900 -28.566 -69.426 1.00 87.56 363 PHE A N 1
ATOM 2770 C CA . PHE A 1 363 ? 61.448 -29.185 -70.634 1.00 87.56 363 PHE A CA 1
ATOM 2771 C C . PHE A 1 363 ? 62.862 -29.738 -70.399 1.00 87.56 363 PHE A C 1
ATOM 2773 O O . PHE A 1 363 ? 63.130 -30.908 -70.675 1.00 87.56 363 PHE A O 1
ATOM 2780 N N . ARG A 1 364 ? 63.762 -28.922 -69.830 1.00 85.69 364 ARG A N 1
ATOM 2781 C CA . ARG A 1 364 ? 65.144 -29.334 -69.557 1.00 85.69 364 ARG A CA 1
ATOM 2782 C C . ARG A 1 364 ? 65.226 -30.487 -68.554 1.00 85.69 364 ARG A C 1
ATOM 2784 O O . ARG A 1 364 ? 66.015 -31.400 -68.774 1.00 85.69 364 ARG A O 1
ATOM 2791 N N . SER A 1 365 ? 64.431 -30.479 -67.480 1.00 83.56 365 SER A N 1
ATOM 2792 C CA . SER A 1 365 ? 64.455 -31.564 -66.484 1.00 83.56 365 SER A CA 1
ATOM 2793 C C . SER A 1 365 ? 64.014 -32.916 -67.057 1.00 83.56 365 SER A C 1
ATOM 2795 O O . SER A 1 365 ? 64.439 -33.955 -66.557 1.00 83.56 365 SER A O 1
ATOM 2797 N N . THR A 1 366 ? 63.223 -32.909 -68.134 1.00 83.06 366 THR A N 1
ATOM 2798 C CA . THR A 1 366 ? 62.758 -34.120 -68.829 1.00 83.06 366 THR A CA 1
ATOM 2799 C C . THR A 1 366 ? 63.787 -34.670 -69.830 1.00 83.06 366 THR A C 1
ATOM 2801 O O . THR A 1 366 ? 63.755 -35.854 -70.158 1.00 83.06 366 THR A O 1
ATOM 2804 N N . ALA A 1 367 ? 64.719 -33.840 -70.312 1.00 75.94 367 ALA A N 1
ATOM 2805 C CA . ALA A 1 367 ? 65.676 -34.209 -71.361 1.00 75.94 367 ALA A CA 1
ATOM 2806 C C . ALA A 1 367 ? 66.881 -35.044 -70.872 1.00 75.94 367 ALA A C 1
ATOM 2808 O O . ALA A 1 367 ? 67.549 -35.673 -71.687 1.00 75.94 367 ALA A O 1
ATOM 2809 N N . GLY A 1 368 ? 67.168 -35.056 -69.565 1.00 63.75 368 GLY A N 1
ATOM 2810 C CA . GLY A 1 368 ? 68.178 -35.925 -68.934 1.00 63.75 368 GLY A CA 1
ATOM 2811 C C . GLY A 1 368 ? 69.658 -35.588 -69.187 1.00 63.75 368 GLY A C 1
ATOM 2812 O O . GLY A 1 368 ? 70.512 -36.152 -68.508 1.00 63.75 368 GLY A O 1
ATOM 2813 N N . ASP A 1 369 ? 69.963 -34.680 -70.115 1.00 67.44 369 ASP A N 1
ATOM 2814 C CA . ASP A 1 369 ? 71.323 -34.238 -70.459 1.00 67.44 369 ASP A CA 1
ATOM 2815 C C . ASP A 1 369 ? 71.706 -32.931 -69.730 1.00 67.44 369 ASP A C 1
ATOM 2817 O O . ASP A 1 369 ? 70.855 -32.093 -69.420 1.00 67.44 369 ASP A O 1
ATOM 2821 N N . ASP A 1 370 ? 73.000 -32.727 -69.477 1.00 66.94 370 ASP A N 1
ATOM 2822 C CA . ASP A 1 370 ? 73.540 -31.550 -68.781 1.00 66.94 370 ASP A CA 1
ATOM 2823 C C . ASP A 1 370 ? 73.550 -30.276 -69.651 1.00 66.94 370 ASP A C 1
ATOM 2825 O O . ASP A 1 370 ? 73.658 -29.156 -69.131 1.00 66.94 370 ASP A O 1
ATOM 2829 N N . SER A 1 371 ? 73.416 -30.436 -70.971 1.00 72.44 371 SER A N 1
ATOM 2830 C CA . SER A 1 371 ? 73.422 -29.354 -71.960 1.00 72.44 371 SER A CA 1
ATOM 2831 C C . SER A 1 371 ? 72.406 -29.588 -73.086 1.00 72.44 371 SER A C 1
ATOM 2833 O O . SER A 1 371 ? 72.709 -30.226 -74.090 1.00 72.44 371 SER A O 1
ATOM 2835 N N . VAL A 1 372 ? 71.199 -29.034 -72.941 1.00 83.69 372 VAL A N 1
ATOM 2836 C CA . VAL A 1 372 ? 70.088 -29.204 -73.901 1.00 83.69 372 VAL A CA 1
ATOM 2837 C C . VAL A 1 372 ? 70.002 -28.008 -74.854 1.00 83.69 372 VAL A C 1
ATOM 2839 O O . VAL A 1 372 ? 70.076 -26.867 -74.402 1.00 83.69 372 VAL A O 1
ATOM 2842 N N . ALA A 1 373 ? 69.804 -28.225 -76.157 1.00 84.31 373 ALA A N 1
ATOM 2843 C CA . ALA A 1 373 ? 69.581 -27.131 -77.109 1.00 84.31 373 ALA A CA 1
ATOM 2844 C C . ALA A 1 373 ? 68.276 -26.362 -76.805 1.00 84.31 373 ALA A C 1
ATOM 2846 O O . ALA A 1 373 ? 67.259 -26.949 -76.433 1.00 84.31 373 ALA A O 1
ATOM 2847 N N . CYS A 1 374 ? 68.293 -25.038 -76.968 1.00 83.62 374 CYS A N 1
ATOM 2848 C CA . CYS A 1 374 ? 67.155 -24.172 -76.673 1.00 83.62 374 CYS A CA 1
ATOM 2849 C C . CYS A 1 374 ? 66.015 -24.394 -77.688 1.00 83.62 374 CYS A C 1
ATOM 2851 O O . CYS A 1 374 ? 66.201 -24.094 -78.870 1.00 83.62 374 CYS A O 1
ATOM 2853 N N . PRO A 1 375 ? 64.810 -24.826 -77.263 1.00 82.62 375 PRO A N 1
ATOM 2854 C CA . PRO A 1 375 ? 63.720 -25.173 -78.181 1.00 82.62 375 PRO A CA 1
ATOM 2855 C C . PRO A 1 375 ? 63.069 -23.960 -78.870 1.00 82.62 375 PRO A C 1
ATOM 2857 O O . PRO A 1 375 ? 62.225 -24.144 -79.741 1.00 82.62 375 PRO A O 1
ATOM 2860 N N . VAL A 1 376 ? 63.432 -22.729 -78.484 1.00 85.75 376 VAL A N 1
ATOM 2861 C CA . VAL A 1 376 ? 62.868 -21.486 -79.044 1.00 85.75 376 VAL A CA 1
ATOM 2862 C C . VAL A 1 376 ? 63.715 -20.933 -80.194 1.00 85.75 376 VAL A C 1
ATOM 2864 O O . VAL A 1 376 ? 63.158 -20.482 -81.190 1.00 85.75 376 VAL A O 1
ATOM 2867 N N . CYS A 1 377 ? 65.048 -20.956 -80.072 1.00 85.31 377 CYS A N 1
ATOM 2868 C CA . CYS A 1 377 ? 65.963 -20.384 -81.071 1.00 85.31 377 CYS A CA 1
ATOM 2869 C C . CYS A 1 377 ? 66.899 -21.400 -81.743 1.00 85.31 377 CYS A C 1
ATOM 2871 O O . CYS A 1 377 ? 67.544 -21.049 -82.722 1.00 85.31 377 CYS A O 1
ATOM 2873 N N . GLY A 1 378 ? 67.025 -22.627 -81.227 1.00 79.94 378 GLY A N 1
ATOM 2874 C CA . GLY A 1 378 ? 67.939 -23.660 -81.739 1.00 79.94 378 GLY A CA 1
ATOM 2875 C C . GLY A 1 378 ? 69.435 -23.414 -81.476 1.00 79.94 378 GLY A C 1
ATOM 2876 O O . GLY A 1 378 ? 70.186 -24.375 -81.351 1.00 79.94 378 GLY A O 1
ATOM 2877 N N . GLU A 1 379 ? 69.866 -22.157 -81.350 1.00 79.19 379 GLU A N 1
ATOM 2878 C CA . GLU A 1 379 ? 71.282 -21.761 -81.252 1.00 79.19 379 GLU A CA 1
ATOM 2879 C C . GLU A 1 379 ? 71.832 -21.703 -79.812 1.00 79.19 379 GLU A C 1
ATOM 2881 O O . GLU A 1 379 ? 73.038 -21.819 -79.600 1.00 79.19 379 GLU A O 1
ATOM 2886 N N . GLY A 1 380 ? 70.967 -21.513 -78.810 1.00 79.31 380 GLY A N 1
ATOM 2887 C CA . GLY A 1 380 ? 71.355 -21.452 -77.393 1.00 79.31 380 GLY A CA 1
ATOM 2888 C C . GLY A 1 380 ? 71.395 -22.823 -76.706 1.00 79.31 380 GLY A C 1
ATOM 2889 O O . GLY A 1 380 ? 70.764 -23.770 -77.170 1.00 79.31 380 GLY A O 1
ATOM 2890 N N . VAL A 1 381 ? 72.068 -22.920 -75.553 1.00 84.81 381 VAL A N 1
ATOM 2891 C CA . VAL A 1 381 ? 72.173 -24.159 -74.753 1.00 84.81 381 VAL A CA 1
ATOM 2892 C C . VAL A 1 381 ? 71.756 -23.911 -73.298 1.00 84.81 381 VAL A C 1
ATOM 2894 O O . VAL A 1 381 ? 72.224 -22.976 -72.651 1.00 84.81 381 VAL A O 1
ATOM 2897 N N . LEU A 1 382 ? 70.875 -24.763 -72.774 1.00 87.06 382 LEU A N 1
ATOM 2898 C CA . LEU A 1 382 ? 70.264 -24.672 -71.447 1.00 87.06 382 LEU A CA 1
ATOM 2899 C C . LEU A 1 382 ? 71.141 -25.381 -70.393 1.00 87.06 382 LEU A C 1
ATOM 2901 O O . LEU A 1 382 ? 70.878 -26.513 -69.986 1.00 87.06 382 LEU A O 1
ATOM 2905 N N . THR A 1 383 ? 72.225 -24.725 -69.977 1.00 88.25 383 THR A N 1
ATOM 2906 C CA . THR A 1 383 ? 73.203 -25.252 -69.003 1.00 88.25 383 THR A CA 1
ATOM 2907 C C . THR A 1 383 ? 72.688 -25.238 -67.551 1.00 88.25 383 THR A C 1
ATOM 2909 O O . THR A 1 383 ? 71.621 -24.699 -67.245 1.00 88.25 383 THR A O 1
ATOM 2912 N N . ARG A 1 384 ? 73.473 -25.788 -66.607 1.00 84.62 384 ARG A N 1
ATOM 2913 C CA . ARG A 1 384 ? 73.230 -25.630 -65.154 1.00 84.62 384 ARG A CA 1
ATOM 2914 C C . ARG A 1 384 ? 73.288 -24.168 -64.682 1.00 84.62 384 ARG A C 1
ATOM 2916 O O . ARG A 1 384 ? 72.553 -23.792 -63.774 1.00 84.62 384 ARG A O 1
ATOM 2923 N N . GLU A 1 385 ? 74.120 -23.336 -65.307 1.00 87.88 385 GLU A N 1
ATOM 2924 C CA . GLU A 1 385 ? 74.204 -21.898 -65.005 1.00 87.88 385 GLU A CA 1
ATOM 2925 C C . GLU A 1 385 ? 72.952 -21.158 -65.492 1.00 87.88 385 GLU A C 1
ATOM 2927 O O . GLU A 1 385 ? 72.389 -20.341 -64.761 1.00 87.88 385 GLU A O 1
ATOM 2932 N N . TRP A 1 386 ? 72.457 -21.510 -66.686 1.00 90.19 386 TRP A N 1
ATOM 2933 C CA . TRP A 1 386 ? 71.169 -21.025 -67.182 1.00 90.19 386 TRP A CA 1
ATOM 2934 C C . TRP A 1 386 ? 70.016 -21.429 -66.250 1.00 90.19 386 TRP A C 1
ATOM 2936 O O . TRP A 1 386 ? 69.165 -20.595 -65.952 1.00 90.19 386 TRP A O 1
ATOM 2946 N N . GLU A 1 387 ? 70.008 -22.661 -65.725 1.00 88.94 387 GLU A N 1
ATOM 2947 C CA . GLU A 1 387 ? 69.013 -23.088 -64.730 1.00 88.94 387 GLU A CA 1
ATOM 2948 C C . GLU A 1 387 ? 69.046 -22.207 -63.471 1.00 88.94 387 GLU A C 1
ATOM 2950 O O . GLU A 1 387 ? 67.993 -21.758 -63.014 1.00 88.94 387 GLU A O 1
ATOM 2955 N N . ALA A 1 388 ? 70.231 -21.936 -62.915 1.00 89.88 388 ALA A N 1
ATOM 2956 C CA . ALA A 1 388 ? 70.368 -21.085 -61.734 1.00 89.88 388 ALA A CA 1
ATOM 2957 C C . ALA A 1 388 ? 69.865 -19.654 -62.004 1.00 89.88 388 ALA A C 1
ATOM 2959 O O . ALA A 1 388 ? 69.091 -19.107 -61.215 1.00 89.88 388 ALA A O 1
ATOM 2960 N N . HIS A 1 389 ? 70.224 -19.079 -63.156 1.00 90.12 389 HIS A N 1
ATOM 2961 C CA . HIS A 1 389 ? 69.753 -17.760 -63.582 1.00 90.12 389 HIS A CA 1
ATOM 2962 C C . HIS A 1 389 ? 68.230 -17.721 -63.807 1.00 90.12 389 HIS A C 1
ATOM 2964 O O . HIS A 1 389 ? 67.562 -16.775 -63.385 1.00 90.12 389 HIS A O 1
ATOM 2970 N N . ALA A 1 390 ? 67.655 -18.749 -64.439 1.00 90.50 390 ALA A N 1
ATOM 2971 C CA . ALA A 1 390 ? 66.215 -18.866 -64.664 1.00 90.50 390 ALA A CA 1
ATOM 2972 C C . ALA A 1 390 ? 65.446 -18.980 -63.338 1.00 90.50 390 ALA A C 1
ATOM 2974 O O . ALA A 1 390 ? 64.461 -18.271 -63.143 1.00 90.50 390 ALA A O 1
ATOM 2975 N N . ARG A 1 391 ? 65.932 -19.798 -62.392 1.00 92.44 391 ARG A N 1
ATOM 2976 C CA . ARG A 1 391 ? 65.357 -19.918 -61.040 1.00 92.44 391 ARG A CA 1
ATOM 2977 C C . ARG A 1 391 ? 65.415 -18.596 -60.269 1.00 92.44 391 ARG A C 1
ATOM 2979 O O . ARG A 1 391 ? 64.413 -18.222 -59.667 1.00 92.44 391 ARG A O 1
ATOM 2986 N N . GLN A 1 392 ? 66.529 -17.861 -60.330 1.00 91.31 392 GLN A N 1
ATOM 2987 C CA . GLN A 1 392 ? 66.635 -16.536 -59.701 1.00 91.31 392 GLN A CA 1
ATOM 2988 C C . GLN A 1 392 ? 65.710 -15.503 -60.365 1.00 91.31 392 GLN A C 1
ATOM 2990 O O . GLN A 1 392 ? 65.104 -14.691 -59.673 1.00 91.31 392 GLN A O 1
ATOM 2995 N N . SER A 1 393 ? 65.566 -15.553 -61.692 1.00 89.62 393 SER A N 1
ATOM 2996 C CA . SER A 1 393 ? 64.662 -14.665 -62.437 1.00 89.62 393 SER A CA 1
ATOM 2997 C C . SER A 1 393 ? 63.200 -14.900 -62.045 1.00 89.62 393 SER A C 1
ATOM 2999 O O . SER A 1 393 ? 62.498 -13.942 -61.738 1.00 89.62 393 SER A O 1
ATOM 3001 N N . ILE A 1 394 ? 62.769 -16.166 -61.963 1.00 91.88 394 ILE A N 1
ATOM 3002 C CA . ILE A 1 394 ? 61.430 -16.540 -61.477 1.00 91.88 394 ILE A CA 1
ATOM 3003 C C . ILE A 1 394 ? 61.235 -16.085 -60.024 1.00 91.88 394 ILE A C 1
ATOM 3005 O O . ILE A 1 394 ? 60.203 -15.509 -59.715 1.00 91.88 394 ILE A O 1
ATOM 3009 N N . ALA A 1 395 ? 62.217 -16.283 -59.137 1.00 89.12 395 ALA A N 1
ATOM 3010 C CA . ALA A 1 395 ? 62.108 -15.865 -57.736 1.00 89.12 395 ALA A CA 1
ATOM 3011 C C . ALA A 1 395 ? 61.978 -14.336 -57.568 1.00 89.12 395 ALA A C 1
ATOM 3013 O O . ALA A 1 395 ? 61.236 -13.869 -56.701 1.00 89.12 395 ALA A O 1
ATOM 3014 N N . ASN A 1 396 ? 62.667 -13.557 -58.408 1.00 86.25 396 ASN A N 1
ATOM 3015 C CA . ASN A 1 396 ? 62.534 -12.100 -58.438 1.00 86.25 396 ASN A CA 1
ATOM 3016 C C . ASN A 1 396 ? 61.142 -11.678 -58.941 1.00 86.25 396 ASN A C 1
ATOM 3018 O O . ASN A 1 396 ? 60.488 -10.849 -58.310 1.00 86.25 396 ASN A O 1
ATOM 3022 N N . ASP A 1 397 ? 60.681 -12.266 -60.047 1.00 88.69 397 ASP A N 1
ATOM 3023 C CA . ASP A 1 397 ? 59.387 -11.945 -60.654 1.00 88.69 397 ASP A CA 1
ATOM 3024 C C . ASP A 1 397 ? 58.212 -12.371 -59.754 1.00 88.69 397 ASP A C 1
ATOM 3026 O O . ASP A 1 397 ? 57.296 -11.581 -59.534 1.00 88.69 397 ASP A O 1
ATOM 3030 N N . ASP A 1 398 ? 58.259 -13.563 -59.151 1.00 87.62 398 ASP A N 1
ATOM 3031 C CA . ASP A 1 398 ? 57.232 -14.054 -58.220 1.00 87.62 398 ASP A CA 1
ATOM 3032 C C . ASP A 1 398 ? 57.108 -13.181 -56.966 1.00 87.62 398 ASP A C 1
ATOM 3034 O O . ASP A 1 398 ? 55.999 -12.979 -56.474 1.00 87.62 398 ASP A O 1
ATOM 3038 N N . SER A 1 399 ? 58.215 -12.613 -56.476 1.00 84.62 399 SER A N 1
ATOM 3039 C CA . SER A 1 399 ? 58.196 -11.647 -55.371 1.00 84.62 399 SER A CA 1
ATOM 3040 C C . SER A 1 399 ? 57.388 -10.392 -55.732 1.00 84.62 399 SER A C 1
ATOM 3042 O O . SER A 1 399 ? 56.511 -9.967 -54.977 1.00 84.62 399 SER A O 1
ATOM 3044 N N . GLN A 1 400 ? 57.608 -9.829 -56.926 1.00 82.06 400 GLN A N 1
ATOM 3045 C CA . GLN A 1 400 ? 56.870 -8.649 -57.395 1.00 82.06 400 GLN A CA 1
ATOM 3046 C C . GLN A 1 400 ? 55.404 -8.970 -57.730 1.00 82.06 400 GLN A C 1
ATOM 3048 O O . GLN A 1 400 ? 54.502 -8.208 -57.376 1.00 82.06 400 GLN A O 1
ATOM 3053 N N . LEU A 1 401 ? 55.137 -10.131 -58.335 1.00 84.69 401 LEU A N 1
ATOM 3054 C CA . LEU A 1 401 ? 53.779 -10.588 -58.633 1.00 84.69 401 LEU A CA 1
ATOM 3055 C C . LEU A 1 401 ? 52.980 -10.898 -57.360 1.00 84.69 401 LEU A C 1
ATOM 3057 O O . LEU A 1 401 ? 51.775 -10.647 -57.334 1.00 84.69 401 LEU A O 1
ATOM 3061 N N . ALA A 1 402 ? 53.619 -11.390 -56.295 1.00 86.62 402 ALA A N 1
ATOM 3062 C CA . ALA A 1 402 ? 52.989 -11.540 -54.985 1.00 86.62 402 ALA A CA 1
ATOM 3063 C C . ALA A 1 402 ? 52.585 -10.177 -54.397 1.00 86.62 402 ALA A C 1
ATOM 3065 O O . ALA A 1 402 ? 51.432 -10.013 -54.003 1.00 86.62 402 ALA A O 1
ATOM 3066 N N . MET A 1 403 ? 53.480 -9.180 -54.424 1.00 84.94 403 MET A N 1
ATOM 3067 C CA . MET A 1 403 ? 53.176 -7.812 -53.975 1.00 84.94 403 MET A CA 1
ATOM 3068 C C . MET A 1 403 ? 52.006 -7.189 -54.757 1.00 84.94 403 MET A C 1
ATOM 3070 O O . MET A 1 403 ? 51.088 -6.636 -54.152 1.00 84.94 403 MET A O 1
ATOM 3074 N N . TYR A 1 404 ? 51.993 -7.321 -56.088 1.00 85.69 404 TYR A N 1
ATOM 3075 C CA . TYR A 1 404 ? 50.895 -6.831 -56.930 1.00 85.69 404 TYR A CA 1
ATOM 3076 C C . TYR A 1 404 ? 49.560 -7.538 -56.634 1.00 85.69 404 TYR A C 1
ATOM 3078 O O . TYR A 1 404 ? 48.513 -6.891 -56.530 1.00 85.69 404 TYR A O 1
ATOM 3086 N N . ARG A 1 405 ? 49.579 -8.870 -56.475 1.00 86.62 405 ARG A N 1
ATOM 3087 C CA . ARG A 1 405 ? 48.379 -9.664 -56.162 1.00 86.62 405 ARG A CA 1
ATOM 3088 C C . ARG A 1 405 ? 47.810 -9.313 -54.785 1.00 86.62 405 ARG A C 1
ATOM 3090 O O . ARG A 1 405 ? 46.594 -9.171 -54.684 1.00 86.62 405 ARG A O 1
ATOM 3097 N N . GLU A 1 406 ? 48.659 -9.103 -53.779 1.00 89.50 406 GLU A N 1
ATOM 3098 C CA . GLU A 1 406 ? 48.238 -8.675 -52.439 1.00 89.50 406 GLU A CA 1
ATOM 3099 C C . GLU A 1 406 ? 47.645 -7.260 -52.455 1.00 89.50 406 GLU A C 1
ATOM 3101 O O . GLU A 1 406 ? 46.534 -7.057 -51.975 1.00 89.50 406 GLU A O 1
ATOM 3106 N N . ALA A 1 407 ? 48.302 -6.287 -53.099 1.00 89.62 407 ALA A N 1
ATOM 3107 C CA . ALA A 1 407 ? 47.761 -4.928 -53.219 1.00 89.62 407 ALA A CA 1
ATOM 3108 C C . ALA A 1 407 ? 46.380 -4.909 -53.907 1.00 89.62 407 ALA A C 1
ATOM 3110 O O . ALA A 1 407 ? 45.476 -4.181 -53.494 1.00 89.62 407 ALA A O 1
ATOM 3111 N N . ARG A 1 408 ? 46.181 -5.763 -54.922 1.00 89.12 408 ARG A N 1
ATOM 3112 C CA . ARG A 1 408 ? 44.888 -5.930 -55.602 1.00 89.12 408 ARG A CA 1
ATOM 3113 C C . ARG A 1 408 ? 43.848 -6.694 -54.771 1.00 89.12 408 ARG A C 1
ATOM 3115 O O . ARG A 1 408 ? 42.653 -6.482 -54.980 1.00 89.12 408 ARG A O 1
ATOM 3122 N N . TYR A 1 409 ? 44.269 -7.575 -53.865 1.00 91.69 409 TYR A N 1
ATOM 3123 C CA . TYR A 1 409 ? 43.387 -8.208 -52.884 1.00 91.69 409 TYR A CA 1
ATOM 3124 C C . TYR A 1 409 ? 42.915 -7.173 -51.851 1.00 91.69 409 TYR A C 1
ATOM 3126 O O . TYR A 1 409 ? 41.710 -6.953 -51.737 1.00 91.69 409 TYR A O 1
ATOM 3134 N N . GLN A 1 410 ? 43.843 -6.443 -51.221 1.00 92.38 410 GLN A N 1
ATOM 3135 C CA . GLN A 1 410 ? 43.533 -5.375 -50.263 1.00 92.38 410 GLN A CA 1
ATOM 3136 C C . GLN A 1 410 ? 42.590 -4.322 -50.857 1.00 92.38 410 GLN A C 1
ATOM 3138 O O . GLN A 1 410 ? 41.579 -3.995 -50.243 1.00 92.38 410 GLN A O 1
ATOM 3143 N N . ALA A 1 411 ? 42.839 -3.841 -52.081 1.00 92.44 411 ALA A N 1
ATOM 3144 C CA . ALA A 1 411 ? 41.959 -2.862 -52.729 1.00 92.44 411 ALA A CA 1
ATOM 3145 C C . ALA A 1 411 ? 40.502 -3.355 -52.882 1.00 92.44 411 ALA A C 1
ATOM 3147 O O . ALA A 1 411 ? 39.571 -2.565 -52.740 1.00 92.44 411 ALA A O 1
ATOM 3148 N N . ARG A 1 412 ? 40.289 -4.659 -53.112 1.00 94.06 412 ARG A N 1
ATOM 3149 C CA . ARG A 1 412 ? 38.948 -5.271 -53.167 1.00 94.06 412 ARG A CA 1
ATOM 3150 C C . ARG A 1 412 ? 38.324 -5.450 -51.785 1.00 94.06 412 ARG A C 1
ATOM 3152 O O . ARG A 1 412 ? 37.124 -5.250 -51.639 1.00 94.06 412 ARG A O 1
ATOM 3159 N N . GLU A 1 413 ? 39.122 -5.815 -50.786 1.00 95.75 413 GLU A N 1
ATOM 3160 C CA . GLU A 1 413 ? 38.678 -5.957 -49.395 1.00 95.75 413 GLU A CA 1
ATOM 3161 C C . GLU A 1 413 ? 38.197 -4.607 -48.832 1.00 95.75 413 GLU A C 1
ATOM 3163 O O . GLU A 1 413 ? 37.086 -4.515 -48.305 1.00 95.75 413 GLU A O 1
ATOM 3168 N N . ARG A 1 414 ? 38.965 -3.526 -49.048 1.00 95.88 414 ARG A N 1
ATOM 3169 C CA . ARG A 1 414 ? 38.557 -2.163 -48.660 1.00 95.88 414 ARG A CA 1
ATOM 3170 C C . ARG A 1 414 ? 37.379 -1.645 -49.494 1.00 95.88 414 ARG A C 1
ATOM 3172 O O . ARG A 1 414 ? 36.505 -0.984 -48.939 1.00 95.88 414 ARG A O 1
ATOM 3179 N N . GLU A 1 415 ? 37.282 -1.988 -50.785 1.00 95.25 415 GLU A N 1
ATOM 3180 C CA . GLU A 1 415 ? 36.093 -1.671 -51.596 1.00 95.25 415 GLU A CA 1
ATOM 3181 C C . GLU A 1 415 ? 34.839 -2.348 -51.028 1.00 95.25 415 GLU A C 1
ATOM 3183 O O . GLU A 1 415 ? 33.791 -1.710 -50.916 1.00 95.25 415 GLU A O 1
ATOM 3188 N N . GLN A 1 416 ? 34.934 -3.624 -50.646 1.00 95.19 416 GLN A N 1
ATOM 3189 C CA . GLN A 1 416 ? 33.814 -4.354 -50.060 1.00 95.19 416 GLN A CA 1
ATOM 3190 C C . GLN A 1 416 ? 33.387 -3.738 -48.721 1.00 95.19 416 GLN A C 1
ATOM 3192 O O . GLN A 1 416 ? 32.191 -3.524 -48.525 1.00 95.19 416 GLN A O 1
ATOM 3197 N N . ALA A 1 417 ? 34.333 -3.385 -47.845 1.00 94.25 417 ALA A N 1
ATOM 3198 C CA . ALA A 1 417 ? 34.042 -2.692 -46.587 1.00 94.25 417 ALA A CA 1
ATOM 3199 C C . ALA A 1 417 ? 33.352 -1.332 -46.818 1.00 94.25 417 ALA A C 1
ATOM 3201 O O . ALA A 1 417 ? 32.319 -1.046 -46.213 1.00 94.25 417 ALA A O 1
ATOM 3202 N N . ALA A 1 418 ? 33.860 -0.528 -47.756 1.00 94.06 418 ALA A N 1
ATOM 3203 C CA . ALA A 1 418 ? 33.289 0.769 -48.116 1.00 94.06 418 ALA A CA 1
ATOM 3204 C C . ALA A 1 418 ? 31.869 0.656 -48.707 1.00 94.06 418 ALA A C 1
ATOM 3206 O O . ALA A 1 418 ? 30.966 1.399 -48.319 1.00 94.06 418 ALA A O 1
ATOM 3207 N N . ARG A 1 419 ? 31.629 -0.312 -49.605 1.00 94.25 419 ARG A N 1
ATOM 3208 C CA . ARG A 1 419 ? 30.286 -0.582 -50.151 1.00 94.25 419 ARG A CA 1
ATOM 3209 C C . ARG A 1 419 ? 29.336 -1.157 -49.092 1.00 94.25 419 ARG A C 1
ATOM 3211 O O . ARG A 1 419 ? 28.148 -0.846 -49.128 1.00 94.25 419 ARG A O 1
ATOM 3218 N N . GLN A 1 420 ? 29.833 -1.944 -48.135 1.00 93.94 420 GLN A N 1
ATOM 3219 C CA . GLN A 1 420 ? 29.041 -2.467 -47.015 1.00 93.94 420 GLN A CA 1
ATOM 3220 C C . GLN A 1 420 ? 28.613 -1.354 -46.046 1.00 93.94 420 GLN A C 1
ATOM 3222 O O . GLN A 1 420 ? 27.454 -1.342 -45.635 1.00 93.94 420 GLN A O 1
ATOM 3227 N N . LEU A 1 421 ? 29.496 -0.398 -45.739 1.00 93.38 421 LEU A N 1
ATOM 3228 C CA . LEU A 1 421 ? 29.184 0.791 -44.934 1.00 93.38 421 LEU A CA 1
ATOM 3229 C C . LEU A 1 421 ? 28.092 1.656 -45.585 1.00 93.38 421 LEU A C 1
ATOM 3231 O O . LEU A 1 421 ? 27.138 2.057 -44.929 1.00 93.38 421 LEU A O 1
ATOM 3235 N N . LEU A 1 422 ? 28.185 1.910 -46.892 1.00 92.56 422 LEU A N 1
ATOM 3236 C CA . LEU A 1 422 ? 27.158 2.682 -47.602 1.00 92.56 422 LEU A CA 1
ATOM 3237 C C . LEU A 1 422 ? 25.838 1.897 -47.781 1.00 92.56 422 LEU A C 1
ATOM 3239 O O . LEU A 1 422 ? 24.777 2.502 -47.918 1.00 92.56 422 LEU A O 1
ATOM 3243 N N . GLY A 1 423 ? 25.882 0.559 -47.742 1.00 90.94 423 GLY A N 1
ATOM 3244 C CA . GLY A 1 423 ? 24.708 -0.326 -47.782 1.00 90.94 423 GLY A CA 1
ATOM 3245 C C . GLY A 1 423 ? 24.061 -0.634 -46.419 1.00 90.94 423 GLY A C 1
ATOM 3246 O O . GLY A 1 423 ? 22.941 -1.155 -46.372 1.00 90.94 423 GLY A O 1
ATOM 3247 N N . SER A 1 424 ? 24.721 -0.326 -45.296 1.00 91.31 424 SER A N 1
ATOM 3248 C CA . SER A 1 424 ? 24.126 -0.461 -43.956 1.00 91.31 424 SER A CA 1
ATOM 3249 C C . SER A 1 424 ? 23.210 0.712 -43.592 1.00 91.31 424 SER A C 1
ATOM 3251 O O . SER A 1 424 ? 22.364 0.560 -42.711 1.00 91.31 424 SER A O 1
ATOM 3253 N N . LEU A 1 425 ? 23.307 1.831 -44.319 1.00 92.56 425 LEU A N 1
ATOM 3254 C CA . LEU A 1 425 ? 22.428 2.994 -44.182 1.00 92.56 425 LEU A CA 1
ATOM 3255 C C . LEU A 1 425 ? 20.944 2.616 -44.363 1.00 92.56 425 LEU A C 1
ATOM 3257 O O . LEU A 1 425 ? 20.591 1.660 -45.063 1.00 92.56 425 LEU A O 1
ATOM 3261 N N . ARG A 1 426 ? 20.053 3.377 -43.725 1.00 90.94 426 ARG A N 1
ATOM 3262 C CA . ARG A 1 426 ? 18.595 3.180 -43.746 1.00 90.94 426 ARG A CA 1
ATOM 3263 C C . ARG A 1 426 ? 17.895 4.480 -44.128 1.00 90.94 426 ARG A C 1
ATOM 3265 O O . ARG A 1 426 ? 18.455 5.547 -43.912 1.00 90.94 426 ARG A O 1
ATOM 3272 N N . ASP A 1 427 ? 16.695 4.360 -44.687 1.00 91.25 427 ASP A N 1
ATOM 3273 C CA . ASP A 1 427 ? 15.751 5.468 -44.874 1.00 91.25 427 ASP A CA 1
ATOM 3274 C C . ASP A 1 427 ? 14.723 5.452 -43.733 1.00 91.25 427 ASP A C 1
ATOM 3276 O O . ASP A 1 427 ? 14.471 4.400 -43.140 1.00 91.25 427 ASP A O 1
ATOM 3280 N N . VAL A 1 428 ? 14.091 6.595 -43.468 1.00 91.31 428 VAL A N 1
ATOM 3281 C CA . VAL A 1 428 ? 13.026 6.744 -42.467 1.00 91.31 428 VAL A CA 1
ATOM 3282 C C . VAL A 1 428 ? 11.749 7.189 -43.171 1.00 91.31 428 VAL A C 1
ATOM 3284 O O . VAL A 1 428 ? 11.724 8.191 -43.887 1.00 91.31 428 VAL A O 1
ATOM 3287 N N . ALA A 1 429 ? 10.672 6.429 -42.981 1.00 88.69 429 ALA A N 1
ATOM 3288 C CA . ALA A 1 429 ? 9.350 6.806 -43.464 1.00 88.69 429 ALA A CA 1
ATOM 3289 C C . ALA A 1 429 ? 8.748 7.922 -42.584 1.00 88.69 429 ALA A C 1
ATOM 3291 O O . ALA A 1 429 ? 9.017 7.948 -41.382 1.00 88.69 429 ALA A O 1
ATOM 3292 N N . PRO A 1 430 ? 7.924 8.830 -43.141 1.00 88.25 430 PRO A N 1
ATOM 3293 C CA . PRO A 1 430 ? 7.129 9.743 -42.325 1.00 88.25 430 PRO A CA 1
ATOM 3294 C C . PRO A 1 430 ? 6.141 8.958 -41.452 1.00 88.25 430 PRO A C 1
ATOM 3296 O O . PRO A 1 430 ? 5.658 7.898 -41.856 1.00 88.25 430 PRO A O 1
ATOM 3299 N N . ILE A 1 431 ? 5.837 9.496 -40.273 1.00 86.81 431 ILE A N 1
ATOM 3300 C CA . ILE A 1 431 ? 4.850 8.940 -39.344 1.00 86.81 431 ILE A CA 1
ATOM 3301 C C . ILE A 1 431 ? 3.544 9.719 -39.524 1.00 86.81 431 ILE A C 1
ATOM 3303 O O . ILE A 1 431 ? 3.543 10.949 -39.480 1.00 86.81 431 ILE A O 1
ATOM 3307 N N . ASP A 1 432 ? 2.429 9.015 -39.723 1.00 79.62 432 ASP A N 1
ATOM 3308 C CA . ASP A 1 432 ? 1.123 9.657 -39.881 1.00 79.62 432 ASP A CA 1
ATOM 3309 C C . ASP A 1 432 ? 0.765 10.481 -38.630 1.00 79.62 432 ASP A C 1
ATOM 3311 O O . ASP A 1 432 ? 0.698 9.960 -37.516 1.00 79.62 432 ASP A O 1
ATOM 3315 N N . GLY A 1 433 ? 0.518 11.778 -38.829 1.00 76.38 433 GLY A N 1
ATOM 3316 C CA . GLY A 1 433 ? 0.104 12.710 -37.777 1.00 76.38 433 GLY A CA 1
ATOM 3317 C C . GLY A 1 433 ? 1.226 13.440 -37.028 1.00 76.38 433 GLY A C 1
ATOM 3318 O O . GLY A 1 433 ? 0.898 14.277 -36.192 1.00 76.38 433 GLY A O 1
ATOM 3319 N N . ILE A 1 434 ? 2.512 13.191 -37.322 1.00 84.44 434 ILE A N 1
ATOM 3320 C CA . ILE A 1 434 ? 3.637 13.949 -36.739 1.00 84.44 434 ILE A CA 1
ATOM 3321 C C . ILE A 1 434 ? 4.569 14.483 -37.832 1.00 84.44 434 ILE A C 1
ATOM 3323 O O . ILE A 1 434 ? 5.123 13.727 -38.629 1.00 84.44 434 ILE A O 1
ATOM 3327 N N . GLU A 1 435 ? 4.786 15.799 -37.826 1.00 86.19 435 GLU A N 1
ATOM 3328 C CA . GLU A 1 435 ? 5.773 16.470 -38.672 1.00 86.19 435 GLU A CA 1
ATOM 3329 C C . GLU A 1 435 ? 7.097 16.636 -37.909 1.00 86.19 435 GLU A C 1
ATOM 3331 O O . GLU A 1 435 ? 7.199 17.457 -37.003 1.00 86.19 435 GLU A O 1
ATOM 3336 N N . LEU A 1 436 ? 8.116 15.860 -38.292 1.00 90.19 436 LEU A N 1
ATOM 3337 C CA . LEU A 1 436 ? 9.503 16.039 -37.843 1.00 90.19 436 LEU A CA 1
ATOM 3338 C C . LEU A 1 436 ? 10.220 16.955 -38.847 1.00 90.19 436 LEU A C 1
ATOM 3340 O O . LEU A 1 436 ? 10.379 16.590 -40.017 1.00 90.19 436 LEU A O 1
ATOM 3344 N N . ALA A 1 437 ? 10.646 18.145 -38.426 1.00 91.38 437 ALA A N 1
ATOM 3345 C CA . ALA A 1 437 ? 11.219 19.156 -39.313 1.00 91.38 437 ALA A CA 1
ATOM 3346 C C . ALA A 1 437 ? 12.571 18.717 -39.904 1.00 91.38 437 ALA A C 1
ATOM 3348 O O . ALA A 1 437 ? 12.881 19.018 -41.062 1.00 91.38 437 ALA A O 1
ATOM 3349 N N . SER A 1 438 ? 13.362 17.956 -39.144 1.00 92.75 438 SER A N 1
ATOM 3350 C CA . SER A 1 438 ? 14.642 17.403 -39.598 1.00 92.75 438 SER A CA 1
ATOM 3351 C C . SER A 1 438 ? 14.494 16.300 -40.654 1.00 92.75 438 SER A C 1
ATOM 3353 O O . SER A 1 438 ? 15.422 16.092 -41.439 1.00 92.75 438 SER A O 1
ATOM 3355 N N . LEU A 1 439 ? 13.336 15.624 -40.737 1.00 93.00 439 LEU A N 1
ATOM 3356 C CA . LEU A 1 439 ? 13.132 14.454 -41.601 1.00 93.00 439 LEU A CA 1
ATOM 3357 C C . LEU A 1 439 ? 13.368 14.772 -43.083 1.00 93.00 439 LEU A C 1
ATOM 3359 O O . LEU A 1 439 ? 13.970 13.969 -43.794 1.00 93.00 439 LEU A O 1
ATOM 3363 N N . THR A 1 440 ? 12.946 15.950 -43.553 1.00 92.38 440 THR A N 1
ATOM 3364 C CA . THR A 1 440 ? 13.182 16.378 -44.943 1.00 92.38 440 THR A CA 1
ATOM 3365 C C . THR A 1 440 ? 14.682 16.467 -45.233 1.00 92.38 440 THR A C 1
ATOM 3367 O O . THR A 1 440 ? 15.173 15.831 -46.167 1.00 92.38 440 THR A O 1
ATOM 3370 N N . THR A 1 441 ? 15.426 17.172 -44.375 1.00 93.94 441 THR A N 1
ATOM 3371 C CA . THR A 1 441 ? 16.887 17.305 -44.460 1.00 93.94 441 THR A CA 1
ATOM 3372 C C . THR A 1 441 ? 17.570 15.941 -44.395 1.00 93.94 441 THR A C 1
ATOM 3374 O O . THR A 1 441 ? 18.416 15.633 -45.232 1.00 93.94 441 THR A O 1
ATOM 3377 N N . TYR A 1 442 ? 17.176 15.088 -43.447 1.00 95.56 442 TYR A N 1
ATOM 3378 C CA . TYR A 1 442 ? 17.710 13.737 -43.301 1.00 95.56 442 TYR A CA 1
ATOM 3379 C C . TYR A 1 442 ? 17.532 12.903 -44.573 1.00 95.56 442 TYR A C 1
ATOM 3381 O O . TYR A 1 442 ? 18.504 12.319 -45.052 1.00 95.56 442 TYR 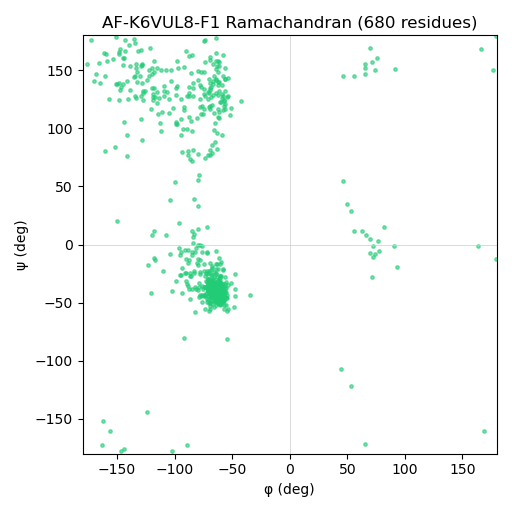A O 1
ATOM 3389 N N . ARG A 1 443 ? 16.337 12.886 -45.179 1.00 93.94 443 ARG A N 1
ATOM 3390 C CA . ARG A 1 443 ? 16.082 12.085 -46.389 1.00 93.94 443 ARG A CA 1
ATOM 3391 C C . ARG A 1 443 ? 16.820 12.623 -47.617 1.00 93.94 443 ARG A C 1
ATOM 3393 O O . ARG A 1 443 ? 17.240 11.832 -48.463 1.00 93.94 443 ARG A O 1
ATOM 3400 N N . GLU A 1 444 ? 17.077 13.931 -47.696 1.00 94.62 444 GLU A N 1
ATOM 3401 C CA . GLU A 1 444 ? 18.002 14.495 -48.690 1.00 94.62 444 GLU A CA 1
ATOM 3402 C C . GLU A 1 444 ? 19.445 14.005 -48.485 1.00 94.62 444 GLU A C 1
ATOM 3404 O O . GLU A 1 444 ? 20.079 13.554 -49.444 1.00 94.62 444 GLU A O 1
ATOM 3409 N N . LYS A 1 445 ? 19.969 14.037 -47.248 1.00 95.25 445 LYS A N 1
ATOM 3410 C CA . LYS A 1 445 ? 21.331 13.550 -46.953 1.00 95.25 445 LYS A CA 1
ATOM 3411 C C . LYS A 1 445 ? 21.453 12.039 -47.142 1.00 95.25 445 LYS A C 1
ATOM 3413 O O . LYS A 1 445 ? 22.435 11.592 -47.730 1.00 95.25 445 LYS A O 1
ATOM 3418 N N . PHE A 1 446 ? 20.448 11.260 -46.739 1.00 95.12 446 PHE A N 1
ATOM 3419 C CA . PHE A 1 446 ? 20.379 9.820 -46.994 1.00 95.12 446 PHE A CA 1
ATOM 3420 C C . PHE A 1 446 ? 20.433 9.522 -48.493 1.00 95.12 446 PHE A C 1
ATOM 3422 O O . PHE A 1 446 ? 21.227 8.688 -48.926 1.00 95.12 446 PHE A O 1
ATOM 3429 N N . LYS A 1 447 ? 19.644 10.230 -49.310 1.00 94.00 447 LYS A N 1
ATOM 3430 C CA . LYS A 1 447 ? 19.642 10.061 -50.769 1.00 94.00 447 LYS A CA 1
ATOM 3431 C C . LYS A 1 447 ? 20.989 10.420 -51.408 1.00 94.00 447 LYS A C 1
ATOM 3433 O O . LYS A 1 447 ? 21.360 9.800 -52.401 1.00 94.00 447 LYS A O 1
ATOM 3438 N N . ALA A 1 448 ? 21.725 11.384 -50.852 1.00 93.38 448 ALA A N 1
ATOM 3439 C CA . ALA A 1 448 ? 23.084 11.695 -51.292 1.00 93.38 448 ALA A CA 1
ATOM 3440 C C . ALA A 1 448 ? 24.088 10.601 -50.877 1.00 93.38 448 ALA A C 1
ATOM 3442 O O . ALA A 1 448 ? 24.816 10.085 -51.720 1.00 93.38 448 ALA A O 1
ATOM 3443 N N . ALA A 1 449 ? 24.090 10.188 -49.606 1.00 92.75 449 ALA A N 1
ATOM 3444 C CA . ALA A 1 449 ? 25.014 9.176 -49.089 1.00 92.75 449 ALA A CA 1
ATOM 3445 C C . ALA A 1 449 ? 24.789 7.780 -49.705 1.00 92.75 449 ALA A C 1
ATOM 3447 O O . ALA A 1 449 ? 25.752 7.091 -50.037 1.00 92.75 449 ALA A O 1
ATOM 3448 N N . SER A 1 450 ? 23.535 7.380 -49.937 1.00 92.75 450 SER A N 1
ATOM 3449 C CA . SER A 1 450 ? 23.175 6.088 -50.548 1.00 92.75 450 SER A CA 1
ATOM 3450 C C . SER A 1 450 ? 23.378 6.020 -52.072 1.00 92.75 450 SER A C 1
ATOM 3452 O O . SER A 1 450 ? 23.273 4.939 -52.653 1.00 92.75 450 SER A O 1
ATOM 3454 N N . ALA A 1 451 ? 23.718 7.130 -52.738 1.00 93.50 451 ALA A N 1
ATOM 3455 C CA . ALA A 1 451 ? 24.015 7.170 -54.173 1.00 93.50 451 ALA A CA 1
ATOM 3456 C C . ALA A 1 451 ? 25.441 6.663 -54.487 1.00 93.50 451 ALA A C 1
ATOM 3458 O O . ALA A 1 451 ? 26.271 7.401 -55.012 1.00 93.50 451 ALA A O 1
ATOM 3459 N N . ILE A 1 452 ? 25.732 5.403 -54.136 1.00 91.31 452 ILE A N 1
ATOM 3460 C CA . ILE A 1 452 ? 27.074 4.797 -54.221 1.00 91.31 452 ILE A CA 1
ATOM 3461 C C . ILE A 1 452 ? 27.663 4.932 -55.643 1.00 91.31 452 ILE A C 1
ATOM 3463 O O . ILE A 1 452 ? 27.036 4.465 -56.600 1.00 91.31 452 ILE A O 1
ATOM 3467 N N . PRO A 1 453 ? 28.887 5.476 -55.803 1.00 92.50 453 PRO A N 1
ATOM 3468 C CA . PRO A 1 453 ? 29.549 5.561 -57.098 1.00 92.50 453 PRO A CA 1
ATOM 3469 C C . PRO A 1 453 ? 29.744 4.204 -57.791 1.00 92.50 453 PRO A C 1
ATOM 3471 O O . PRO A 1 453 ? 30.035 3.169 -57.175 1.00 92.50 453 PRO A O 1
ATOM 3474 N N . ALA A 1 454 ? 29.628 4.225 -59.121 1.00 88.88 454 ALA A N 1
ATOM 3475 C CA . ALA A 1 454 ? 29.942 3.073 -59.963 1.00 88.88 454 ALA A CA 1
ATOM 3476 C C . ALA A 1 454 ? 31.457 2.802 -59.994 1.00 88.88 454 ALA A C 1
ATOM 3478 O O . ALA A 1 454 ? 31.882 1.654 -59.866 1.00 88.88 454 ALA A O 1
ATOM 3479 N N . SER A 1 455 ? 32.262 3.864 -60.111 1.00 91.94 455 SER A N 1
ATOM 3480 C CA . SER A 1 455 ? 33.722 3.809 -60.027 1.00 91.94 455 SER A CA 1
ATOM 3481 C C . SER A 1 455 ? 34.172 3.585 -58.585 1.00 91.94 455 SER A C 1
ATOM 3483 O O . SER A 1 455 ? 33.806 4.347 -57.692 1.00 91.94 455 SER A O 1
ATOM 3485 N N . THR A 1 456 ? 35.016 2.579 -58.362 1.00 91.62 456 THR A N 1
ATOM 3486 C CA . THR A 1 456 ? 35.669 2.327 -57.067 1.00 91.62 456 THR A CA 1
ATOM 3487 C C . THR A 1 456 ? 36.545 3.504 -56.621 1.00 91.62 456 THR A C 1
ATOM 3489 O O . THR A 1 456 ? 36.735 3.719 -55.427 1.00 91.62 456 THR A O 1
ATOM 3492 N N . GLU A 1 457 ? 37.057 4.284 -57.576 1.00 91.44 457 GLU A N 1
ATOM 3493 C CA . GLU A 1 457 ? 38.007 5.374 -57.333 1.00 91.44 457 GLU A CA 1
ATOM 3494 C C . GLU A 1 457 ? 37.361 6.596 -56.659 1.00 91.44 457 GLU A C 1
ATOM 3496 O O . GLU A 1 457 ? 38.038 7.323 -55.932 1.00 91.44 457 GLU A O 1
ATOM 3501 N N . ASP A 1 458 ? 36.050 6.777 -56.846 1.00 94.25 458 ASP A N 1
ATOM 3502 C CA . ASP A 1 458 ? 35.281 7.903 -56.301 1.00 94.25 458 ASP A CA 1
ATOM 3503 C C . ASP A 1 458 ? 34.727 7.615 -54.890 1.00 94.25 458 ASP A C 1
ATOM 3505 O O . ASP A 1 458 ? 34.343 8.536 -54.167 1.00 94.25 458 ASP A O 1
ATOM 3509 N N . ILE A 1 459 ? 34.697 6.343 -54.465 1.00 94.62 459 ILE A N 1
ATOM 3510 C CA . ILE A 1 459 ? 34.082 5.909 -53.195 1.00 94.62 459 ILE A CA 1
ATOM 3511 C C . ILE A 1 459 ? 34.714 6.576 -51.955 1.00 94.62 459 ILE A C 1
ATOM 3513 O O . ILE A 1 459 ? 33.943 7.017 -51.099 1.00 94.62 459 ILE A O 1
ATOM 3517 N N . PRO A 1 460 ? 36.053 6.728 -51.828 1.00 95.44 460 PRO A N 1
ATOM 3518 C CA . PRO A 1 460 ? 36.652 7.450 -50.702 1.00 95.44 460 PRO A CA 1
ATOM 3519 C C . PRO A 1 460 ? 36.140 8.889 -50.562 1.00 95.44 460 PRO A C 1
ATOM 3521 O O . PRO A 1 460 ? 35.702 9.294 -49.487 1.00 95.44 460 PRO A O 1
ATOM 3524 N N . GLY A 1 461 ? 36.127 9.642 -51.668 1.00 94.12 461 GLY A N 1
ATOM 3525 C CA . GLY A 1 461 ? 35.648 11.027 -51.684 1.00 94.12 461 GLY A CA 1
ATOM 3526 C C . GLY A 1 461 ? 34.144 11.131 -51.426 1.00 94.12 461 GLY A C 1
ATOM 3527 O O . GLY A 1 461 ? 33.698 12.063 -50.762 1.00 94.12 461 GLY A O 1
ATOM 3528 N N . HIS A 1 462 ? 33.362 10.153 -51.892 1.00 94.94 462 HIS A N 1
ATOM 3529 C CA . HIS A 1 462 ? 31.927 10.055 -51.613 1.00 94.94 462 HIS A CA 1
ATOM 3530 C C . HIS A 1 462 ? 31.635 9.855 -50.120 1.00 94.94 462 HIS A C 1
ATOM 3532 O O . HIS A 1 462 ? 30.779 10.551 -49.576 1.00 94.94 462 HIS A O 1
ATOM 3538 N N . ILE A 1 463 ? 32.367 8.959 -49.445 1.00 94.50 463 ILE A N 1
ATOM 3539 C CA . ILE A 1 463 ? 32.241 8.740 -47.993 1.00 94.50 463 ILE A CA 1
ATOM 3540 C C . ILE A 1 463 ? 32.571 10.030 -47.232 1.00 94.50 463 ILE A C 1
ATOM 3542 O O . ILE A 1 463 ? 31.749 10.501 -46.449 1.00 94.50 463 ILE A O 1
ATOM 3546 N N . GLU A 1 464 ? 33.725 10.638 -47.511 1.00 94.75 464 GLU A N 1
ATOM 3547 C CA . GLU A 1 464 ? 34.184 11.863 -46.841 1.00 94.75 464 GLU A CA 1
ATOM 3548 C C . GLU A 1 464 ? 33.254 13.066 -47.080 1.00 94.75 464 GLU A C 1
ATOM 3550 O O . GLU A 1 464 ? 33.057 13.883 -46.182 1.00 94.75 464 GLU A O 1
ATOM 3555 N N . THR A 1 465 ? 32.645 13.170 -48.268 1.00 95.56 465 THR A N 1
ATOM 3556 C CA . THR A 1 465 ? 31.757 14.292 -48.630 1.00 95.56 465 THR A CA 1
ATOM 3557 C C . THR A 1 465 ? 30.338 14.128 -48.084 1.00 95.56 465 THR A C 1
ATOM 3559 O O . THR A 1 465 ? 29.713 15.115 -47.692 1.00 95.56 465 THR A O 1
ATOM 3562 N N . HIS A 1 466 ? 29.791 12.907 -48.085 1.00 95.06 466 HIS A N 1
ATOM 3563 C CA . HIS A 1 466 ? 28.361 12.686 -47.842 1.00 95.06 466 HIS A CA 1
ATOM 3564 C C . HIS A 1 466 ? 28.026 12.019 -46.509 1.00 95.06 466 HIS A C 1
ATOM 3566 O O . HIS A 1 466 ? 26.908 12.217 -46.029 1.00 95.06 466 HIS A O 1
ATOM 3572 N N . LEU A 1 467 ? 28.948 11.279 -45.880 1.00 93.94 467 LEU A N 1
ATOM 3573 C CA . LEU A 1 467 ? 28.640 10.614 -44.614 1.00 93.94 467 LEU A CA 1
ATOM 3574 C C . LEU A 1 467 ? 28.589 11.575 -43.410 1.00 93.94 467 LEU A C 1
ATOM 3576 O O . LEU A 1 467 ? 27.610 11.484 -42.672 1.00 93.94 467 LEU A O 1
ATOM 3580 N N . PRO A 1 468 ? 29.519 12.535 -43.204 1.00 94.56 468 PRO A N 1
ATOM 3581 C CA . PRO A 1 468 ? 29.427 13.439 -42.053 1.00 94.56 468 PRO A CA 1
ATOM 3582 C C . PRO A 1 468 ? 28.130 14.279 -42.036 1.00 94.56 468 PRO A C 1
ATOM 3584 O O . PRO A 1 468 ? 27.454 14.272 -41.007 1.00 94.56 468 PRO A O 1
ATOM 3587 N N . PRO A 1 469 ? 27.671 14.889 -43.156 1.00 94.25 469 PRO A N 1
ATOM 3588 C CA . PRO A 1 469 ? 26.372 15.572 -43.194 1.00 94.25 469 PRO A CA 1
ATOM 3589 C C . PRO A 1 469 ? 25.162 14.637 -43.028 1.00 94.25 469 PRO A C 1
ATOM 3591 O O . PRO A 1 469 ? 24.087 15.095 -42.647 1.00 94.25 469 PRO A O 1
ATOM 3594 N N . PHE A 1 470 ? 25.298 13.340 -43.333 1.00 95.25 470 PHE A N 1
ATOM 3595 C CA . PHE A 1 470 ? 24.263 12.342 -43.046 1.00 95.25 470 PHE A CA 1
ATOM 3596 C C . PHE A 1 470 ? 24.211 11.995 -41.552 1.00 95.25 470 PHE A C 1
ATOM 3598 O O . PHE A 1 470 ? 23.119 11.937 -40.994 1.00 95.25 470 PHE A O 1
ATOM 3605 N N . VAL A 1 471 ? 25.362 11.810 -40.897 1.00 95.19 471 VAL A N 1
ATOM 3606 C CA . VAL A 1 471 ? 25.450 11.537 -39.451 1.00 95.19 471 VAL A CA 1
ATOM 3607 C C . VAL A 1 471 ? 24.924 12.728 -38.644 1.00 95.19 471 VAL A C 1
ATOM 3609 O O . VAL A 1 471 ? 24.148 12.531 -37.712 1.00 95.19 471 VAL A O 1
ATOM 3612 N N . GLU A 1 472 ? 25.252 13.959 -39.044 1.00 95.56 472 GLU A N 1
ATOM 3613 C CA . GLU A 1 472 ? 24.682 15.192 -38.480 1.00 95.56 472 GLU A CA 1
ATOM 3614 C C . GLU A 1 472 ? 23.145 15.220 -38.601 1.00 95.56 472 GLU A C 1
ATOM 3616 O O . GLU A 1 472 ? 22.443 15.375 -37.601 1.00 95.56 472 GLU A O 1
ATOM 3621 N N . ALA A 1 473 ? 22.602 14.994 -39.804 1.00 95.50 473 ALA A N 1
ATOM 3622 C CA . ALA A 1 473 ? 21.155 15.017 -40.031 1.00 95.50 473 ALA A CA 1
ATOM 3623 C C . ALA A 1 473 ? 20.406 13.853 -39.353 1.00 95.50 473 ALA A C 1
ATOM 3625 O O . ALA A 1 473 ? 19.271 14.035 -38.916 1.00 95.50 473 ALA A O 1
ATOM 3626 N N . LEU A 1 474 ? 21.025 12.672 -39.232 1.00 95.12 474 LEU A N 1
ATOM 3627 C CA . LEU A 1 474 ? 20.476 11.551 -38.466 1.00 95.12 474 LEU A CA 1
ATOM 3628 C C . LEU A 1 474 ? 20.495 11.848 -36.962 1.00 95.12 474 LEU A C 1
ATOM 3630 O O . LEU A 1 474 ? 19.538 11.515 -36.275 1.00 95.12 474 LEU A O 1
ATOM 3634 N N . THR A 1 475 ? 21.535 12.510 -36.451 1.00 95.81 475 THR A N 1
ATOM 3635 C CA . THR A 1 475 ? 21.605 12.913 -35.036 1.00 95.81 475 THR A CA 1
ATOM 3636 C C . THR A 1 475 ? 20.482 13.899 -34.711 1.00 95.81 475 THR A C 1
ATOM 3638 O O . THR A 1 475 ? 19.695 13.639 -33.807 1.00 95.81 475 THR A O 1
ATOM 3641 N N . ALA A 1 476 ? 20.303 14.941 -35.533 1.00 95.56 476 ALA A N 1
ATOM 3642 C CA . ALA A 1 476 ? 19.197 15.891 -35.390 1.00 95.56 476 ALA A CA 1
ATOM 3643 C C . ALA A 1 476 ? 17.809 15.215 -35.430 1.00 95.56 476 ALA A C 1
ATOM 3645 O O . ALA A 1 476 ? 16.935 15.571 -34.643 1.00 95.56 476 ALA A O 1
ATOM 3646 N N . LEU A 1 477 ? 17.614 14.214 -36.299 1.00 95.81 477 LEU A N 1
ATOM 3647 C CA . LEU A 1 477 ? 16.365 13.445 -36.380 1.00 95.81 477 LEU A CA 1
ATOM 3648 C C . LEU A 1 477 ? 16.133 12.537 -35.164 1.00 95.81 477 LEU A C 1
ATOM 3650 O O . LEU A 1 477 ? 14.995 12.391 -34.718 1.00 95.81 477 LEU A O 1
ATOM 3654 N N . ARG A 1 478 ? 17.193 11.945 -34.603 1.00 95.81 478 ARG A N 1
ATOM 3655 C CA . ARG A 1 478 ? 17.110 11.160 -33.363 1.00 95.81 478 ARG A CA 1
ATOM 3656 C C . ARG A 1 478 ? 16.756 12.040 -32.167 1.00 95.81 478 ARG A C 1
ATOM 3658 O O . ARG A 1 478 ? 15.892 11.652 -31.385 1.00 95.81 478 ARG A O 1
ATOM 3665 N N . ASP A 1 479 ? 17.375 13.212 -32.060 1.00 94.94 479 ASP A N 1
ATOM 3666 C CA . ASP A 1 479 ? 17.142 14.162 -30.969 1.00 94.94 479 ASP A CA 1
ATOM 3667 C C . ASP A 1 479 ? 15.735 14.785 -31.050 1.00 94.94 479 ASP A C 1
ATOM 3669 O O . ASP A 1 479 ? 15.041 14.871 -30.037 1.00 94.94 479 ASP A O 1
ATOM 3673 N N . GLU A 1 480 ? 15.261 15.146 -32.251 1.00 94.38 480 GLU A N 1
ATOM 3674 C CA . GLU A 1 480 ? 13.891 15.637 -32.470 1.00 94.38 480 GLU A CA 1
ATOM 3675 C C . GLU A 1 480 ? 12.845 14.555 -32.150 1.00 94.38 480 GLU A C 1
ATOM 3677 O O . GLU A 1 480 ? 11.860 14.830 -31.460 1.00 94.38 480 GLU A O 1
ATOM 3682 N N . ALA A 1 481 ? 13.072 13.304 -32.571 1.00 93.00 481 ALA A N 1
ATOM 3683 C CA . ALA A 1 481 ? 12.180 12.194 -32.241 1.00 93.00 481 ALA A CA 1
ATOM 3684 C C . ALA A 1 481 ? 12.167 11.896 -30.730 1.00 93.00 481 ALA A C 1
ATOM 3686 O O . ALA A 1 481 ? 11.096 11.703 -30.156 1.00 93.00 481 ALA A O 1
ATOM 3687 N N . ALA A 1 482 ? 13.330 11.920 -30.069 1.00 92.00 482 ALA A N 1
ATOM 3688 C CA . ALA A 1 482 ? 13.446 11.721 -28.626 1.00 92.00 482 ALA A CA 1
ATOM 3689 C C . ALA A 1 482 ? 12.766 12.842 -27.817 1.00 92.00 482 ALA A C 1
ATOM 3691 O O . ALA A 1 482 ? 12.058 12.541 -26.855 1.00 92.00 482 ALA A O 1
ATOM 3692 N N . SER A 1 483 ? 12.918 14.111 -28.223 1.00 90.44 483 SER A N 1
ATOM 3693 C CA . SER A 1 483 ? 12.178 15.232 -27.619 1.00 90.44 483 SER A CA 1
ATOM 3694 C C . SER A 1 483 ? 10.675 15.041 -27.794 1.00 90.44 483 SER A C 1
ATOM 3696 O O . SER A 1 483 ? 9.940 15.103 -26.817 1.00 90.44 483 SER A O 1
ATOM 3698 N N . THR A 1 484 ? 10.225 14.702 -29.007 1.00 88.12 484 THR A N 1
ATOM 3699 C CA . THR A 1 484 ? 8.798 14.490 -29.301 1.00 88.12 484 THR A CA 1
ATOM 3700 C C . THR A 1 484 ? 8.188 13.375 -28.439 1.00 88.12 484 THR A C 1
ATOM 3702 O O . THR A 1 484 ? 7.071 13.518 -27.946 1.00 88.12 484 THR A O 1
ATOM 3705 N N . VAL A 1 485 ? 8.919 12.276 -28.198 1.00 87.12 485 VAL A N 1
ATOM 3706 C CA . VAL A 1 485 ? 8.498 11.217 -27.258 1.00 87.12 485 VAL A CA 1
ATOM 3707 C C . VAL A 1 485 ? 8.427 11.744 -25.825 1.00 87.12 485 VAL A C 1
ATOM 3709 O O . VAL A 1 485 ? 7.442 11.485 -25.136 1.00 87.12 485 VAL A O 1
ATOM 3712 N N . ALA A 1 486 ? 9.440 12.491 -25.377 1.00 84.38 486 ALA A N 1
ATOM 3713 C CA . ALA A 1 486 ? 9.466 13.063 -24.035 1.00 84.38 486 ALA A CA 1
ATOM 3714 C C . ALA A 1 486 ? 8.299 14.038 -23.807 1.00 84.38 486 ALA A C 1
ATOM 3716 O O . ALA A 1 486 ? 7.632 13.948 -22.779 1.00 84.38 486 ALA A O 1
ATOM 3717 N N . ASP A 1 487 ? 7.997 14.902 -24.779 1.00 83.00 487 ASP A N 1
ATOM 3718 C CA . ASP A 1 487 ? 6.878 15.843 -24.733 1.00 83.00 487 ASP A CA 1
ATOM 3719 C C . ASP A 1 487 ? 5.531 15.099 -24.645 1.00 83.00 487 ASP A C 1
ATOM 3721 O O . ASP A 1 487 ? 4.757 15.348 -23.716 1.00 83.00 487 ASP A O 1
ATOM 3725 N N . LEU A 1 488 ? 5.289 14.109 -25.520 1.00 78.56 488 LEU A N 1
ATOM 3726 C CA . LEU A 1 488 ? 4.075 13.272 -25.514 1.00 78.56 488 LEU A CA 1
ATOM 3727 C C . LEU A 1 488 ? 3.904 12.436 -24.233 1.00 78.56 488 LEU A C 1
ATOM 3729 O O . LEU A 1 488 ? 2.777 12.167 -23.817 1.00 78.56 488 LEU A O 1
ATOM 3733 N N . GLN A 1 489 ? 5.000 12.012 -23.597 1.00 79.56 489 GLN A N 1
ATOM 3734 C CA . GLN A 1 489 ? 4.954 11.249 -22.344 1.00 79.56 489 GLN A CA 1
ATOM 3735 C C . GLN A 1 489 ? 4.898 12.148 -21.094 1.00 79.56 489 GLN A C 1
ATOM 3737 O O . GLN A 1 489 ? 4.377 11.710 -20.067 1.00 79.56 489 GLN A O 1
ATOM 3742 N N . SER A 1 490 ? 5.380 13.397 -21.161 1.00 80.44 490 SER A N 1
ATOM 3743 C CA . SER A 1 490 ? 5.544 14.298 -20.004 1.00 80.44 490 SER A CA 1
ATOM 3744 C C . SER A 1 490 ? 4.250 14.572 -19.229 1.00 80.44 490 SER A C 1
ATOM 3746 O O . SER A 1 490 ? 4.262 14.624 -17.999 1.00 80.44 490 SER A O 1
ATOM 3748 N N . VAL A 1 491 ? 3.132 14.713 -19.946 1.00 80.44 491 VAL A N 1
ATOM 3749 C CA . VAL A 1 491 ? 1.806 15.005 -19.382 1.00 80.44 491 VAL A CA 1
ATOM 3750 C C . VAL A 1 491 ? 1.149 13.740 -18.818 1.00 80.44 491 VAL A C 1
ATOM 3752 O O . VAL A 1 491 ? 0.520 13.784 -17.760 1.00 80.44 491 VAL A O 1
ATOM 3755 N N . TRP A 1 492 ? 1.308 12.599 -19.496 1.00 84.12 492 TRP A N 1
ATOM 3756 C CA . TRP A 1 492 ? 0.626 11.352 -19.140 1.00 84.12 492 TRP A CA 1
ATOM 3757 C C . TRP A 1 492 ? 1.346 10.533 -18.065 1.00 84.12 492 TRP A C 1
ATOM 3759 O O . TRP A 1 492 ? 0.686 9.955 -17.202 1.00 84.12 492 TRP A O 1
ATOM 3769 N N . ALA A 1 493 ? 2.681 10.475 -18.081 1.00 83.31 493 ALA A N 1
ATOM 3770 C CA . ALA A 1 493 ? 3.449 9.566 -17.228 1.00 83.31 493 ALA A CA 1
ATOM 3771 C C . ALA A 1 493 ? 3.184 9.725 -15.710 1.00 83.31 493 ALA A C 1
ATOM 3773 O O . ALA A 1 493 ? 2.978 8.699 -15.057 1.00 83.31 493 ALA A O 1
ATOM 3774 N N . PRO A 1 494 ? 3.079 10.943 -15.129 1.00 87.69 494 PRO A N 1
ATOM 3775 C CA . PRO A 1 494 ? 2.755 11.097 -13.704 1.00 87.69 494 PRO A CA 1
ATOM 3776 C C . PRO A 1 494 ? 1.352 10.575 -13.352 1.00 87.69 494 PRO A C 1
ATOM 3778 O O . PRO A 1 494 ? 1.134 9.977 -12.301 1.00 87.69 494 PRO A O 1
ATOM 3781 N N . ILE A 1 495 ? 0.391 10.757 -14.261 1.00 89.06 495 ILE A N 1
ATOM 3782 C CA . ILE A 1 495 ? -1.005 10.326 -14.095 1.00 89.06 495 ILE A CA 1
ATOM 3783 C C . ILE A 1 495 ? -1.113 8.805 -14.239 1.00 89.06 495 ILE A C 1
ATOM 3785 O O . ILE A 1 495 ? -1.885 8.160 -13.527 1.00 89.06 495 ILE A O 1
ATOM 3789 N N . ALA A 1 496 ? -0.322 8.223 -15.143 1.00 88.06 496 ALA A N 1
ATOM 3790 C CA . ALA A 1 496 ? -0.169 6.785 -15.285 1.00 88.06 496 ALA A CA 1
ATOM 3791 C C . ALA A 1 496 ? 0.402 6.157 -14.000 1.00 88.06 496 ALA A C 1
ATOM 3793 O O . ALA A 1 496 ? -0.119 5.138 -13.544 1.00 88.06 496 ALA A O 1
ATOM 3794 N N . GLU A 1 497 ? 1.401 6.785 -13.373 1.00 89.44 497 GLU A N 1
ATOM 3795 C CA . GLU A 1 497 ? 1.967 6.346 -12.092 1.00 89.44 497 GLU A CA 1
ATOM 3796 C C . GLU A 1 497 ? 0.934 6.421 -10.949 1.00 89.44 497 GLU A C 1
ATOM 3798 O O . GLU A 1 497 ? 0.647 5.391 -10.330 1.00 89.44 497 GLU A O 1
ATOM 3803 N N . GLU A 1 498 ? 0.261 7.565 -10.746 1.00 91.06 498 GLU A N 1
ATOM 3804 C CA . GLU A 1 498 ? -0.838 7.692 -9.764 1.00 91.06 498 GLU A CA 1
ATOM 3805 C C . GLU A 1 498 ? -1.956 6.654 -9.993 1.00 91.06 498 GLU A C 1
ATOM 3807 O O . GLU A 1 498 ? -2.537 6.110 -9.046 1.00 91.06 498 GLU A O 1
ATOM 3812 N N . ALA A 1 499 ? -2.273 6.346 -11.255 1.00 91.56 499 ALA A N 1
ATOM 3813 C CA . ALA A 1 499 ? -3.278 5.348 -11.605 1.00 91.56 499 ALA A CA 1
ATOM 3814 C C . ALA A 1 499 ? -2.819 3.907 -11.312 1.00 91.56 499 ALA A C 1
ATOM 3816 O O . ALA A 1 499 ? -3.648 3.087 -10.904 1.00 91.56 499 ALA A O 1
ATOM 3817 N N . LEU A 1 500 ? -1.529 3.587 -11.470 1.00 91.56 500 LEU A N 1
ATOM 3818 C CA . LEU A 1 500 ? -0.950 2.298 -11.072 1.00 91.56 500 LEU A CA 1
ATOM 3819 C C . LEU A 1 500 ? -0.925 2.133 -9.545 1.00 91.56 500 LEU A C 1
ATOM 3821 O O . LEU A 1 500 ? -1.320 1.072 -9.047 1.00 91.56 500 LEU A O 1
ATOM 3825 N N . GLU A 1 501 ? -0.540 3.172 -8.798 1.00 93.81 501 GLU A N 1
ATOM 3826 C CA . GLU A 1 501 ? -0.618 3.169 -7.331 1.00 93.81 501 GLU A CA 1
ATOM 3827 C C . GLU A 1 501 ? -2.061 2.958 -6.856 1.00 93.81 501 GLU A C 1
ATOM 3829 O O . GLU A 1 501 ? -2.342 2.070 -6.041 1.00 93.81 501 GLU A O 1
ATOM 3834 N N . TRP A 1 502 ? -3.009 3.718 -7.416 1.00 95.38 502 TRP A N 1
ATOM 3835 C CA . TRP A 1 502 ? -4.425 3.563 -7.102 1.00 95.38 502 TRP A CA 1
ATOM 3836 C C . TRP A 1 502 ? -4.945 2.155 -7.439 1.00 95.38 502 TRP A C 1
ATOM 3838 O O . TRP A 1 502 ? -5.671 1.570 -6.631 1.00 95.38 502 TRP A O 1
ATOM 3848 N N . LEU A 1 503 ? -4.550 1.568 -8.576 1.00 94.31 503 LEU A N 1
ATOM 3849 C CA . LEU A 1 503 ? -4.899 0.186 -8.934 1.00 94.31 503 LEU A CA 1
ATOM 3850 C C . LEU A 1 503 ? -4.391 -0.829 -7.899 1.00 94.31 503 LEU A C 1
ATOM 3852 O O . LEU A 1 503 ? -5.111 -1.777 -7.572 1.00 94.31 503 LEU A O 1
ATOM 3856 N N . ALA A 1 504 ? -3.177 -0.651 -7.373 1.00 93.75 504 ALA A N 1
ATOM 3857 C CA . ALA A 1 504 ? -2.626 -1.518 -6.333 1.00 93.75 504 ALA A CA 1
ATOM 3858 C C . ALA A 1 504 ? -3.406 -1.388 -5.011 1.00 93.75 504 ALA A C 1
ATOM 3860 O O . ALA A 1 504 ? -3.783 -2.400 -4.408 1.00 93.75 504 ALA A O 1
ATOM 3861 N N . LEU A 1 505 ? -3.725 -0.155 -4.597 1.00 94.12 505 LEU A N 1
ATOM 3862 C CA . LEU A 1 505 ? -4.540 0.119 -3.409 1.00 94.12 505 LEU A CA 1
ATOM 3863 C C . LEU A 1 505 ? -5.964 -0.446 -3.543 1.00 94.12 505 LEU A C 1
ATOM 3865 O O . LEU A 1 505 ? -6.464 -1.074 -2.611 1.00 94.12 505 LEU A O 1
ATOM 3869 N N . GLU A 1 506 ? -6.611 -0.273 -4.697 1.00 94.12 506 GLU A N 1
ATOM 3870 C CA . GLU A 1 506 ? -7.965 -0.768 -4.969 1.00 94.12 506 GLU A CA 1
ATOM 3871 C C . GLU A 1 506 ? -8.019 -2.302 -5.011 1.00 94.12 506 GLU A C 1
ATOM 3873 O O . GLU A 1 506 ? -8.940 -2.891 -4.440 1.00 94.12 506 GLU A O 1
ATOM 3878 N N . ARG A 1 507 ? -7.017 -2.970 -5.605 1.00 93.44 507 ARG A N 1
ATOM 3879 C CA . ARG A 1 507 ? -6.892 -4.440 -5.554 1.00 93.44 507 ARG A CA 1
ATOM 3880 C C . ARG A 1 507 ? -6.759 -4.936 -4.110 1.00 93.44 507 ARG A C 1
ATOM 3882 O O . ARG A 1 507 ? -7.500 -5.837 -3.720 1.00 93.44 507 ARG A O 1
ATOM 3889 N N . LYS A 1 508 ? -5.896 -4.311 -3.299 1.00 91.62 508 LYS A N 1
ATOM 3890 C CA . LYS A 1 508 ? -5.734 -4.643 -1.870 1.00 91.62 508 LYS A CA 1
ATOM 3891 C C . LYS A 1 508 ? -7.009 -4.376 -1.059 1.00 91.62 508 LYS A C 1
ATOM 3893 O O . LYS A 1 508 ? -7.351 -5.156 -0.178 1.00 91.62 508 LYS A O 1
ATOM 3898 N N . ALA A 1 509 ? -7.744 -3.308 -1.365 1.00 92.75 509 ALA A N 1
ATOM 3899 C CA . ALA A 1 509 ? -9.004 -2.987 -0.698 1.00 92.75 509 ALA A CA 1
ATOM 3900 C C . ALA A 1 509 ? -10.125 -3.994 -1.008 1.00 92.75 509 ALA A C 1
ATOM 3902 O O . ALA A 1 509 ? -10.866 -4.381 -0.107 1.00 92.75 509 ALA A O 1
ATOM 3903 N N . ARG A 1 510 ? -10.229 -4.477 -2.255 1.00 92.38 510 ARG A N 1
ATOM 3904 C CA . ARG A 1 510 ? -11.219 -5.507 -2.626 1.00 92.38 510 ARG A CA 1
ATOM 3905 C C . ARG A 1 510 ?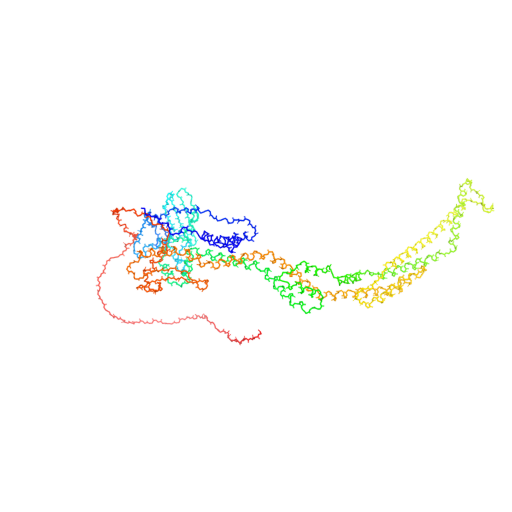 -10.998 -6.844 -1.915 1.00 92.38 510 ARG A C 1
ATOM 3907 O O . ARG A 1 510 ? -11.965 -7.571 -1.728 1.00 92.38 510 ARG A O 1
ATOM 3914 N N . GLN A 1 511 ? -9.770 -7.147 -1.488 1.00 90.12 511 GLN A N 1
ATOM 3915 C CA . GLN A 1 511 ? -9.457 -8.362 -0.724 1.00 90.12 511 GLN A CA 1
ATOM 3916 C C . GLN A 1 511 ? -10.006 -8.331 0.714 1.00 90.12 511 GLN A C 1
ATOM 3918 O O . GLN A 1 511 ? -10.330 -9.390 1.239 1.00 90.12 511 GLN A O 1
ATOM 3923 N N . SER A 1 512 ? -10.140 -7.156 1.348 1.00 89.00 512 SER A N 1
ATOM 3924 C CA . SER A 1 512 ? -10.675 -7.033 2.719 1.00 89.00 512 SER A CA 1
ATOM 3925 C C . SER A 1 512 ? -12.117 -6.513 2.802 1.00 89.00 512 SER A C 1
ATOM 3927 O O . SER A 1 512 ? -12.713 -6.547 3.877 1.00 89.00 512 SER A O 1
ATOM 3929 N N . ASP A 1 513 ? -12.707 -6.061 1.690 1.00 89.06 513 ASP A N 1
ATOM 3930 C CA . ASP A 1 513 ? -14.042 -5.440 1.635 1.00 89.06 513 ASP A CA 1
ATOM 3931 C C . ASP A 1 513 ? -15.177 -6.298 2.216 1.00 89.06 513 ASP A C 1
ATOM 3933 O O . ASP A 1 513 ? -16.149 -5.751 2.737 1.00 89.06 513 ASP A O 1
ATOM 3937 N N . GLU A 1 514 ? -15.122 -7.622 2.075 1.00 89.62 514 GLU A N 1
ATOM 3938 C CA . GLU A 1 514 ? -16.146 -8.519 2.624 1.00 89.62 514 GLU A CA 1
ATOM 3939 C C . GLU A 1 514 ? -15.971 -8.688 4.135 1.00 89.62 514 GLU A C 1
ATOM 3941 O O . GLU A 1 514 ? -16.901 -8.422 4.897 1.00 89.62 514 GLU A O 1
ATOM 3946 N N . THR A 1 515 ? -14.748 -8.987 4.578 1.00 89.12 515 THR A N 1
ATOM 3947 C CA . THR A 1 515 ? -14.369 -9.072 5.994 1.00 89.12 515 THR A CA 1
ATOM 3948 C C . THR A 1 515 ? -14.711 -7.786 6.752 1.00 89.12 515 THR A C 1
ATOM 3950 O O . THR A 1 515 ? -15.287 -7.845 7.833 1.00 89.12 515 THR A O 1
ATOM 3953 N N . VAL A 1 516 ? -14.435 -6.610 6.174 1.00 92.25 516 VAL A N 1
ATOM 3954 C CA . VAL A 1 516 ? -14.757 -5.310 6.791 1.00 92.25 516 VAL A CA 1
ATOM 3955 C C . VAL A 1 516 ? -16.263 -5.126 6.984 1.00 92.25 516 VAL A C 1
ATOM 3957 O O . VAL A 1 516 ? -16.659 -4.641 8.040 1.00 92.25 516 VAL A O 1
ATOM 3960 N N . LYS A 1 517 ? -17.108 -5.548 6.029 1.00 92.25 517 LYS A N 1
ATOM 3961 C CA . LYS A 1 517 ? -18.577 -5.499 6.181 1.00 92.25 517 LYS A CA 1
ATOM 3962 C C . LYS A 1 517 ? -19.061 -6.452 7.270 1.00 92.25 517 LYS A C 1
ATOM 3964 O O . LYS A 1 517 ? -19.905 -6.065 8.069 1.00 92.25 517 LYS A O 1
ATOM 3969 N N . VAL A 1 518 ? -18.521 -7.674 7.321 1.00 91.62 518 VAL A N 1
ATOM 3970 C CA . VAL A 1 518 ? -18.874 -8.663 8.355 1.00 91.62 518 VAL A CA 1
ATOM 3971 C C . VAL A 1 518 ? -18.532 -8.126 9.748 1.00 91.62 518 VAL A C 1
ATOM 3973 O O . VAL A 1 518 ? -19.391 -8.148 10.626 1.00 91.62 518 VAL A O 1
ATOM 3976 N N . ILE A 1 519 ? -17.333 -7.557 9.938 1.00 92.75 519 ILE A N 1
ATOM 3977 C CA . ILE A 1 519 ? -16.951 -6.929 11.213 1.00 92.75 519 ILE A CA 1
ATOM 3978 C C . ILE A 1 519 ? -17.825 -5.698 11.498 1.00 92.75 519 ILE A C 1
ATOM 3980 O O . ILE A 1 519 ? -18.248 -5.519 12.632 1.00 92.75 519 ILE A O 1
ATOM 3984 N N . GLU A 1 520 ? -18.126 -4.849 10.509 1.00 94.31 520 GLU A N 1
ATOM 3985 C CA . GLU A 1 520 ? -18.974 -3.659 10.694 1.00 94.31 520 GLU A CA 1
ATOM 3986 C C . GLU A 1 520 ? -20.383 -4.023 11.187 1.00 94.31 520 GLU A C 1
ATOM 3988 O O . GLU A 1 520 ? -20.885 -3.400 12.125 1.00 94.31 520 GLU A O 1
ATOM 3993 N N . VAL A 1 521 ? -20.983 -5.069 10.611 1.00 94.06 521 VAL A N 1
ATOM 3994 C CA . VAL A 1 521 ? -22.293 -5.595 11.016 1.00 94.06 521 VAL A CA 1
ATOM 3995 C C . VAL A 1 521 ? -22.223 -6.254 12.399 1.00 94.06 521 VAL A C 1
ATOM 3997 O O . VAL A 1 521 ? -23.005 -5.880 13.269 1.00 94.06 521 VAL A O 1
ATOM 4000 N N . ALA A 1 522 ? -21.264 -7.153 12.648 1.00 92.69 522 ALA A N 1
ATOM 4001 C CA . ALA A 1 522 ? -21.079 -7.803 13.953 1.00 92.69 522 ALA A CA 1
ATOM 4002 C C . ALA A 1 522 ? -20.838 -6.783 15.084 1.00 92.69 522 ALA A C 1
ATOM 4004 O O . ALA A 1 522 ? -21.465 -6.831 16.141 1.00 92.69 522 ALA A O 1
ATOM 4005 N N . ARG A 1 523 ? -19.976 -5.792 14.833 1.00 93.44 523 ARG A N 1
ATOM 4006 C CA . ARG A 1 523 ? -19.681 -4.681 15.746 1.00 93.44 523 ARG A CA 1
ATOM 4007 C C . ARG A 1 523 ? -20.918 -3.843 16.050 1.00 93.44 523 ARG A C 1
ATOM 4009 O O . ARG A 1 523 ? -21.126 -3.477 17.205 1.00 93.44 523 ARG A O 1
ATOM 4016 N N . LYS A 1 524 ? -21.726 -3.530 15.030 1.00 92.56 524 LYS A N 1
ATOM 4017 C CA . LYS A 1 524 ? -22.983 -2.801 15.215 1.00 92.56 524 LYS A CA 1
ATOM 4018 C C . LYS A 1 524 ? -23.977 -3.632 16.030 1.00 92.56 524 LYS A C 1
ATOM 4020 O O . LYS A 1 524 ? -24.555 -3.100 16.969 1.00 92.56 524 LYS A O 1
ATOM 4025 N N . TRP A 1 525 ? -24.118 -4.924 15.732 1.00 93.56 525 TRP A N 1
ATOM 4026 C CA . TRP A 1 525 ? -24.998 -5.827 16.475 1.00 93.56 525 TRP A CA 1
ATOM 4027 C C . TRP A 1 525 ? -24.648 -5.870 17.966 1.00 93.56 525 TRP A C 1
ATOM 4029 O O . TRP A 1 525 ? -25.538 -5.727 18.803 1.00 93.56 525 TRP A O 1
ATOM 4039 N N . VAL A 1 526 ? -23.356 -5.973 18.309 1.00 89.75 526 VAL A N 1
ATOM 4040 C CA . VAL A 1 526 ? -22.897 -5.894 19.707 1.00 89.75 526 VAL A CA 1
ATOM 4041 C C . VAL A 1 526 ? -23.230 -4.530 20.315 1.00 89.75 526 VAL A C 1
ATOM 4043 O O . VAL A 1 526 ? -23.754 -4.484 21.421 1.00 89.75 526 VAL A O 1
ATOM 4046 N N . GLN A 1 527 ? -22.991 -3.419 19.610 1.00 88.38 527 GLN A N 1
ATOM 4047 C CA . GLN A 1 527 ? -23.301 -2.072 20.117 1.00 88.38 527 GLN A CA 1
ATOM 4048 C C . GLN A 1 527 ? -24.801 -1.850 20.375 1.00 88.38 527 GLN A C 1
ATOM 4050 O O . GLN A 1 527 ? -25.150 -1.269 21.404 1.00 88.38 527 GLN A O 1
ATOM 4055 N N . ASP A 1 528 ? -25.671 -2.329 19.484 1.00 89.00 528 ASP A N 1
ATOM 4056 C CA . ASP A 1 528 ? -27.124 -2.179 19.599 1.00 89.00 528 ASP A CA 1
ATOM 4057 C C . ASP A 1 528 ? -27.707 -3.109 20.692 1.00 89.00 528 ASP A C 1
ATOM 4059 O O . ASP A 1 528 ? -28.590 -2.695 21.446 1.00 89.00 528 ASP A O 1
ATOM 4063 N N . ASN A 1 529 ? -27.171 -4.329 20.858 1.00 88.19 529 ASN A N 1
ATOM 4064 C CA . ASN A 1 529 ? -27.636 -5.303 21.860 1.00 88.19 529 ASN A CA 1
ATOM 4065 C C . ASN A 1 529 ? -26.939 -5.204 23.234 1.00 88.19 529 ASN A C 1
ATOM 4067 O O . ASN A 1 529 ? -27.430 -5.777 24.208 1.00 88.19 529 ASN A O 1
ATOM 4071 N N . ALA A 1 530 ? -25.832 -4.465 23.374 1.00 83.81 530 ALA A N 1
ATOM 4072 C CA . ALA A 1 530 ? -25.039 -4.421 24.612 1.00 83.81 530 ALA A CA 1
ATOM 4073 C C . ALA A 1 530 ? -25.806 -3.931 25.854 1.00 83.81 530 ALA A C 1
ATOM 4075 O O . ALA A 1 530 ? -25.440 -4.291 26.973 1.00 83.81 530 ALA A O 1
ATOM 4076 N N . GLN A 1 531 ? -26.851 -3.110 25.692 1.00 80.88 531 GLN A N 1
ATOM 4077 C CA . GLN A 1 531 ? -27.722 -2.718 26.808 1.00 80.88 531 GLN A CA 1
ATOM 4078 C C . GLN A 1 531 ? -28.737 -3.819 27.151 1.00 80.88 531 GLN A C 1
ATOM 4080 O O . GLN A 1 531 ? -29.005 -4.033 28.330 1.00 80.88 531 GLN A O 1
ATOM 4085 N N . LEU A 1 532 ? -29.266 -4.534 26.149 1.00 83.25 532 LEU A N 1
ATOM 4086 C CA . LEU A 1 532 ? -30.203 -5.644 26.345 1.00 83.25 532 LEU A CA 1
ATOM 4087 C C . LEU A 1 532 ? -29.526 -6.800 27.091 1.00 83.25 532 LEU A C 1
ATOM 4089 O O . LEU A 1 532 ? -30.032 -7.225 28.125 1.00 83.25 532 LEU A O 1
ATOM 4093 N N . LEU A 1 533 ? -28.344 -7.221 26.630 1.00 81.00 533 LEU A N 1
ATOM 4094 C CA . LEU A 1 533 ? -27.525 -8.256 27.271 1.00 81.00 533 LEU A CA 1
ATOM 4095 C C . LEU A 1 533 ? -27.169 -7.896 28.723 1.00 81.00 533 LEU A C 1
ATOM 4097 O O . LEU A 1 533 ? -27.322 -8.723 29.622 1.00 81.00 533 LEU A O 1
ATOM 4101 N N . ARG A 1 534 ? -26.757 -6.642 28.978 1.00 78.06 534 ARG A N 1
ATOM 4102 C CA . ARG A 1 534 ? -26.518 -6.149 30.345 1.00 78.06 534 ARG A CA 1
ATOM 4103 C C . ARG A 1 534 ? -27.771 -6.230 31.208 1.00 78.06 534 ARG A C 1
ATOM 4105 O O . ARG A 1 534 ? -27.686 -6.725 32.324 1.00 78.06 534 ARG A O 1
ATOM 4112 N N . THR A 1 535 ? -28.922 -5.777 30.710 1.00 77.69 535 THR A N 1
ATOM 4113 C CA . THR A 1 535 ? -30.185 -5.813 31.461 1.00 77.69 535 THR A CA 1
ATOM 4114 C C . THR A 1 535 ? -30.646 -7.248 31.740 1.00 77.69 535 THR A C 1
ATOM 4116 O O . THR A 1 535 ? -30.973 -7.547 32.884 1.00 77.69 535 THR A O 1
ATOM 4119 N N . GLN A 1 536 ? -30.595 -8.148 30.752 1.00 77.94 536 GLN A N 1
ATOM 4120 C CA . GLN A 1 536 ? -30.973 -9.560 30.907 1.00 77.94 536 GLN A CA 1
ATOM 4121 C C . GLN A 1 536 ? -30.086 -10.302 31.914 1.00 77.94 536 GLN A C 1
ATOM 4123 O O . GLN A 1 536 ? -30.606 -11.039 32.747 1.00 77.94 536 GLN A O 1
ATOM 4128 N N . ARG A 1 537 ? -28.760 -10.083 31.904 1.00 74.81 537 ARG A N 1
ATOM 4129 C CA . ARG A 1 537 ? -27.874 -10.667 32.929 1.00 74.81 537 ARG A CA 1
ATOM 4130 C C . ARG A 1 537 ? -28.108 -10.017 34.298 1.00 74.81 537 ARG A C 1
ATOM 4132 O O . ARG A 1 537 ? -28.054 -10.725 35.295 1.00 74.81 537 ARG A O 1
ATOM 4139 N N . LEU A 1 538 ? -28.375 -8.702 34.356 1.00 74.75 538 LEU A N 1
ATOM 4140 C CA . LEU A 1 538 ? -28.563 -7.916 35.589 1.00 74.75 538 LEU A CA 1
ATOM 4141 C C . LEU A 1 538 ? -29.869 -8.232 36.342 1.00 74.75 538 LEU A C 1
ATOM 4143 O O . LEU A 1 538 ? -29.894 -8.175 37.573 1.00 74.75 538 LEU A O 1
ATOM 4147 N N . GLU A 1 539 ? -30.943 -8.567 35.630 1.00 75.31 539 GLU A N 1
ATOM 4148 C CA . GLU A 1 539 ? -32.268 -8.835 36.200 1.00 75.31 539 GLU A CA 1
ATOM 4149 C C . GLU A 1 539 ? -32.254 -9.916 37.308 1.00 75.31 539 GLU A C 1
ATOM 4151 O O . GLU A 1 539 ? -32.571 -9.560 38.452 1.00 75.31 539 GLU A O 1
ATOM 4156 N N . PRO A 1 540 ? -31.775 -11.161 37.082 1.00 71.31 540 PRO A N 1
ATOM 4157 C CA . PRO A 1 540 ? -31.689 -12.188 38.127 1.00 71.31 540 PRO A CA 1
ATOM 4158 C C . PRO A 1 540 ? -30.690 -11.845 39.248 1.00 71.31 540 PRO A C 1
ATOM 4160 O O . PRO A 1 540 ? -30.896 -12.242 40.398 1.00 71.31 540 PRO A O 1
ATOM 4163 N N . ILE A 1 541 ? -29.637 -11.056 38.975 1.00 69.06 541 ILE A N 1
ATOM 4164 C CA . ILE A 1 541 ? -28.777 -10.501 40.043 1.00 69.06 541 ILE A CA 1
ATOM 4165 C C . ILE A 1 541 ? -29.621 -9.637 40.982 1.00 69.06 541 ILE A C 1
ATOM 4167 O O . ILE A 1 541 ? -29.544 -9.761 42.206 1.00 69.06 541 ILE A O 1
ATOM 4171 N N . SER A 1 542 ? -30.413 -8.737 40.390 1.00 72.00 542 SER A N 1
ATOM 4172 C CA . SER A 1 542 ? -31.172 -7.723 41.109 1.00 72.00 542 SER A CA 1
ATOM 4173 C C . SER A 1 542 ? -32.274 -8.341 41.962 1.00 72.00 542 SER A C 1
ATOM 4175 O O . SER A 1 542 ? -32.596 -7.792 43.012 1.00 72.00 542 SER A O 1
ATOM 4177 N N . GLU A 1 543 ? -32.854 -9.464 41.537 1.00 75.56 543 GLU A N 1
ATOM 4178 C CA . GLU A 1 543 ? -33.857 -10.204 42.304 1.00 75.56 543 GLU A CA 1
ATOM 4179 C C . GLU A 1 543 ? -33.239 -10.878 43.525 1.00 75.56 543 GLU A C 1
ATOM 4181 O O . GLU A 1 543 ? -33.702 -10.641 44.641 1.00 75.56 543 GLU A O 1
ATOM 4186 N N . GLY A 1 544 ? -32.138 -11.620 43.351 1.00 72.62 544 GLY A N 1
ATOM 4187 C CA . GLY A 1 544 ? -31.412 -12.230 44.469 1.00 72.62 544 GLY A CA 1
ATOM 4188 C C . GLY A 1 544 ? -30.929 -11.191 45.490 1.00 72.62 544 GLY A C 1
ATOM 4189 O O . GLY A 1 544 ? -31.163 -11.339 46.692 1.00 72.62 544 GLY A O 1
ATOM 4190 N N . ALA A 1 545 ? -30.337 -10.088 45.019 1.00 73.12 545 ALA A N 1
ATOM 4191 C CA . ALA A 1 545 ? -29.888 -8.996 45.881 1.00 73.12 545 ALA A CA 1
ATOM 4192 C C . ALA A 1 545 ? -31.057 -8.300 46.607 1.00 73.12 545 ALA A C 1
ATOM 4194 O O . ALA A 1 545 ? -30.973 -8.072 47.815 1.00 73.12 545 ALA A O 1
ATOM 4195 N N . ARG A 1 546 ? -32.180 -8.015 45.923 1.00 75.75 546 ARG A N 1
ATOM 4196 C CA . ARG A 1 546 ? -33.392 -7.462 46.563 1.00 75.75 546 ARG A CA 1
ATOM 4197 C C . ARG A 1 546 ? -33.971 -8.423 47.604 1.00 75.75 546 ARG A C 1
ATOM 4199 O O . ARG A 1 546 ? -34.337 -7.973 48.688 1.00 75.75 546 ARG A O 1
ATOM 4206 N N . ALA A 1 547 ? -34.014 -9.725 47.323 1.00 78.31 547 ALA A N 1
ATOM 4207 C CA . ALA A 1 547 ? -34.546 -10.739 48.233 1.00 78.31 547 ALA A CA 1
ATOM 4208 C C . ALA A 1 547 ? -33.702 -10.897 49.509 1.00 78.31 547 ALA A C 1
ATOM 4210 O O . ALA A 1 547 ? -34.262 -10.986 50.603 1.00 78.31 547 ALA A O 1
ATOM 4211 N N . ILE A 1 548 ? -32.368 -10.885 49.395 1.00 76.44 5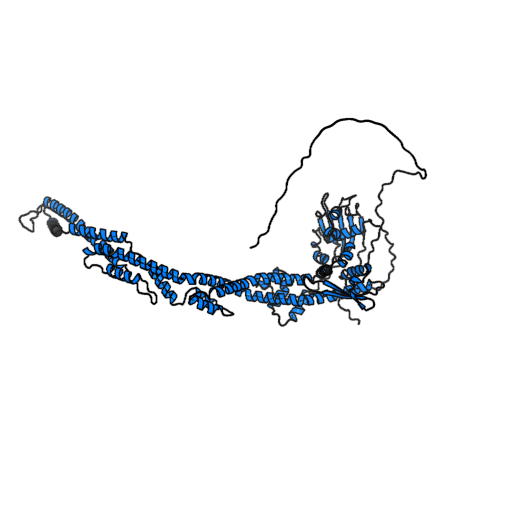48 ILE A N 1
ATOM 4212 C CA . ILE A 1 548 ? -31.464 -10.914 50.557 1.00 76.44 548 ILE A CA 1
ATOM 4213 C C . ILE A 1 548 ? -31.560 -9.592 51.334 1.00 76.44 548 ILE A C 1
ATOM 4215 O O . ILE A 1 548 ? -31.711 -9.604 52.555 1.00 76.44 548 ILE A O 1
ATOM 4219 N N . TRP A 1 549 ? -31.557 -8.441 50.652 1.00 78.44 549 TRP A N 1
ATOM 4220 C CA . TRP A 1 549 ? -31.690 -7.134 51.307 1.00 78.44 549 TRP A CA 1
ATOM 4221 C C . TRP A 1 549 ? -33.013 -6.988 52.073 1.00 78.44 549 TRP A C 1
ATOM 4223 O O . TRP A 1 549 ? -33.029 -6.495 53.202 1.00 78.44 549 TRP A O 1
ATOM 4233 N N . ALA A 1 550 ? -34.115 -7.496 51.515 1.00 78.94 550 ALA A N 1
ATOM 4234 C CA . ALA A 1 550 ? -35.425 -7.496 52.160 1.00 78.94 550 ALA A CA 1
ATOM 4235 C C . ALA A 1 550 ? -35.487 -8.345 53.447 1.00 78.94 550 ALA A C 1
ATOM 4237 O O . ALA A 1 550 ? -36.360 -8.089 54.274 1.00 78.94 550 ALA A O 1
ATOM 4238 N N . GLN A 1 551 ? -34.573 -9.308 53.632 1.00 80.44 551 GLN A N 1
ATOM 4239 C CA . GLN A 1 551 ? -34.400 -10.070 54.880 1.00 80.44 551 GLN A CA 1
ATOM 4240 C C . GLN A 1 551 ? -33.461 -9.372 55.879 1.00 80.44 551 GLN A C 1
ATOM 4242 O O . GLN A 1 551 ? -33.573 -9.595 57.083 1.00 80.44 551 GLN A O 1
ATOM 4247 N N . LEU A 1 552 ? -32.526 -8.546 55.394 1.00 77.19 552 LEU A N 1
ATOM 4248 C CA . LEU A 1 552 ? -31.543 -7.833 56.218 1.00 77.19 552 LEU A CA 1
ATOM 4249 C C . LEU A 1 552 ? -32.061 -6.496 56.773 1.00 77.19 552 LEU A C 1
ATOM 4251 O O . LEU A 1 552 ? -31.587 -6.054 57.820 1.00 77.19 552 LEU A O 1
ATOM 4255 N N . ARG A 1 553 ? -33.013 -5.838 56.097 1.00 73.56 553 ARG A N 1
ATOM 4256 C CA . ARG A 1 553 ? -33.615 -4.585 56.580 1.00 73.56 553 ARG A CA 1
ATOM 4257 C C . ARG A 1 553 ? -34.494 -4.845 57.815 1.00 73.56 553 ARG A C 1
ATOM 4259 O O . ARG A 1 553 ? -35.506 -5.536 57.735 1.00 73.56 553 ARG A O 1
ATOM 4266 N N . GLN A 1 554 ? -34.132 -4.267 58.961 1.00 62.94 554 GLN A N 1
ATOM 4267 C CA . GLN A 1 554 ? -35.054 -4.126 60.093 1.00 62.94 554 GLN A CA 1
ATOM 4268 C C . GLN A 1 554 ? -35.808 -2.803 59.956 1.00 62.94 554 GLN A C 1
ATOM 4270 O O . GLN A 1 554 ? -35.166 -1.769 59.805 1.00 62.94 554 GLN A O 1
ATOM 4275 N N . GLU A 1 555 ? -37.142 -2.860 60.021 1.00 62.00 555 GLU A N 1
ATOM 4276 C CA . GLU A 1 555 ? -38.040 -1.699 60.190 1.00 62.00 555 GLU A CA 1
ATOM 4277 C C . GLU A 1 555 ? -37.702 -0.504 59.270 1.00 62.00 555 GLU A C 1
ATOM 4279 O O . GLU A 1 555 ? -37.481 0.614 59.724 1.00 62.00 555 GLU A O 1
ATOM 4284 N N . SER A 1 556 ? -37.644 -0.769 57.957 1.00 70.31 556 SER A N 1
ATOM 4285 C CA . SER A 1 556 ? -37.342 0.222 56.915 1.00 70.31 556 SER A CA 1
ATOM 4286 C C . SER A 1 556 ? -38.542 0.472 56.000 1.00 70.31 556 SER A C 1
ATOM 4288 O O . SER A 1 556 ? -39.054 -0.457 55.368 1.00 70.31 556 SER A O 1
ATOM 4290 N N . ASP A 1 557 ? -38.922 1.745 55.873 1.00 68.75 557 ASP A N 1
ATOM 4291 C CA . ASP A 1 557 ? -39.920 2.245 54.917 1.00 68.75 557 ASP A CA 1
ATOM 4292 C C . ASP A 1 557 ? -39.365 2.389 53.482 1.00 68.75 557 ASP A C 1
ATOM 4294 O O . ASP A 1 557 ? -40.088 2.793 52.565 1.00 68.75 557 ASP A O 1
ATOM 4298 N N . VAL A 1 558 ? -38.083 2.058 53.266 1.00 73.00 558 VAL A N 1
ATOM 4299 C CA . VAL A 1 558 ? -37.437 2.052 51.948 1.00 73.00 558 VAL A CA 1
ATOM 4300 C C . VAL A 1 558 ? -37.644 0.697 51.270 1.00 73.00 558 VAL A C 1
ATOM 4302 O O . VAL A 1 558 ? -37.359 -0.358 51.833 1.00 73.00 558 VAL A O 1
ATOM 4305 N N . GLU A 1 559 ? -38.084 0.709 50.016 1.00 74.19 559 GLU A N 1
ATOM 4306 C CA . GLU A 1 559 ? -38.187 -0.463 49.142 1.00 74.19 559 GLU A CA 1
ATOM 4307 C C . GLU A 1 559 ? -37.296 -0.267 47.910 1.00 74.19 559 GLU A C 1
ATOM 4309 O O . GLU A 1 559 ? -37.426 0.736 47.213 1.00 74.19 559 GLU A O 1
ATOM 4314 N N . ILE A 1 560 ? -36.405 -1.215 47.603 1.00 75.12 560 ILE A N 1
ATOM 4315 C CA . ILE A 1 560 ? -35.613 -1.194 46.364 1.00 75.12 560 ILE A CA 1
ATOM 4316 C C . ILE A 1 560 ? -36.423 -1.899 45.276 1.00 75.12 560 ILE A C 1
ATOM 4318 O O . ILE A 1 560 ? -36.597 -3.116 45.322 1.00 75.12 560 ILE A O 1
ATOM 4322 N N . SER A 1 561 ? -36.916 -1.144 44.295 1.00 71.50 561 SER A N 1
ATOM 4323 C CA . SER A 1 561 ? -37.756 -1.686 43.225 1.00 71.50 561 SER A CA 1
ATOM 4324 C C . SER A 1 561 ? -36.936 -2.220 42.052 1.00 71.50 561 SER A C 1
ATOM 4326 O O . SER A 1 561 ? -37.294 -3.251 41.493 1.00 71.50 561 SER A O 1
ATOM 4328 N N . GLU A 1 562 ? -35.841 -1.546 41.685 1.00 76.12 562 GLU A N 1
ATOM 4329 C CA . GLU A 1 562 ? -35.035 -1.865 40.496 1.00 76.12 562 GLU A CA 1
ATOM 4330 C C . GLU A 1 562 ? -33.562 -1.477 40.718 1.00 76.12 562 GLU A C 1
ATOM 4332 O O . GLU A 1 562 ? -33.275 -0.397 41.243 1.00 76.12 562 GLU A O 1
ATOM 4337 N N . ILE A 1 563 ? -32.635 -2.335 40.285 1.00 74.44 563 ILE A N 1
ATOM 4338 C CA . ILE A 1 563 ? -31.200 -2.033 40.180 1.00 74.44 563 ILE A CA 1
ATOM 4339 C C . ILE A 1 563 ? -30.863 -2.072 38.689 1.00 74.44 563 ILE A C 1
ATOM 4341 O O . ILE A 1 563 ? -30.926 -3.138 38.086 1.00 74.44 563 ILE A O 1
ATOM 4345 N N . ALA A 1 564 ? -30.526 -0.925 38.102 1.00 74.56 564 ALA A N 1
ATOM 4346 C CA . ALA A 1 564 ? -30.260 -0.787 36.674 1.00 74.56 564 ALA A CA 1
ATOM 4347 C C . ALA A 1 564 ? -28.877 -0.186 36.397 1.00 74.56 564 ALA A C 1
ATOM 4349 O O . ALA A 1 564 ? -28.437 0.750 37.069 1.00 74.56 564 ALA A O 1
ATOM 4350 N N . LEU A 1 565 ? -28.216 -0.697 35.361 1.00 76.62 565 LEU A N 1
ATOM 4351 C CA . LEU A 1 565 ? -27.023 -0.105 34.762 1.00 76.62 565 LEU A CA 1
ATOM 4352 C C . LEU A 1 565 ? -27.471 0.672 33.518 1.00 76.62 565 LEU A C 1
ATOM 4354 O O . LEU A 1 565 ? -27.828 0.076 32.502 1.00 76.62 565 LEU A O 1
ATOM 4358 N N . GLU A 1 566 ? -27.525 2.004 33.623 1.00 78.56 566 GLU A N 1
ATOM 4359 C CA . GLU A 1 566 ? -28.067 2.884 32.582 1.00 78.56 566 GLU A CA 1
ATOM 4360 C C . GLU A 1 566 ? -26.963 3.704 31.893 1.00 78.56 566 GLU A C 1
ATOM 4362 O O . GLU A 1 566 ? -26.189 4.408 32.547 1.00 78.56 566 GLU A O 1
ATOM 4367 N N . GLY A 1 567 ? -26.980 3.722 30.558 1.00 71.12 567 GLY A N 1
ATOM 4368 C CA . GLY A 1 567 ? -26.203 4.656 29.739 1.00 71.12 567 GLY A CA 1
ATOM 4369 C C . GLY A 1 567 ? -24.821 4.144 29.325 1.00 71.12 567 GLY A C 1
ATOM 4370 O O . GLY A 1 567 ? -24.182 3.358 30.014 1.00 71.12 567 GLY A O 1
ATOM 4371 N N . THR A 1 568 ? -24.343 4.614 28.172 1.00 67.88 568 THR A N 1
ATOM 4372 C CA . THR A 1 568 ? -23.133 4.094 27.519 1.00 67.88 568 THR A CA 1
ATOM 4373 C C . THR A 1 568 ? -21.916 5.004 27.700 1.00 67.88 568 THR A C 1
ATOM 4375 O O . THR A 1 568 ? -22.032 6.231 27.799 1.00 67.88 568 THR A O 1
ATOM 4378 N N . ARG A 1 569 ? -20.721 4.394 27.711 1.00 69.19 569 ARG A N 1
ATOM 4379 C CA . ARG A 1 569 ? -19.398 5.052 27.755 1.00 69.19 569 ARG A CA 1
ATOM 4380 C C . ARG A 1 569 ? -19.336 6.202 28.778 1.00 69.19 569 ARG A C 1
ATOM 4382 O O . ARG A 1 569 ? -19.328 5.950 29.975 1.00 69.19 569 ARG A O 1
ATOM 4389 N N . THR A 1 570 ? -19.313 7.461 28.339 1.00 68.69 570 THR A N 1
ATOM 4390 C CA . THR A 1 570 ? -19.160 8.648 29.206 1.00 68.69 570 THR A CA 1
ATOM 4391 C C . THR A 1 570 ? -20.438 9.092 29.929 1.00 68.69 570 THR A C 1
ATOM 4393 O O . THR A 1 570 ? -20.402 10.073 30.669 1.00 68.69 570 THR A O 1
ATOM 4396 N N . ARG A 1 571 ? -21.570 8.402 29.729 1.00 72.56 571 ARG A N 1
ATOM 4397 C CA . ARG A 1 571 ? -22.856 8.676 30.402 1.00 72.56 571 ARG A CA 1
ATOM 4398 C C . ARG A 1 571 ? -23.350 7.514 31.275 1.00 72.56 571 ARG A C 1
ATOM 4400 O O . ARG A 1 571 ? -24.508 7.530 31.687 1.00 72.56 571 ARG A O 1
ATOM 4407 N N . ARG A 1 572 ? -22.494 6.520 31.533 1.00 79.25 572 ARG A N 1
ATOM 4408 C CA . ARG A 1 572 ? -22.817 5.327 32.328 1.00 79.25 572 ARG A CA 1
ATOM 4409 C C . ARG A 1 572 ? -23.012 5.654 33.811 1.00 79.25 572 ARG A C 1
ATOM 4411 O O . ARG A 1 572 ? -22.228 6.409 34.391 1.00 79.25 572 ARG A O 1
ATOM 4418 N N . LYS A 1 573 ? -24.068 5.106 34.412 1.00 78.81 573 LYS A N 1
ATOM 4419 C CA . LYS A 1 573 ? -24.447 5.308 35.820 1.00 78.81 573 LYS A CA 1
ATOM 4420 C C . LYS A 1 573 ? -25.180 4.088 36.382 1.00 78.81 573 LYS A C 1
ATOM 4422 O O . LYS A 1 573 ? -26.071 3.537 35.737 1.00 78.81 573 LYS A O 1
ATOM 4427 N N . ALA A 1 574 ? -24.854 3.703 37.612 1.00 74.38 574 ALA A N 1
ATOM 4428 C CA . ALA A 1 574 ? -25.696 2.804 38.389 1.00 74.38 574 ALA A CA 1
ATOM 4429 C C . ALA A 1 574 ? -26.927 3.571 38.896 1.00 74.38 574 ALA A C 1
ATOM 4431 O O . ALA A 1 574 ? -26.812 4.692 39.400 1.00 74.38 574 ALA A O 1
ATOM 4432 N N . VAL A 1 575 ? -28.111 2.978 38.753 1.00 75.19 575 VAL A N 1
ATOM 4433 C CA . VAL A 1 575 ? -29.395 3.575 39.130 1.00 75.19 575 VAL A CA 1
ATOM 4434 C C . VAL A 1 575 ? -30.167 2.588 39.994 1.00 75.19 575 VAL A C 1
ATOM 4436 O O . VAL A 1 575 ? -30.688 1.592 39.502 1.00 75.19 575 VAL A O 1
ATOM 4439 N N . LEU A 1 576 ? -30.270 2.890 41.288 1.00 74.56 576 LEU A N 1
ATOM 4440 C CA . LEU A 1 576 ? -31.155 2.170 42.199 1.00 74.56 576 LEU A CA 1
ATOM 4441 C C . LEU A 1 576 ? -32.443 2.966 42.392 1.00 74.56 576 LEU A C 1
ATOM 4443 O O . LEU A 1 576 ? -32.468 3.996 43.076 1.00 74.56 576 LEU A O 1
ATOM 4447 N N . LYS A 1 577 ? -33.510 2.479 41.762 1.00 76.62 577 LYS A N 1
ATOM 4448 C CA . LYS A 1 577 ? -34.861 3.030 41.883 1.00 76.62 577 LYS A CA 1
ATOM 4449 C C . LYS A 1 577 ? -35.523 2.356 43.076 1.00 76.62 577 LYS A C 1
ATOM 4451 O O . LYS A 1 577 ? -35.423 1.139 43.246 1.00 76.62 577 LYS A O 1
ATOM 4456 N N . GLY A 1 578 ? -36.192 3.144 43.903 1.00 76.38 578 GLY A N 1
ATOM 4457 C CA . GLY A 1 578 ? -36.914 2.630 45.054 1.00 76.38 578 GLY A CA 1
ATOM 4458 C C . GLY A 1 578 ? -38.165 3.426 45.368 1.00 76.38 578 GLY A C 1
ATOM 4459 O O . GLY A 1 578 ? -38.519 4.379 44.668 1.00 76.38 578 GLY A O 1
ATOM 4460 N N . ARG A 1 579 ? -38.829 3.029 46.447 1.00 73.25 579 ARG A N 1
ATOM 4461 C CA . ARG A 1 579 ? -39.936 3.757 47.055 1.00 73.25 579 ARG A CA 1
ATOM 4462 C C . ARG A 1 579 ? -39.619 4.088 48.506 1.00 73.25 579 ARG A C 1
ATOM 4464 O O . ARG A 1 579 ? -38.919 3.331 49.168 1.00 73.25 579 ARG A O 1
ATOM 4471 N N . VAL A 1 580 ? -40.174 5.197 48.981 1.00 72.12 580 VAL A N 1
ATOM 4472 C CA . VAL A 1 580 ? -40.250 5.576 50.399 1.00 72.12 580 VAL A CA 1
ATOM 4473 C C . VAL A 1 580 ? -41.680 6.049 50.640 1.00 72.12 580 VAL A C 1
ATOM 4475 O O . VAL A 1 580 ? -42.203 6.827 49.837 1.00 72.12 580 VAL A O 1
ATOM 4478 N N . ASP A 1 581 ? -42.365 5.514 51.652 1.00 71.19 581 ASP A N 1
ATOM 4479 C CA . ASP A 1 581 ? -43.816 5.701 51.858 1.00 71.19 581 ASP A CA 1
ATOM 4480 C C . ASP A 1 581 ? -44.653 5.414 50.587 1.00 71.19 581 ASP A C 1
ATOM 4482 O O . ASP A 1 581 ? -45.618 6.112 50.260 1.00 71.19 581 ASP A O 1
ATOM 4486 N N . GLY A 1 582 ? -44.220 4.436 49.781 1.00 67.25 582 GLY A N 1
ATOM 4487 C CA . GLY A 1 582 ? -44.816 4.095 48.482 1.00 67.25 582 GLY A CA 1
ATOM 4488 C C . GLY A 1 582 ? -44.536 5.078 47.328 1.00 67.25 582 GLY A C 1
ATOM 4489 O O . GLY A 1 582 ? -44.837 4.749 46.173 1.00 67.25 582 GLY A O 1
ATOM 4490 N N . LYS A 1 583 ? -43.934 6.248 47.588 1.00 70.25 583 LYS A N 1
ATOM 4491 C CA . LYS A 1 583 ? -43.571 7.263 46.578 1.00 70.25 583 LYS A CA 1
ATOM 4492 C C . LYS A 1 583 ? -42.215 6.942 45.937 1.00 70.25 583 LYS A C 1
ATOM 4494 O O . LYS A 1 583 ? -41.297 6.584 46.668 1.00 70.25 583 LYS A O 1
ATOM 4499 N N . PRO A 1 584 ? -42.042 7.100 44.612 1.00 72.12 584 PRO A N 1
ATOM 4500 C CA . PRO A 1 584 ? -40.776 6.803 43.942 1.00 72.12 584 PRO A CA 1
ATOM 4501 C C . PRO A 1 584 ? -39.660 7.783 44.341 1.00 72.12 584 PRO A C 1
ATOM 4503 O O . PRO A 1 584 ? -39.866 8.997 44.351 1.00 72.12 584 PRO A O 1
ATOM 4506 N N . ALA A 1 585 ? -38.470 7.250 44.622 1.00 69.69 585 ALA A N 1
ATOM 4507 C CA . ALA A 1 585 ? -37.268 7.992 44.999 1.00 69.69 585 ALA A CA 1
ATOM 4508 C C . ALA A 1 585 ? -35.987 7.280 44.512 1.00 69.69 585 ALA A C 1
ATOM 4510 O O . ALA A 1 585 ? -36.002 6.095 44.170 1.00 69.69 585 ALA A O 1
ATOM 4511 N N . GLY A 1 586 ? -34.855 7.992 44.501 1.00 66.75 586 GLY A N 1
ATOM 4512 C CA . GLY A 1 586 ? -33.538 7.367 44.343 1.00 66.75 586 GLY A CA 1
ATOM 4513 C C . GLY A 1 586 ? -33.110 6.725 45.662 1.00 66.75 586 GLY A C 1
ATOM 4514 O O . GLY A 1 586 ? -32.854 7.446 46.627 1.00 66.75 586 GLY A O 1
ATOM 4515 N N . ALA A 1 587 ? -33.036 5.393 45.717 1.00 64.06 587 ALA A N 1
ATOM 4516 C CA . ALA A 1 587 ? -32.890 4.659 46.980 1.00 64.06 587 ALA A CA 1
ATOM 4517 C C . ALA A 1 587 ? -31.617 5.064 47.751 1.00 64.06 587 ALA A C 1
ATOM 4519 O O . ALA A 1 587 ? -31.692 5.435 48.922 1.00 64.06 587 ALA A O 1
ATOM 4520 N N . LEU A 1 588 ? -30.474 5.118 47.051 1.00 68.06 588 LEU A N 1
ATOM 4521 C CA . LEU A 1 588 ? -29.162 5.494 47.604 1.00 68.06 588 LEU A CA 1
ATOM 4522 C C . LEU A 1 588 ? -29.167 6.811 48.401 1.00 68.06 588 LEU A C 1
ATOM 4524 O O . LEU A 1 588 ? -28.413 6.941 49.357 1.00 68.06 588 LEU A O 1
ATOM 4528 N N . SER A 1 589 ? -29.995 7.787 48.014 1.00 67.50 589 SER A N 1
ATOM 4529 C CA . SER A 1 589 ? -30.030 9.116 48.648 1.00 67.50 589 SER A CA 1
ATOM 4530 C C . SER A 1 589 ? -30.907 9.220 49.902 1.00 67.50 589 SER A C 1
ATOM 4532 O O . SER A 1 589 ? -30.909 10.273 50.536 1.00 67.50 589 SER A O 1
ATOM 4534 N N . VAL A 1 590 ? -31.662 8.170 50.249 1.00 70.31 590 VAL A N 1
ATOM 4535 C CA . VAL A 1 590 ? -32.590 8.171 51.402 1.00 70.31 590 VAL A CA 1
ATOM 4536 C C . VAL A 1 590 ? -32.293 7.038 52.397 1.00 70.31 590 VAL A C 1
ATOM 4538 O O . VAL A 1 590 ? -32.701 7.117 53.551 1.00 70.31 590 VAL A O 1
ATOM 4541 N N . MET A 1 591 ? -31.544 6.012 51.983 1.00 74.06 591 MET A N 1
ATOM 4542 C CA . MET A 1 591 ? -31.100 4.918 52.853 1.00 74.06 591 MET A CA 1
ATOM 4543 C C . MET A 1 591 ? -30.106 5.392 53.922 1.00 74.06 591 MET A C 1
ATOM 4545 O O . MET A 1 591 ? -29.188 6.170 53.656 1.00 74.06 591 MET A O 1
ATOM 4549 N N . SER A 1 592 ? -30.236 4.852 55.132 1.00 73.94 592 SER A N 1
ATOM 4550 C CA . SER A 1 592 ? -29.223 4.983 56.176 1.00 73.94 592 SER A CA 1
ATOM 4551 C C . SER A 1 592 ? -27.951 4.199 55.834 1.00 73.94 592 SER A C 1
ATOM 4553 O O . SER A 1 592 ? -27.958 3.233 55.068 1.00 73.94 592 SER A O 1
ATOM 4555 N N . GLN A 1 593 ? -26.845 4.552 56.494 1.00 70.44 593 GLN A N 1
ATOM 4556 C CA . GLN A 1 593 ? -25.584 3.808 56.400 1.00 70.44 593 GLN A CA 1
ATOM 4557 C C . GLN A 1 593 ? -25.749 2.307 56.707 1.00 70.44 593 GLN A C 1
ATOM 4559 O O . GLN A 1 593 ? -25.104 1.487 56.059 1.00 70.44 593 GLN A O 1
ATOM 4564 N N . GLY A 1 594 ? -26.636 1.922 57.635 1.00 71.88 594 GLY A N 1
ATOM 4565 C CA . GLY A 1 594 ? -26.902 0.511 57.942 1.00 71.88 594 GLY A CA 1
ATOM 4566 C C . GLY A 1 594 ? -27.553 -0.240 56.776 1.00 71.88 594 GLY A C 1
ATOM 4567 O O . GLY A 1 594 ? -27.126 -1.341 56.432 1.00 71.88 594 GLY A O 1
ATOM 4568 N N . GLU A 1 595 ? -28.533 0.377 56.118 1.00 75.12 595 GLU A N 1
ATOM 4569 C CA . GLU A 1 595 ? -29.229 -0.201 54.961 1.00 75.12 595 GLU A CA 1
ATOM 4570 C C . GLU A 1 595 ? -28.340 -0.263 53.714 1.00 75.12 595 GLU A C 1
ATOM 4572 O O . GLU A 1 595 ? -28.438 -1.221 52.944 1.00 75.12 595 GLU A O 1
ATOM 4577 N N . LEU A 1 596 ? -27.448 0.719 53.536 1.00 73.81 596 LEU A N 1
ATOM 4578 C CA . LEU A 1 596 ? -26.410 0.711 52.501 1.00 73.81 596 LEU A CA 1
ATOM 4579 C C . LEU A 1 596 ? -25.419 -0.446 52.724 1.00 73.81 596 LEU A C 1
ATOM 4581 O O . LEU A 1 596 ? -25.145 -1.211 51.800 1.00 73.81 596 LEU A O 1
ATOM 4585 N N . HIS A 1 597 ? -24.949 -0.653 53.959 1.00 73.38 597 HIS A N 1
ATOM 4586 C CA . HIS A 1 597 ? -24.087 -1.795 54.285 1.00 73.38 597 HIS A CA 1
ATOM 4587 C C . HIS A 1 597 ? -24.805 -3.142 54.083 1.00 73.38 597 HIS A C 1
ATOM 4589 O O . HIS A 1 597 ? -24.206 -4.084 53.562 1.00 73.38 597 HIS A O 1
ATOM 4595 N N . ALA A 1 598 ? -26.095 -3.231 54.429 1.00 76.00 598 ALA A N 1
ATOM 4596 C CA . ALA A 1 598 ? -26.918 -4.410 54.157 1.00 76.00 598 ALA A CA 1
ATOM 4597 C C . ALA A 1 598 ? -27.081 -4.681 52.649 1.00 76.00 598 ALA A C 1
ATOM 4599 O O . ALA A 1 598 ? -27.102 -5.839 52.238 1.00 76.00 598 ALA A O 1
ATOM 4600 N N . LEU A 1 599 ? -27.169 -3.638 51.816 1.00 74.12 599 LEU A N 1
ATOM 4601 C CA . LEU A 1 599 ? -27.269 -3.768 50.360 1.00 74.12 599 LEU A CA 1
ATOM 4602 C C . LEU A 1 599 ? -25.962 -4.277 49.740 1.00 74.12 599 LEU A C 1
ATOM 4604 O O . LEU A 1 599 ? -25.994 -5.200 48.930 1.00 74.12 599 LEU A O 1
ATOM 4608 N N . ALA A 1 600 ? -24.811 -3.738 50.151 1.00 71.31 600 ALA A N 1
ATOM 4609 C CA . ALA A 1 600 ? -23.513 -4.245 49.699 1.00 71.31 600 ALA A CA 1
ATOM 4610 C C . ALA A 1 600 ? -23.306 -5.722 50.084 1.00 71.31 600 ALA A C 1
ATOM 4612 O O . ALA A 1 600 ? -22.820 -6.512 49.274 1.00 71.31 600 ALA A O 1
ATOM 4613 N N . LEU A 1 601 ? -23.730 -6.107 51.295 1.00 72.94 601 LEU A N 1
ATOM 4614 C CA . LEU A 1 601 ? -23.724 -7.502 51.737 1.00 72.94 601 LEU A CA 1
ATOM 4615 C C . LEU A 1 601 ? -24.636 -8.369 50.851 1.00 72.94 601 LEU A C 1
ATOM 4617 O O . LEU A 1 601 ? -24.213 -9.421 50.382 1.00 72.94 601 LEU A O 1
ATOM 4621 N N . ALA A 1 602 ? -25.855 -7.904 50.561 1.00 74.12 602 ALA A N 1
ATOM 4622 C CA . ALA A 1 602 ? -26.820 -8.614 49.725 1.00 74.12 602 ALA A CA 1
ATOM 4623 C C . ALA A 1 602 ? -26.332 -8.843 48.282 1.00 74.12 602 ALA A C 1
ATOM 4625 O O . ALA A 1 602 ? -26.519 -9.933 47.745 1.00 74.12 602 ALA A O 1
ATOM 4626 N N . CYS A 1 603 ? -25.658 -7.861 47.675 1.00 68.50 603 CYS A N 1
ATOM 4627 C CA . CYS A 1 603 ? -25.042 -8.014 46.353 1.00 68.50 603 CYS A CA 1
ATOM 4628 C C . CYS A 1 603 ? -23.869 -9.015 46.347 1.00 68.50 603 CYS A C 1
ATOM 4630 O O . CYS A 1 603 ? -23.618 -9.652 45.327 1.00 68.50 603 CYS A O 1
ATOM 4632 N N . SER A 1 604 ? -23.156 -9.166 47.469 1.00 65.75 604 SER A N 1
ATOM 4633 C CA . SER A 1 604 ? -21.979 -10.042 47.590 1.00 65.75 604 SER A CA 1
ATOM 4634 C C . SER A 1 604 ? -22.317 -11.482 48.000 1.00 65.75 604 SER A C 1
ATOM 4636 O O . SER A 1 604 ? -21.691 -12.418 47.509 1.00 65.75 604 SER A O 1
ATOM 4638 N N . CYS A 1 605 ? -23.340 -11.703 48.832 1.00 62.16 605 CYS A N 1
ATOM 4639 C CA . CYS A 1 605 ? -23.748 -13.035 49.307 1.00 62.16 605 CYS A CA 1
ATOM 4640 C C . CYS A 1 605 ? -24.424 -13.931 48.243 1.00 62.16 605 CYS A C 1
ATOM 4642 O O . CYS A 1 605 ? -25.038 -14.939 48.588 1.00 62.16 605 CYS A O 1
ATOM 4644 N N . ARG A 1 606 ? -24.320 -13.581 46.957 1.00 56.69 606 ARG A N 1
ATOM 4645 C CA . ARG A 1 606 ? -25.084 -14.160 45.842 1.00 56.69 606 ARG A CA 1
ATOM 4646 C C . ARG A 1 606 ? -24.741 -15.624 45.506 1.00 56.69 606 ARG A C 1
ATOM 4648 O O . ARG A 1 606 ? -25.564 -16.314 44.917 1.00 56.69 606 ARG A O 1
ATOM 4655 N N . GLY A 1 607 ? -23.560 -16.114 45.882 1.00 48.56 607 GLY A N 1
ATOM 4656 C CA . GLY A 1 607 ? -23.039 -17.430 45.480 1.00 48.56 607 GLY A CA 1
ATOM 4657 C C . GLY A 1 607 ? -23.515 -18.643 46.294 1.00 48.56 607 GLY A C 1
ATOM 4658 O O . GLY A 1 607 ? -22.686 -19.499 46.592 1.00 48.56 607 GLY A O 1
ATOM 4659 N N . ARG A 1 608 ? -24.789 -18.721 46.716 1.00 38.78 608 ARG A N 1
ATOM 4660 C CA . ARG A 1 608 ? -25.355 -19.937 47.346 1.00 38.78 608 ARG A CA 1
ATOM 4661 C C . ARG A 1 608 ? -26.848 -20.143 47.054 1.00 38.78 608 ARG A C 1
ATOM 4663 O O . ARG A 1 608 ? -27.652 -19.307 47.475 1.00 38.78 608 ARG A O 1
ATOM 4670 N N . PRO A 1 609 ? -27.248 -21.305 46.503 1.00 33.31 609 PRO A N 1
ATOM 4671 C CA . PRO A 1 609 ? -28.581 -21.854 46.722 1.00 33.31 609 PRO A CA 1
ATOM 4672 C C . PRO A 1 609 ? -28.869 -21.969 48.226 1.00 33.31 609 PRO A C 1
ATOM 4674 O O . PRO A 1 609 ? -27.984 -22.289 49.027 1.00 33.31 609 PRO A O 1
ATOM 4677 N N . GLN A 1 610 ? -30.109 -21.708 48.637 1.00 30.12 610 GLN A N 1
ATOM 4678 C CA . GLN A 1 610 ? -30.496 -21.838 50.041 1.00 30.12 610 GLN A CA 1
ATOM 4679 C C . GLN A 1 610 ? -30.506 -23.335 50.414 1.00 30.12 610 GLN A C 1
ATOM 4681 O O . GLN A 1 610 ? -31.276 -24.089 49.818 1.00 30.12 610 GLN A O 1
ATOM 4686 N N . PRO A 1 611 ? -29.677 -23.807 51.369 1.00 27.14 611 PRO A N 1
ATOM 4687 C CA . PRO A 1 611 ? -29.646 -25.225 51.711 1.00 27.14 611 PRO A CA 1
ATOM 4688 C C . PRO A 1 611 ? -31.016 -25.646 52.264 1.00 27.14 611 PRO A C 1
ATOM 4690 O O . PRO A 1 611 ? -31.590 -24.904 53.070 1.00 27.14 611 PRO A O 1
ATOM 4693 N N . PRO A 1 612 ? -31.552 -26.818 51.870 1.00 24.80 612 PRO A N 1
ATOM 4694 C CA . PRO A 1 612 ? -32.911 -27.216 52.214 1.00 24.80 612 PRO A CA 1
ATOM 4695 C C . PRO A 1 612 ? -33.091 -27.222 53.731 1.00 24.80 612 PRO A C 1
ATOM 4697 O O . PRO A 1 612 ? -32.341 -27.881 54.459 1.00 24.80 612 PRO A O 1
ATOM 4700 N N . ALA A 1 613 ? -34.080 -26.459 54.202 1.00 24.75 613 ALA A N 1
ATOM 4701 C CA . ALA A 1 613 ? -34.266 -26.137 55.609 1.00 24.75 613 ALA A CA 1
ATOM 4702 C C . ALA A 1 613 ? -34.600 -27.386 56.442 1.00 24.75 613 ALA A C 1
ATOM 4704 O O . ALA A 1 613 ? -35.763 -27.720 56.675 1.00 24.75 613 ALA A O 1
ATOM 4705 N N . ARG A 1 614 ? -33.564 -28.081 56.929 1.00 26.09 614 ARG A N 1
ATOM 4706 C CA . ARG A 1 614 ? -33.711 -29.186 57.879 1.00 26.09 614 ARG A CA 1
ATOM 4707 C C . ARG A 1 614 ? -34.251 -28.640 59.196 1.00 26.09 614 ARG A C 1
ATOM 4709 O O . ARG A 1 614 ? -33.503 -28.135 60.030 1.00 26.09 614 ARG A O 1
ATOM 4716 N N . SER A 1 615 ? -35.560 -28.777 59.379 1.00 29.69 615 SER A N 1
ATOM 4717 C CA . SER A 1 615 ? -36.296 -28.472 60.604 1.00 29.69 615 SER A CA 1
ATOM 4718 C C . SER A 1 615 ? -35.830 -29.376 61.755 1.00 29.69 615 SER A C 1
ATOM 4720 O O . SER A 1 615 ? -36.425 -30.414 62.037 1.00 29.69 615 SER A O 1
ATOM 4722 N N . GLY A 1 616 ? -34.723 -28.990 62.391 1.00 25.92 616 GLY A N 1
ATOM 4723 C CA . GLY A 1 616 ? -34.043 -29.741 63.444 1.00 25.92 616 GLY A CA 1
ATOM 4724 C C . GLY A 1 616 ? -33.520 -28.809 64.529 1.00 25.92 616 GLY A C 1
ATOM 4725 O O . GLY A 1 616 ? -32.329 -28.524 64.596 1.00 25.92 616 GLY A O 1
ATOM 4726 N N . SER A 1 617 ? -34.417 -28.319 65.386 1.00 28.98 617 SER A N 1
ATOM 4727 C CA . SER A 1 617 ? -34.088 -27.426 66.500 1.00 28.98 617 SER A CA 1
ATOM 4728 C C . SER A 1 617 ? -33.391 -28.172 67.647 1.00 28.98 617 SER A C 1
ATOM 4730 O O . SER A 1 617 ? -33.988 -28.433 68.692 1.00 28.98 617 SER A O 1
ATOM 4732 N N . SER A 1 618 ? -32.116 -28.520 67.468 1.00 23.77 618 SER A N 1
ATOM 4733 C CA . SER A 1 618 ? -31.264 -29.051 68.535 1.00 23.77 618 SER A CA 1
ATOM 4734 C C . SER A 1 618 ? -30.451 -27.931 69.190 1.00 23.77 618 SER A C 1
ATOM 4736 O O . SER A 1 618 ? -29.359 -27.594 68.732 1.00 23.77 618 SER A O 1
ATOM 4738 N N . CYS A 1 619 ? -30.957 -27.370 70.292 1.00 24.84 619 CYS A N 1
ATOM 4739 C CA . CYS A 1 619 ? -30.185 -26.479 71.162 1.00 24.84 619 CYS A CA 1
ATOM 4740 C C . CYS A 1 619 ? -29.078 -27.252 71.906 1.00 24.84 619 CYS A C 1
ATOM 4742 O O . CYS A 1 619 ? -29.224 -27.605 73.075 1.00 24.84 619 CYS A O 1
ATOM 4744 N N . SER A 1 620 ? -27.951 -27.499 71.238 1.00 23.75 620 SER A N 1
ATOM 4745 C CA . SER A 1 620 ? -26.705 -27.929 71.874 1.00 23.75 620 SER A CA 1
ATOM 4746 C C . SER A 1 620 ? -25.933 -26.704 72.375 1.00 23.75 620 SER A C 1
ATOM 4748 O O . SER A 1 620 ? -25.227 -26.030 71.623 1.00 23.75 620 SER A O 1
ATOM 4750 N N . THR A 1 621 ? -26.074 -26.395 73.668 1.00 26.05 621 THR A N 1
ATOM 4751 C CA . THR A 1 621 ? -25.435 -25.240 74.326 1.00 26.05 621 THR A CA 1
ATOM 4752 C C . THR A 1 621 ? -23.911 -25.394 74.392 1.00 26.05 621 THR A C 1
ATOM 4754 O O . THR A 1 621 ? -23.335 -25.737 75.423 1.00 26.05 621 THR A O 1
ATOM 4757 N N . THR A 1 622 ? -23.243 -25.129 73.272 1.00 25.47 622 THR A N 1
ATOM 4758 C CA . THR A 1 622 ? -21.783 -25.063 73.185 1.00 25.47 622 THR A CA 1
ATOM 4759 C C . THR A 1 622 ? -21.311 -23.792 73.901 1.00 25.47 622 THR A C 1
ATOM 4761 O O . THR A 1 622 ? -21.808 -22.707 73.586 1.00 25.47 622 THR A O 1
ATOM 4764 N N . PRO A 1 623 ? -20.390 -23.873 74.879 1.00 25.08 623 PRO A N 1
ATOM 4765 C CA . PRO A 1 623 ? -20.012 -22.714 75.679 1.00 25.08 623 PRO A CA 1
ATOM 4766 C C . PRO A 1 623 ? -19.285 -21.664 74.834 1.00 25.08 623 PRO A C 1
ATOM 4768 O O . PRO A 1 623 ? -18.401 -21.982 74.036 1.00 25.08 623 PRO A O 1
ATOM 4771 N N . SER A 1 624 ? -19.623 -20.392 75.048 1.00 25.72 624 SER A N 1
ATOM 4772 C CA . SER A 1 624 ? -19.011 -19.270 74.341 1.00 25.72 624 SER A CA 1
ATOM 4773 C C . SER A 1 624 ? -17.520 -19.152 74.681 1.00 25.72 624 SER A C 1
ATOM 4775 O O . SER A 1 624 ? -17.133 -18.683 75.754 1.00 25.72 624 SER A O 1
ATOM 4777 N N . ARG A 1 625 ? -16.655 -19.563 73.742 1.00 36.72 625 ARG A N 1
ATOM 4778 C CA . ARG A 1 625 ? -15.198 -19.385 73.838 1.00 36.72 625 ARG A CA 1
ATOM 4779 C C . ARG A 1 625 ? -14.844 -17.897 73.759 1.00 36.72 625 ARG A C 1
ATOM 4781 O O . ARG A 1 625 ? -14.550 -17.353 72.700 1.00 36.72 625 ARG A O 1
ATOM 4788 N N . ARG A 1 626 ? -14.890 -17.227 74.912 1.00 30.11 626 ARG A N 1
ATOM 4789 C CA . ARG A 1 626 ? -14.476 -15.831 75.088 1.00 30.11 626 ARG A CA 1
ATOM 4790 C C . ARG A 1 626 ? -12.988 -15.702 74.750 1.00 30.11 626 ARG A C 1
ATOM 4792 O O . ARG A 1 626 ? -12.144 -16.155 75.518 1.00 30.11 626 ARG A O 1
ATOM 4799 N N . TRP A 1 627 ? -12.683 -15.055 73.627 1.00 38.53 627 TRP A N 1
ATOM 4800 C CA . TRP A 1 627 ? -11.314 -14.814 73.170 1.00 38.53 627 TRP A CA 1
ATOM 4801 C C . TRP A 1 627 ? -10.504 -14.045 74.228 1.00 38.53 627 TRP A C 1
ATOM 4803 O O . TRP A 1 627 ? -10.857 -12.925 74.613 1.00 38.53 627 TRP A O 1
ATOM 4813 N N . THR A 1 628 ? -9.422 -14.655 74.712 1.00 33.47 628 THR A N 1
ATOM 4814 C CA . THR A 1 628 ? -8.469 -14.043 75.647 1.00 33.47 628 THR A CA 1
ATOM 4815 C C . THR A 1 628 ? -7.181 -13.669 74.914 1.00 33.47 628 THR A C 1
ATOM 4817 O O . THR A 1 628 ? -6.571 -14.558 74.319 1.00 33.47 628 THR A O 1
ATOM 4820 N N . PRO A 1 629 ? -6.721 -12.405 74.978 1.00 33.91 629 PRO A N 1
ATOM 4821 C CA . PRO A 1 629 ? -5.445 -12.013 74.385 1.00 33.91 629 PRO A CA 1
ATOM 4822 C C . PRO A 1 629 ? -4.259 -12.681 75.105 1.00 33.91 629 PRO A C 1
ATOM 4824 O O . PRO A 1 629 ? -4.368 -12.986 76.300 1.00 33.91 629 PRO A O 1
ATOM 4827 N N . PRO A 1 630 ? -3.103 -12.842 74.432 1.00 34.84 630 PRO A N 1
ATOM 4828 C CA . PRO A 1 630 ? -1.868 -13.255 75.092 1.00 34.84 630 PRO A CA 1
ATOM 4829 C C . PRO A 1 630 ? -1.491 -12.259 76.201 1.00 34.84 630 PRO A C 1
ATOM 4831 O O . PRO A 1 630 ? -1.593 -11.042 76.032 1.00 34.84 630 PRO A O 1
ATOM 4834 N N . ARG A 1 631 ? -1.057 -12.775 77.357 1.00 29.47 631 ARG A N 1
ATOM 4835 C CA . ARG A 1 631 ? -0.591 -11.948 78.479 1.00 29.47 631 ARG A CA 1
ATOM 4836 C C . ARG A 1 631 ? 0.827 -11.448 78.208 1.00 29.47 631 ARG A C 1
ATOM 4838 O O . ARG A 1 631 ? 1.731 -12.262 78.051 1.00 29.47 631 ARG A O 1
ATOM 4845 N N . SER A 1 632 ? 1.049 -10.138 78.272 1.00 30.59 632 SER A N 1
ATOM 4846 C CA . SER A 1 632 ? 2.399 -9.585 78.405 1.00 30.59 632 SER A CA 1
ATOM 4847 C C . SER A 1 632 ? 2.909 -9.785 79.838 1.00 30.59 632 SER A C 1
ATOM 4849 O O . SER A 1 632 ? 2.356 -9.252 80.800 1.00 30.59 632 SER A O 1
ATOM 4851 N N . THR A 1 633 ? 3.977 -10.563 80.004 1.00 27.44 633 THR A N 1
ATOM 4852 C CA . THR A 1 633 ? 4.628 -10.785 81.303 1.00 27.44 633 THR A CA 1
ATOM 4853 C C . THR A 1 633 ? 5.701 -9.730 81.567 1.00 27.44 633 THR A C 1
ATOM 4855 O O . THR A 1 633 ? 6.888 -9.980 81.384 1.00 27.44 633 THR A O 1
ATOM 4858 N N . ALA A 1 634 ? 5.280 -8.549 82.022 1.00 26.55 634 ALA A N 1
ATOM 4859 C CA . ALA A 1 634 ? 6.170 -7.519 82.561 1.00 26.55 634 ALA A CA 1
ATOM 4860 C C . ALA A 1 634 ? 5.477 -6.782 83.721 1.00 26.55 634 ALA A C 1
ATOM 4862 O O . ALA A 1 634 ? 4.553 -6.002 83.500 1.00 26.55 634 ALA A O 1
ATOM 4863 N N . SER A 1 635 ? 5.874 -7.058 84.970 1.00 25.45 635 SER A N 1
ATOM 4864 C CA . SER A 1 635 ? 5.335 -6.383 86.167 1.00 25.45 635 SER A CA 1
ATOM 4865 C C . SER A 1 635 ? 6.258 -6.514 87.385 1.00 25.45 635 SER A C 1
ATOM 4867 O O . SER A 1 635 ? 6.040 -7.348 88.258 1.00 25.45 635 SER A O 1
ATOM 4869 N N . SER A 1 636 ? 7.287 -5.668 87.434 1.00 27.42 636 SER A N 1
ATOM 4870 C CA . SER A 1 636 ? 7.961 -5.167 88.646 1.00 27.42 636 SER A CA 1
ATOM 4871 C C . SER A 1 636 ? 8.906 -4.035 88.197 1.00 27.42 636 SER A C 1
ATOM 4873 O O . SER A 1 636 ? 9.479 -4.149 87.119 1.00 27.42 636 SER A O 1
ATOM 4875 N N . MET A 1 637 ? 9.099 -2.913 88.893 1.00 25.80 637 MET A N 1
ATOM 4876 C CA . MET A 1 637 ? 8.680 -2.521 90.245 1.00 25.80 637 MET A CA 1
ATOM 4877 C C . MET A 1 637 ? 8.003 -1.139 90.217 1.00 25.80 637 MET A C 1
ATOM 4879 O O . MET A 1 637 ? 8.451 -0.271 89.475 1.00 25.80 637 MET A O 1
ATOM 4883 N N . TYR A 1 638 ? 6.985 -0.912 91.052 1.00 24.78 638 TYR A N 1
ATOM 4884 C CA . TYR A 1 638 ? 6.985 0.081 92.150 1.00 24.78 638 TYR A CA 1
ATOM 4885 C C . TYR A 1 638 ? 5.608 0.107 92.841 1.00 24.78 638 TYR A C 1
ATOM 4887 O O . TYR A 1 638 ? 4.587 -0.196 92.229 1.00 24.78 638 TYR A O 1
ATOM 4895 N N . SER A 1 639 ? 5.586 0.433 94.135 1.00 24.97 639 SER A N 1
ATOM 4896 C CA . SER A 1 639 ? 4.388 0.455 94.993 1.00 24.97 639 SER A CA 1
ATOM 4897 C C . SER A 1 639 ? 4.552 1.552 96.077 1.00 24.97 639 SER A C 1
ATOM 4899 O O . SER A 1 639 ? 5.637 2.131 96.162 1.00 24.97 639 SER A O 1
ATOM 4901 N N . PRO A 1 640 ? 3.505 1.975 96.814 1.00 36.34 640 PRO A N 1
ATOM 4902 C CA . PRO A 1 640 ? 2.758 3.156 96.379 1.00 36.34 640 PRO A CA 1
ATOM 4903 C C . PRO A 1 640 ? 2.572 4.225 97.475 1.00 36.34 640 PRO A C 1
ATOM 4905 O O . PRO A 1 640 ? 2.492 3.911 98.660 1.00 36.34 640 PRO A O 1
ATOM 4908 N N . ILE A 1 641 ? 2.404 5.494 97.081 1.00 25.41 641 ILE A N 1
ATOM 4909 C CA . ILE A 1 641 ? 1.993 6.588 97.983 1.00 25.41 641 ILE A CA 1
ATOM 4910 C C . ILE A 1 641 ? 0.914 7.452 97.309 1.00 25.41 641 ILE A C 1
ATOM 4912 O O . ILE A 1 641 ? 0.915 7.662 96.098 1.00 25.41 641 ILE A O 1
ATOM 4916 N N . SER A 1 642 ? -0.039 7.941 98.100 1.00 27.42 642 SER A N 1
ATOM 4917 C CA . SER A 1 642 ? -1.137 8.846 97.721 1.00 27.42 642 SER A CA 1
ATOM 4918 C C . SER A 1 642 ? -1.464 9.765 98.920 1.00 27.42 642 SER A C 1
ATOM 4920 O O . SER A 1 642 ? -1.059 9.437 100.032 1.00 27.42 642 SER A O 1
ATOM 4922 N N . PRO A 1 643 ? -2.265 10.840 98.776 1.00 39.94 643 PRO A N 1
ATOM 4923 C CA . PRO A 1 643 ? -2.071 11.951 97.832 1.00 39.94 643 PRO A CA 1
ATOM 4924 C C . PRO A 1 643 ? -2.304 13.353 98.479 1.00 39.94 643 PRO A C 1
ATOM 4926 O O . PRO A 1 643 ? -2.822 13.441 99.588 1.00 39.94 643 PRO A O 1
ATOM 4929 N N . ARG A 1 644 ? -2.093 14.445 97.706 1.00 24.59 644 ARG A N 1
ATOM 4930 C CA . ARG A 1 644 ? -2.504 15.862 97.981 1.00 24.59 644 ARG A CA 1
ATOM 4931 C C . ARG A 1 644 ? -1.758 16.603 99.128 1.00 24.59 644 ARG A C 1
ATOM 4933 O O . ARG A 1 644 ? -1.120 15.956 99.946 1.00 24.59 644 ARG A O 1
ATOM 4940 N N . PRO A 1 645 ? -1.925 17.943 99.283 1.00 40.09 645 PRO A N 1
ATOM 4941 C CA . PRO A 1 645 ? -1.930 19.023 98.269 1.00 40.09 645 PRO A CA 1
ATOM 4942 C C . PRO A 1 645 ? -1.026 20.234 98.654 1.00 40.09 645 PRO A C 1
ATOM 4944 O O . PRO A 1 645 ? -0.693 20.412 99.820 1.00 40.09 645 PRO A O 1
ATOM 4947 N N . GLY A 1 646 ? -0.712 21.156 97.726 1.00 25.52 646 GLY A N 1
ATOM 4948 C CA . GLY A 1 646 ? 0.008 22.404 98.067 1.00 25.52 646 GLY A CA 1
ATOM 4949 C C . GLY A 1 646 ? 0.042 23.466 96.954 1.00 25.52 646 GLY A C 1
ATOM 4950 O O . GLY A 1 646 ? 0.046 23.121 95.776 1.00 25.52 646 GLY A O 1
ATOM 4951 N N . ARG A 1 647 ? 0.031 24.759 97.321 1.00 26.05 647 ARG A N 1
ATOM 4952 C CA . ARG A 1 647 ? -0.036 25.928 96.412 1.00 26.05 647 ARG A CA 1
ATOM 4953 C C . ARG A 1 647 ? 1.299 26.697 96.312 1.00 26.05 647 ARG A C 1
ATOM 4955 O O . ARG A 1 647 ? 1.966 26.846 97.323 1.00 26.05 647 ARG A O 1
ATOM 4962 N N . SER A 1 648 ? 1.520 27.319 95.143 1.00 24.91 648 SER A N 1
ATOM 4963 C CA . SER A 1 648 ? 2.080 28.679 94.893 1.00 24.91 648 SER A CA 1
ATOM 4964 C C . SER A 1 648 ? 3.453 29.138 95.434 1.00 24.91 648 SER A C 1
ATOM 4966 O O . SER A 1 648 ? 3.756 28.970 96.608 1.00 24.91 648 SER A O 1
ATOM 4968 N N . SER A 1 649 ? 4.123 29.975 94.611 1.00 25.47 649 SER A N 1
ATOM 4969 C CA . SER A 1 649 ? 5.239 30.917 94.921 1.00 25.47 649 SER A CA 1
ATOM 4970 C C . SER A 1 649 ? 6.587 30.307 95.368 1.00 25.47 649 SER A C 1
ATOM 4972 O O . SER A 1 649 ? 6.606 29.282 96.030 1.00 25.47 649 SER A O 1
ATOM 4974 N N . SER A 1 650 ? 7.760 30.880 95.049 1.00 26.56 650 SER A N 1
ATOM 4975 C CA . SER A 1 650 ? 8.110 32.021 94.164 1.00 26.56 650 SER A CA 1
ATOM 4976 C C . SER A 1 650 ? 9.606 31.995 93.770 1.00 26.56 650 SER A C 1
ATOM 4978 O O . SER A 1 650 ? 10.403 31.312 94.403 1.00 26.56 650 SER A O 1
ATOM 4980 N N . SER A 1 651 ? 9.986 32.774 92.748 1.00 26.17 651 SER A N 1
ATOM 4981 C CA . SER A 1 651 ? 11.371 33.160 92.369 1.00 26.17 651 SER A CA 1
ATOM 4982 C C . SER A 1 651 ? 12.056 34.026 93.476 1.00 26.17 651 SER A C 1
ATOM 4984 O O . SER A 1 651 ? 11.333 34.332 94.431 1.00 26.17 651 SER A O 1
ATOM 4986 N N . PRO A 1 652 ? 13.349 34.488 93.414 1.00 41.38 652 PRO A N 1
ATOM 4987 C CA . PRO A 1 652 ? 14.082 34.990 92.217 1.00 41.38 652 PRO A CA 1
ATOM 4988 C C . PRO A 1 652 ? 15.647 34.835 92.149 1.00 41.38 652 PRO A C 1
ATOM 4990 O O . PRO A 1 652 ? 16.265 34.368 93.092 1.00 41.38 652 PRO A O 1
ATOM 4993 N N . THR A 1 653 ? 16.252 35.291 91.021 1.00 28.41 653 THR A N 1
ATOM 4994 C CA . THR A 1 653 ? 17.595 35.960 90.809 1.00 28.41 653 THR A CA 1
ATOM 4995 C C . THR A 1 653 ? 18.904 35.423 91.452 1.00 28.41 653 THR A C 1
ATOM 4997 O O . THR A 1 653 ? 18.890 35.051 92.613 1.00 28.41 653 THR A O 1
ATOM 5000 N N . THR A 1 654 ? 20.131 35.468 90.883 1.00 28.50 654 THR A N 1
ATOM 5001 C CA . THR A 1 654 ? 20.780 35.802 89.564 1.00 28.50 654 THR A CA 1
ATOM 5002 C C . THR A 1 654 ? 22.218 35.151 89.591 1.00 28.50 654 THR A C 1
ATOM 5004 O O . THR A 1 654 ? 22.335 3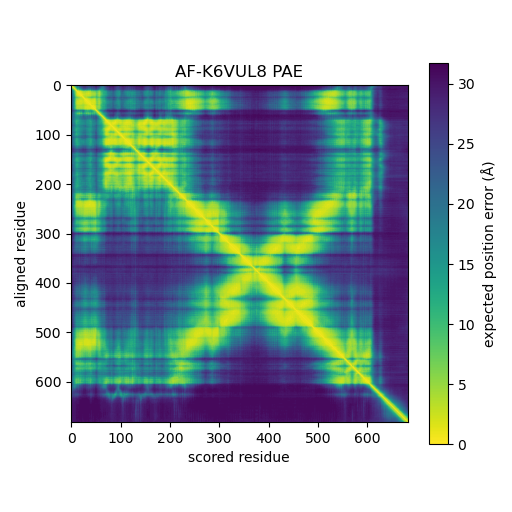4.136 90.265 1.00 28.50 654 THR A O 1
ATOM 5007 N N . THR A 1 655 ? 23.367 35.513 88.967 1.00 28.67 655 THR A N 1
ATOM 5008 C CA . THR A 1 655 ? 23.880 36.681 88.195 1.00 28.67 655 THR A CA 1
ATOM 5009 C C . THR A 1 655 ? 25.177 36.338 87.413 1.00 28.67 655 THR A C 1
ATOM 5011 O O . THR A 1 655 ? 26.080 35.761 88.007 1.00 28.67 655 THR A O 1
ATOM 5014 N N . GLY A 1 656 ? 25.330 36.803 86.157 1.00 26.44 656 GLY A N 1
ATOM 5015 C CA . GLY A 1 656 ? 26.622 36.876 85.416 1.00 26.44 656 GLY A CA 1
ATOM 5016 C C . GLY A 1 656 ? 27.191 35.552 84.849 1.00 26.44 656 GLY A C 1
ATOM 5017 O O . GLY A 1 656 ? 26.789 34.481 85.280 1.00 26.44 656 GLY A O 1
ATOM 5018 N N . SER A 1 657 ? 28.103 35.525 83.859 1.00 27.66 657 SER A N 1
ATOM 5019 C CA . SER A 1 657 ? 28.833 36.614 83.169 1.00 27.66 657 SER A CA 1
ATOM 5020 C C . SER A 1 657 ? 29.270 36.238 81.729 1.00 27.66 657 SER A C 1
ATOM 5022 O O . SER A 1 657 ? 29.400 35.068 81.385 1.00 27.66 657 SER A O 1
ATOM 5024 N N . HIS A 1 658 ? 29.541 37.253 80.899 1.00 29.02 658 HIS A N 1
ATOM 5025 C CA . HIS A 1 658 ? 30.184 37.198 79.561 1.00 29.02 658 HIS A CA 1
ATOM 5026 C C . HIS A 1 658 ? 31.679 37.649 79.673 1.00 29.02 658 HIS A C 1
ATOM 5028 O O . HIS A 1 658 ? 32.056 37.957 80.808 1.00 29.02 658 HIS A O 1
ATOM 5034 N N . PRO A 1 659 ? 32.545 37.759 78.615 1.00 45.66 659 PRO A N 1
ATOM 5035 C CA . PRO A 1 659 ? 32.278 37.828 77.154 1.00 45.66 659 PRO A CA 1
ATOM 5036 C C . PRO A 1 659 ? 33.295 37.113 76.193 1.00 45.66 659 PRO A C 1
ATOM 5038 O O . PRO A 1 659 ? 34.320 36.615 76.638 1.00 45.66 659 PRO A O 1
ATOM 5041 N N . ARG A 1 660 ? 33.080 37.258 74.858 1.00 29.41 660 ARG A N 1
ATOM 5042 C CA . ARG A 1 660 ? 34.050 37.101 73.718 1.00 29.41 660 ARG A CA 1
ATOM 5043 C C . ARG A 1 660 ? 34.631 35.683 73.461 1.00 29.41 660 ARG A C 1
ATOM 5045 O O . ARG A 1 660 ? 34.738 34.893 74.379 1.00 29.41 660 ARG A O 1
ATOM 5052 N N . SER A 1 661 ? 35.095 35.279 72.265 1.00 29.38 661 SER A N 1
ATOM 5053 C CA . SER A 1 661 ? 34.898 35.649 70.829 1.00 29.38 661 SER A CA 1
ATOM 5054 C C . SER A 1 661 ? 35.721 34.654 69.965 1.00 29.38 661 SER A C 1
ATOM 5056 O O . SER A 1 661 ? 36.725 34.172 70.472 1.00 29.38 661 SER A O 1
ATOM 5058 N N . GLY A 1 662 ? 35.473 34.336 68.684 1.00 26.27 662 GLY A N 1
ATOM 5059 C CA . GLY A 1 662 ? 34.506 34.792 67.668 1.00 26.27 662 GLY A CA 1
ATOM 5060 C C . GLY A 1 662 ? 34.898 34.250 66.262 1.00 26.27 662 GLY A C 1
ATOM 5061 O O . GLY A 1 662 ? 35.722 33.344 66.184 1.00 26.27 662 GLY A O 1
ATOM 5062 N N . SER A 1 663 ? 34.397 34.853 65.163 1.00 27.84 663 SER A N 1
ATOM 5063 C CA . SER A 1 663 ? 34.645 34.492 63.730 1.00 27.84 663 SER A CA 1
ATOM 5064 C C . SER A 1 663 ? 33.990 33.178 63.223 1.00 27.84 663 SER A C 1
ATOM 5066 O O . SER A 1 663 ? 33.695 32.307 64.028 1.00 27.84 663 SER A O 1
ATOM 5068 N N . SER A 1 664 ? 33.733 32.946 61.920 1.00 28.98 664 SER A N 1
ATOM 5069 C CA . SER A 1 664 ? 33.346 33.858 60.814 1.00 28.98 664 SER A CA 1
ATOM 5070 C C . SER A 1 664 ? 32.826 33.088 59.575 1.00 28.98 664 SER A C 1
ATOM 5072 O O . SER A 1 664 ? 33.283 31.978 59.334 1.00 28.98 664 SER A O 1
ATOM 5074 N N . ARG A 1 665 ? 32.003 33.755 58.735 1.00 30.69 665 ARG A N 1
ATOM 5075 C CA . ARG A 1 665 ? 31.694 33.438 57.307 1.00 30.69 665 ARG A CA 1
ATOM 5076 C C . ARG A 1 665 ? 30.933 32.111 57.020 1.00 30.69 665 ARG A C 1
ATOM 5078 O O . ARG A 1 665 ? 31.011 31.165 57.780 1.00 30.69 665 ARG A O 1
ATOM 5085 N N . SER A 1 666 ? 30.136 31.980 55.948 1.00 29.28 666 SER A N 1
ATOM 5086 C CA . SER A 1 666 ? 29.696 32.955 54.925 1.00 29.28 666 SER A CA 1
ATOM 5087 C C . SER A 1 666 ? 28.252 32.700 54.443 1.00 29.28 666 SER A C 1
ATOM 5089 O O . SER A 1 666 ? 27.723 31.598 54.557 1.00 29.28 666 SER A O 1
ATOM 5091 N N . ARG A 1 667 ? 27.639 33.733 53.851 1.00 29.25 667 ARG A N 1
ATOM 5092 C CA . ARG A 1 667 ? 26.570 33.644 52.842 1.00 29.25 667 ARG A CA 1
ATOM 5093 C C . ARG A 1 667 ? 26.940 34.600 51.705 1.00 29.25 667 ARG A C 1
ATOM 5095 O O . ARG A 1 667 ? 27.498 35.657 51.988 1.00 29.25 667 ARG A O 1
ATOM 5102 N N . HIS A 1 668 ? 26.562 34.281 50.471 1.00 29.86 668 HIS A N 1
ATOM 5103 C CA . HIS A 1 668 ? 26.469 35.255 49.378 1.00 29.86 668 HIS A CA 1
ATOM 5104 C C . HIS A 1 668 ? 25.149 35.075 48.617 1.00 29.86 668 HIS A C 1
ATOM 5106 O O . HIS A 1 668 ? 24.523 34.019 48.672 1.00 29.86 668 HIS A O 1
ATOM 5112 N N . THR A 1 669 ? 24.705 36.151 47.973 1.00 29.64 669 THR A N 1
ATOM 5113 C CA . THR A 1 669 ? 23.407 36.321 47.301 1.00 29.64 669 THR A CA 1
ATOM 5114 C C . THR A 1 669 ? 23.588 37.167 46.028 1.00 29.64 669 THR A C 1
ATOM 5116 O O . THR A 1 669 ? 24.676 37.703 45.817 1.00 29.64 669 THR A O 1
ATOM 5119 N N . SER A 1 670 ? 22.508 37.355 45.244 1.00 29.73 670 SER A N 1
ATOM 5120 C CA . SER A 1 670 ? 22.411 38.161 43.995 1.00 29.73 670 SER A CA 1
ATOM 5121 C C . SER A 1 670 ? 23.074 37.520 42.752 1.00 29.73 670 SER A C 1
ATOM 5123 O O . SER A 1 670 ? 24.044 36.793 42.910 1.00 29.73 670 SER A O 1
ATOM 5125 N N . SER A 1 671 ? 22.643 37.729 41.494 1.00 28.84 671 SER A N 1
ATOM 5126 C CA . SER A 1 671 ? 21.377 38.223 40.871 1.00 28.84 671 SER A CA 1
ATOM 5127 C C . SER A 1 671 ? 21.381 37.813 39.359 1.00 28.84 671 SER A C 1
ATOM 5129 O O . SER A 1 671 ? 22.267 37.052 38.991 1.00 28.84 671 SER A O 1
ATOM 5131 N N . ARG A 1 672 ? 20.489 38.182 38.413 1.00 27.59 672 ARG A N 1
ATOM 5132 C CA . ARG A 1 672 ? 19.396 39.184 38.313 1.00 27.59 672 ARG A CA 1
ATOM 5133 C C . ARG A 1 672 ? 18.400 38.808 37.181 1.00 27.59 672 ARG A C 1
ATOM 5135 O O . ARG A 1 672 ? 18.739 38.023 36.307 1.00 27.59 672 ARG A O 1
ATOM 5142 N N . SER A 1 673 ? 17.205 39.407 37.180 1.00 28.00 673 SER A N 1
ATOM 5143 C CA . SER A 1 673 ? 16.176 39.369 36.105 1.00 28.00 673 SER A CA 1
ATOM 5144 C C . SER A 1 673 ? 16.376 40.508 35.068 1.00 28.00 673 SER A C 1
ATOM 5146 O O . SER A 1 673 ? 17.308 41.293 35.273 1.00 28.00 673 SER A O 1
ATOM 5148 N N . PRO A 1 674 ? 15.473 40.763 34.078 1.00 46.88 674 PRO A N 1
ATOM 5149 C CA . PRO A 1 674 ? 14.378 39.948 33.488 1.00 46.88 674 PRO A CA 1
ATOM 5150 C C . PRO A 1 674 ? 14.316 39.973 31.925 1.00 46.88 674 PRO A C 1
ATOM 5152 O O . PRO A 1 674 ? 14.957 40.815 31.305 1.00 46.88 674 PRO A O 1
ATOM 5155 N N . ALA A 1 675 ? 13.441 39.168 31.288 1.00 27.88 675 ALA A N 1
ATOM 5156 C CA . ALA A 1 675 ? 12.871 39.482 29.957 1.00 27.88 675 ALA A CA 1
ATOM 5157 C C . ALA A 1 675 ? 11.564 38.716 29.613 1.00 27.88 675 ALA A C 1
ATOM 5159 O O . ALA A 1 675 ? 11.399 37.544 29.943 1.00 27.88 675 ALA A O 1
ATOM 5160 N N . ARG A 1 676 ? 10.673 39.409 28.896 1.00 31.64 676 ARG A N 1
ATOM 5161 C CA . ARG A 1 676 ? 9.580 38.966 27.993 1.00 31.64 676 ARG A CA 1
ATOM 5162 C C . ARG A 1 676 ? 9.574 40.001 26.833 1.00 31.64 676 ARG A C 1
ATOM 5164 O O . ARG A 1 676 ? 10.199 41.047 27.035 1.00 31.64 676 ARG A O 1
ATOM 5171 N N . PRO A 1 677 ? 8.911 39.806 25.675 1.00 42.25 677 PRO A N 1
ATOM 5172 C CA . PRO A 1 677 ? 7.717 38.988 25.422 1.00 42.25 677 PRO A CA 1
ATOM 5173 C C . PRO A 1 677 ? 8.011 37.944 24.299 1.00 42.25 677 PRO A C 1
ATOM 5175 O O . PRO A 1 677 ? 9.105 37.395 24.346 1.00 42.25 677 PRO A O 1
ATOM 5178 N N . ASP A 1 678 ? 7.169 37.513 23.346 1.00 28.62 678 ASP A N 1
ATOM 5179 C CA . ASP A 1 678 ? 5.763 37.810 22.997 1.00 28.62 678 ASP A CA 1
ATOM 5180 C C . ASP A 1 678 ? 5.100 36.641 22.215 1.00 28.62 678 ASP A C 1
ATOM 5182 O O . ASP A 1 678 ? 5.577 35.507 22.266 1.00 28.62 678 ASP A O 1
ATOM 5186 N N . ARG A 1 679 ? 4.002 36.912 21.492 1.00 32.34 679 ARG A N 1
ATOM 5187 C CA . ARG A 1 679 ? 3.376 36.068 20.462 1.00 32.34 679 ARG A CA 1
ATOM 5188 C C . ARG A 1 679 ? 3.382 36.755 19.091 1.00 32.34 679 ARG A C 1
ATOM 5190 O O . ARG A 1 679 ? 3.147 37.954 19.000 1.00 32.34 679 ARG A O 1
ATOM 5197 N N . SER A 1 680 ? 3.479 35.965 18.026 1.00 27.30 680 SER A N 1
ATOM 5198 C CA . SER A 1 680 ? 3.052 36.352 16.677 1.00 27.30 680 SER A CA 1
ATOM 5199 C C . SER A 1 680 ? 2.337 35.184 15.992 1.00 27.30 680 SER A C 1
ATOM 5201 O O . SER A 1 680 ? 2.526 34.023 16.354 1.00 27.30 680 SER A O 1
ATOM 5203 N N . SER A 1 681 ? 1.453 35.515 15.055 1.00 28.88 681 SER A N 1
ATOM 5204 C CA . SER A 1 681 ? 0.612 34.589 14.294 1.00 28.88 681 SER A CA 1
ATOM 5205 C C . SER A 1 681 ? 1.143 34.378 12.880 1.00 28.88 681 SER A C 1
ATOM 5207 O O . SER A 1 681 ? 1.493 35.366 12.233 1.00 28.88 681 SER A O 1
ATOM 5209 N N . TRP A 1 682 ? 1.066 33.139 12.402 1.00 33.56 682 TRP A N 1
ATOM 5210 C CA . TRP A 1 682 ? 0.790 32.750 11.016 1.00 33.56 682 TRP A CA 1
ATOM 5211 C C . TRP A 1 682 ? -0.091 31.494 11.057 1.00 33.56 682 TRP A C 1
ATOM 5213 O O . TRP A 1 682 ? 0.025 30.757 12.065 1.00 33.56 682 TRP A O 1
#

InterPro domains:
  IPR027417 P-loop containing nucleoside triphosphate hydrolase [G3DSA:3.40.50.300] (72-371)
  IPR027417 P-loop containing nucleoside triphosphate hydrolase [SSF52540] (72-605)
  IPR038729 Rad50/SbcC-type AAA domain [PF13476] (76-237)

Organism: NCBI:txid1108045

pLDDT: mean 76.03, std 20.65, range [23.05, 96.31]

Nearest PDB structures (foldseek):
  5xei-assembly1_A  TM=4.370E-01  e=6.964E-08  Pyrococcus yayanosii CH1
  3ja6-assembly1_I  TM=2.065E-01  e=4.480E-02  Escherichia coli
  3ja6-assembly1_H  TM=2.022E-01  e=8.380E-02  Escherichia coli
  7n6g-assembly1_3Q  TM=1.761E-01  e=1.342E+00  Chlamydomonas reinhardtii
  4jio-assembly1_A  TM=1.682E-01  e=1.283E+00  Naumovozyma castellii

Sequence (682 aa):
MLTDSPPIGDKSLLETVWDLLDADTELSDNAKYVVIAALDSEQALSEQLGGGTTTQQRPEAGTVEEEPAGAFLREIRVAGFRGIGPEATLEITPYPGITVVSGRNGSGKSSFAEALEYALTGQSYRWKNKAKLWVDAWRNLHQGQPCEVRVDFTIENGPKTSIGAQWPDGADLDGAKHWSQREGEKRQDGVAALGWSTAVEIYRPILSYDEIGGLLEQEPSKLYDALDKLLALDEIQDAENRLSAEYSERRQPRKAAKDAQAALKRALPDVDDERATALAKLLRSRTPDLDAIAKLVSGTNTSEQATIAALEAIAALELPDTDTAASIAAELRDALANARTLADDAMRTAEQRSELLRRALEFRSTAGDDSVACPVCGEGVLTREWEAHARQSIANDDSQLAMYREARYQAREREQAARQLLGSLRDVAPIDGIELASLTTYREKFKAASAIPASTEDIPGHIETHLPPFVEALTALRDEAASTVADLQSVWAPIAEEALEWLALERKARQSDETVKVIEVARKWVQDNAQLLRTQRLEPISEGARAIWAQLRQESDVEISEIALEGTRTRRKAVLKGRVDGKPAGALSVMSQGELHALALACSCRGRPQPPARSGSSCSTTPSRRWTPPRSTASSMYSPISPRPGRSSSSPTTTGSHPRSGSSRSRHTSSRSPARPDRSSW

Radius of gyration: 56.86 Å; Cα contacts (8 Å, |Δi|>4): 701; chains: 1; bounding box: 121×76×180 Å

Secondary structure (DSSP, 8-state):
-PPPPPPTT---HHHHHHHHHHH-SSS-HHHHHHHHHHHH-HHHHHHHHHT-----PPPPTT--------EEEEEEEEESBTTB-S-EEEE---SSS-------TTSSHHHHHHHHHHHHHS--HHHHTS-GGGTTT-B-SS---SEEEEEEEEETTS--EEEEEEE-TT--GGG-EEEEEETTSPPEETTGGGTHHHHHHHT-----HHHHHHHHSS-HHHHHHHHHHHTTTHHHHHHHHHHHHHHHHHTHHHHHHHHHHHHHHHHGGG---HHHHHHHHHHTSSS--HHHHHHHHTTTT-HHHHHHHHHHHHHTPPPPPHHHHHHHHHHHHHHHHHHHHT--HHHHHHHHHHHHHHHHHHHHHHH-SSSEEPTTTSS-EE-HHHHHHHHHHHHHHHHHHHHHHHHHHHHHHHHHHHHHHHHH----PPBTTB--HHHHHHHHHHHHHT---SSGGGHHHHHHHHHHHHHHHHHHHHHHHHHHHHHHHHTTHHHHHHHHHHHHHHHHHHHHHHHHHHHHHHHHHHHHHHHHHHHHHHHHHHHHHHHHHHHH-SS--EEEEEEEEE--GGG-EEEEEEEETTEEEEGGGTS-HHHHHHHHHHHHTTS-PPPP----------------PPPP--------------------------------------------------

Mean predicted aligned error: 19.16 Å